Protein AF-A0A9X2JCK1-F1 (afdb_monomer)

Secondary structure (DSSP, 8-state):
-HHHHHHHHHHHHHHHHT-----------------B-GGGS-SSEEEETTSEEEE-PPBPTT--GGG-EEEEEEEESSSS--TTT-S--EEEEE-SSSEEEE--SPSEEEEEEEEEEEGGGTSEEEEEEEEEEEE-SS-SEEEEEEE-SSEEEEEEEEETTT-TTS-TT-EEEE--HHHHHHSSPEES-EEEEEEE--STTSTT-EEEEEETTEEEEEETTT--EEEEGGGGBSS--SS--EEEEEEETTEEEEEETTEEEEEE--STTSPPPB-SPPB--TTSSSS---EEEEEE-------GGGTT--EEEEETTTTEEEEE-TTSBEEE-BSPPPTTS--GGG--SEEEEEEE-----TT--SS--EEEEEEESS---SSPPPPTT-EEEEEEE-S-S--TT-TT-HHHHT-TTBGGGEEEEEE-TTSTTGGG--EEEE-SSSSEEEEE-SSEEEEEETTS--EEEEEHHHHSTTEEEEEEEE---TT-TTTT-EEEEEEEETTTTEEEEEEEEB-TTT--B-SPPEEEEEEESEEEEEEEE--

Organism: NCBI:txid2953739

pLDDT: mean 83.41, std 15.88, range [38.44, 98.69]

Foldseek 3Di:
DVVVVVVVVVVVVVVVVVPPPPPPVPPPPPDDQAFFDCVPDDLAAEDEAQDKDKDATHTDPPHDLVQKKKWKWKWAPDPAADPVPRHTRTDTQDGDNIGIGGHNDFWFKIWTWMWIFRVVRVGRTHIDTHIYTHAFPQHFAKWFWFDAQFFTAIKGFDACQRAVPDDNPDGAIRARLQCVQAVDTWTGAWAEKDWDQLDDTSQLIWIFTQHQQQGAIAGQRRRHGDDGRCRLAPGHDPGAAWQEWDDAPQKIWTAGQQFIWIDRNVDSVDRDRTYDTQWEPPPDPPRDFGWHSDKDAANCPPDPVPQFFGIWTAGQVQGAIWTGGPVSYIGAADDDEDVQFFFRRHNQWGWLDKDFAADPDPPDLTFGQKMKTWTFNDDDDDQDFADQFTIKIWIFRQDQDQDPVRNPCNPVSRPSRHSNRRPHIAGQSQEPSPRQWNAWEHFHHAGWIWTDHQFWIWIDHPRYYIDTQDGRCVPPNQKTWQYKYAQADRPRPCHQFWIWTWIAHPVVQWIKIWIFGADRHRGHTDDDIDIHTDHGGGRRYMDGDRD

Solvent-accessible surface area (backbone atoms only — not comparable to full-atom values): 29218 Å² total; per-residue (Å²): 117,73,70,61,56,53,52,55,52,52,54,53,51,58,59,62,68,67,65,66,68,74,77,73,77,63,87,77,71,86,70,87,61,76,55,61,42,68,87,80,50,67,84,59,45,78,41,48,31,70,36,73,45,72,51,70,81,49,62,38,90,94,58,64,72,88,67,43,48,36,39,33,31,43,31,53,66,61,96,60,49,41,89,88,77,72,41,69,59,71,43,80,77,44,59,52,78,56,47,71,45,67,35,81,57,76,35,36,60,27,32,40,33,41,38,41,27,31,64,90,67,80,53,48,63,31,78,46,82,30,47,26,32,32,36,33,60,40,58,36,9,41,34,34,29,20,18,45,74,60,37,20,36,35,28,26,43,34,28,40,77,67,20,82,87,51,56,86,83,40,72,49,68,54,67,45,40,29,25,72,61,61,78,45,64,44,56,21,25,53,46,41,42,44,62,46,80,47,50,98,67,46,73,45,18,33,32,38,42,32,10,53,64,29,34,32,40,18,41,45,36,41,45,37,80,72,36,51,44,56,62,48,24,76,62,56,70,98,61,52,36,58,55,36,75,50,69,33,84,53,31,39,39,38,31,39,72,32,39,44,31,53,35,75,39,86,48,56,89,54,90,64,46,25,50,68,71,46,39,52,49,90,91,42,83,74,60,71,72,30,43,52,67,32,64,43,57,53,74,80,88,81,55,87,89,59,68,54,61,53,34,40,35,35,23,63,75,77,14,21,40,35,33,36,32,81,80,47,39,42,50,70,40,41,85,62,43,40,90,78,31,38,34,38,52,65,60,70,41,31,79,77,44,52,43,63,18,36,51,94,55,88,88,49,97,61,79,40,36,22,38,41,26,39,32,22,79,58,84,77,78,84,90,64,68,49,67,85,62,49,45,31,39,39,35,28,52,68,55,76,62,71,36,84,91,40,79,86,42,67,71,68,33,61,47,84,53,34,5,53,29,19,58,35,69,36,62,30,44,71,20,72,66,54,42,53,41,79,39,60,33,52,26,52,62,22,63,25,35,40,35,18,38,53,44,40,34,31,41,19,58,74,48,36,47,49,44,88,66,46,60,37,50,87,78,40,68,77,36,31,55,54,37,54,42,51,40,79,43,91,93,45,96,42,43,29,26,34,37,38,38,26,29,29,22,79,91,75,45,30,18,36,40,33,46,31,39,29,39,29,50,76,57,49,72,54,78,77,68,42,79,46,70,89,41,63,24,41,39,44,26,63,34,66,35,92,83

Structure (mmCIF, N/CA/C/O backbone):
data_AF-A0A9X2JCK1-F1
#
_entry.id   AF-A0A9X2JCK1-F1
#
loop_
_atom_site.group_PDB
_atom_site.id
_atom_site.type_symbol
_atom_site.label_atom_id
_atom_site.label_alt_id
_atom_site.label_comp_id
_atom_site.label_asym_id
_atom_site.label_entity_id
_atom_site.label_seq_id
_atom_site.pdbx_PDB_ins_code
_atom_site.Cartn_x
_atom_site.Cartn_y
_atom_site.Cartn_z
_atom_site.occupancy
_atom_site.B_iso_or_equiv
_atom_site.auth_seq_id
_atom_site.auth_comp_id
_atom_site.auth_asym_id
_atom_site.auth_atom_id
_atom_site.pdbx_PDB_model_num
ATOM 1 N N . MET A 1 1 ? -94.873 28.445 11.678 1.00 52.62 1 MET A N 1
ATOM 2 C CA . MET A 1 1 ? -93.602 27.686 11.563 1.00 52.62 1 MET A CA 1
ATOM 3 C C . MET A 1 1 ? -92.327 28.531 11.647 1.00 52.62 1 MET A C 1
ATOM 5 O O . MET A 1 1 ? -91.358 28.022 12.183 1.00 52.62 1 MET A O 1
ATOM 9 N N . LYS A 1 2 ? -92.278 29.795 11.186 1.00 46.34 2 LYS A N 1
ATOM 10 C CA . LYS A 1 2 ? -91.033 30.600 11.237 1.00 46.34 2 LYS A CA 1
ATOM 11 C C . LYS A 1 2 ? -90.610 31.057 12.647 1.00 46.34 2 LYS A C 1
ATOM 13 O O . LYS A 1 2 ? -89.423 31.096 12.922 1.00 46.34 2 LYS A O 1
ATOM 18 N N . VAL A 1 3 ? -91.555 31.322 13.553 1.00 54.62 3 VAL A N 1
ATOM 19 C CA . VAL A 1 3 ? -91.247 31.799 14.921 1.00 54.62 3 VAL A CA 1
ATOM 20 C C . VAL A 1 3 ? -90.710 30.681 15.830 1.00 54.62 3 VAL A C 1
ATOM 22 O O . VAL A 1 3 ? -89.850 30.927 16.666 1.00 54.62 3 VAL A O 1
ATOM 25 N N . PHE A 1 4 ? -91.145 29.433 15.622 1.00 53.41 4 PHE A N 1
ATOM 26 C CA . PHE A 1 4 ? -90.716 28.288 16.438 1.00 53.41 4 PHE A CA 1
ATOM 27 C C . PHE A 1 4 ? -89.269 27.857 16.123 1.00 53.41 4 PHE A C 1
ATOM 29 O O . PHE A 1 4 ? -88.508 27.541 17.032 1.00 53.41 4 PHE A O 1
ATOM 36 N N . ASN A 1 5 ? -88.848 27.951 14.854 1.00 51.53 5 ASN A N 1
ATOM 37 C CA . ASN A 1 5 ? -87.458 27.689 14.459 1.00 51.53 5 ASN A CA 1
ATOM 38 C C . ASN A 1 5 ? -86.486 28.765 14.968 1.00 51.53 5 ASN A C 1
ATOM 40 O O . ASN A 1 5 ? -85.351 28.437 15.303 1.00 51.53 5 ASN A O 1
ATOM 44 N N . SER A 1 6 ? -86.922 30.024 15.081 1.00 56.25 6 SER A N 1
ATOM 45 C CA . SER A 1 6 ? -86.078 31.097 15.623 1.00 56.25 6 SER A CA 1
ATOM 46 C C . SER A 1 6 ? -85.813 30.943 17.122 1.00 56.25 6 SER A C 1
ATOM 48 O O . SER A 1 6 ? -84.721 31.269 17.572 1.00 56.25 6 SER A O 1
ATOM 50 N N . ILE A 1 7 ? -86.769 30.408 17.891 1.00 62.88 7 ILE A N 1
ATOM 51 C CA . ILE A 1 7 ? -86.607 30.184 19.338 1.00 62.88 7 ILE A CA 1
ATOM 52 C C . ILE A 1 7 ? -85.674 28.995 19.605 1.00 62.88 7 ILE A C 1
ATOM 54 O O . ILE A 1 7 ? -84.792 29.087 20.454 1.00 62.88 7 ILE A O 1
ATOM 58 N N . ILE A 1 8 ? -85.790 27.914 18.825 1.00 62.72 8 ILE A N 1
ATOM 59 C CA . ILE A 1 8 ? -84.888 26.755 18.936 1.00 62.72 8 ILE A CA 1
ATOM 60 C C . ILE A 1 8 ? -83.449 27.141 18.558 1.00 62.72 8 ILE A C 1
ATOM 62 O O . ILE A 1 8 ? -82.509 26.730 19.236 1.00 62.72 8 ILE A O 1
ATOM 66 N N . LEU A 1 9 ? -83.261 27.990 17.540 1.00 58.66 9 LEU A N 1
ATOM 67 C CA . LEU A 1 9 ? -81.933 28.466 17.138 1.00 58.66 9 LEU A CA 1
ATOM 68 C C . LEU A 1 9 ? -81.310 29.418 18.179 1.00 58.66 9 LEU A C 1
ATOM 70 O O . LEU A 1 9 ? -80.096 29.377 18.381 1.00 58.66 9 LEU A O 1
ATOM 74 N N . LEU A 1 10 ? -82.125 30.213 18.887 1.00 62.47 10 LEU A N 1
ATOM 75 C CA . LEU A 1 10 ? -81.668 31.090 19.976 1.00 62.47 10 LEU A CA 1
ATOM 76 C C . LEU A 1 10 ? -81.277 30.288 21.235 1.00 62.47 10 LEU A C 1
ATOM 78 O O . LEU A 1 10 ? -80.285 30.595 21.891 1.00 62.47 10 LEU A O 1
ATOM 82 N N . CYS A 1 11 ? -82.014 29.217 21.549 1.00 59.78 11 CYS A N 1
ATOM 83 C CA . CYS A 1 11 ? -81.686 28.324 22.664 1.00 59.78 11 CYS A CA 1
ATOM 84 C C . CYS A 1 11 ? -80.459 27.438 22.377 1.00 59.78 11 CYS A C 1
ATOM 86 O O . CYS A 1 11 ? -79.667 27.199 23.287 1.00 59.78 11 CYS A O 1
ATOM 88 N N . LEU A 1 12 ? -80.245 26.999 21.127 1.00 58.66 12 LEU A N 1
ATOM 89 C CA . LEU A 1 12 ? -79.026 26.270 20.748 1.00 58.66 12 LEU A CA 1
ATOM 90 C C . LEU A 1 12 ? -77.783 27.166 20.733 1.00 58.66 12 LEU A C 1
ATOM 92 O O . LEU A 1 12 ? -76.713 26.714 21.125 1.00 58.66 12 LEU A O 1
ATOM 96 N N . THR A 1 13 ? -77.905 28.436 20.341 1.00 59.53 13 THR A N 1
ATOM 97 C CA . THR A 1 13 ? -76.773 29.377 20.403 1.00 59.53 13 THR A CA 1
ATOM 98 C C . THR A 1 13 ? -76.398 29.718 21.846 1.00 59.53 13 THR A C 1
ATOM 100 O O . THR A 1 13 ? -75.212 29.747 22.160 1.00 59.53 13 THR A O 1
ATOM 103 N N . ALA A 1 14 ? -77.366 29.850 22.760 1.00 57.75 14 ALA A N 1
ATOM 104 C CA . ALA A 1 14 ? -77.087 30.041 24.188 1.00 57.75 14 ALA A CA 1
ATOM 105 C C . ALA A 1 14 ? -76.360 28.843 24.844 1.00 57.75 14 ALA A C 1
ATOM 107 O O . ALA A 1 14 ? -75.510 29.046 25.707 1.00 57.75 14 ALA A O 1
ATOM 108 N N . LEU A 1 15 ? -76.623 27.605 24.401 1.00 56.69 15 LEU A N 1
ATOM 109 C CA . LEU A 1 15 ? -75.922 26.404 24.887 1.00 56.69 15 LEU A CA 1
ATOM 110 C C . LEU A 1 15 ? -74.485 26.272 24.348 1.00 56.69 15 LEU A C 1
ATOM 112 O O . LEU A 1 15 ? -73.643 25.683 25.020 1.00 56.69 15 LEU A O 1
ATOM 116 N N . VAL A 1 16 ? -74.175 26.854 23.183 1.00 57.56 16 VAL A N 1
ATOM 117 C CA . VAL A 1 16 ? -72.813 26.845 22.610 1.00 57.56 16 VAL A CA 1
ATOM 118 C C . VAL A 1 16 ? -71.902 27.887 23.283 1.00 57.56 16 VAL A C 1
ATOM 120 O O . VAL A 1 16 ? -70.704 27.649 23.413 1.00 57.56 16 VAL A O 1
ATOM 123 N N . PHE A 1 17 ? -72.447 28.994 23.805 1.00 50.25 17 PHE A N 1
ATOM 124 C CA . PHE A 1 17 ? -71.656 30.015 24.516 1.00 50.25 17 PHE A CA 1
ATOM 125 C C . PHE A 1 17 ? -71.410 29.727 26.011 1.00 50.25 17 PHE A C 1
ATOM 127 O O . PHE A 1 17 ? -70.561 30.380 26.614 1.00 50.25 17 PHE A O 1
ATOM 134 N N . SER A 1 18 ? -72.067 28.725 26.609 1.00 50.16 18 SER A N 1
ATOM 135 C CA . SER A 1 18 ? -71.753 28.245 27.972 1.00 50.16 18 SER A CA 1
ATOM 136 C C . SER A 1 18 ? -70.731 27.101 28.015 1.00 50.16 18 SER A C 1
ATOM 138 O O . SER A 1 18 ? -70.396 26.631 29.100 1.00 50.16 18 SER A O 1
ATOM 140 N N . ALA A 1 19 ? -70.189 26.680 26.867 1.00 44.88 19 ALA A N 1
ATOM 141 C CA . ALA A 1 19 ? -69.129 25.672 26.787 1.00 44.88 19 ALA A CA 1
ATOM 142 C C . ALA A 1 19 ? -67.702 26.253 26.834 1.00 44.88 19 ALA A C 1
ATOM 144 O O . ALA A 1 19 ? -66.736 25.500 26.731 1.00 44.88 19 ALA A O 1
ATOM 145 N N . CYS A 1 20 ? -67.536 27.561 27.062 1.00 48.34 20 CYS A N 1
ATOM 146 C CA . CYS A 1 20 ? -66.275 28.065 27.600 1.00 48.34 20 CYS A CA 1
ATOM 147 C C . CYS A 1 20 ? -66.188 27.637 29.068 1.00 48.34 20 CYS A C 1
ATOM 149 O O . CYS A 1 20 ? -66.489 28.416 29.974 1.00 48.34 20 CYS A O 1
ATOM 151 N N . GLN A 1 21 ? -65.765 26.391 29.315 1.00 44.56 21 GLN A N 1
ATOM 152 C CA . GLN A 1 21 ? -65.070 26.118 30.563 1.00 44.56 21 GLN A CA 1
ATOM 153 C C . GLN A 1 21 ? -63.958 27.159 30.657 1.00 44.56 21 GLN A C 1
ATOM 155 O O . GLN A 1 21 ? -63.047 27.195 29.834 1.00 44.56 21 GLN A O 1
ATOM 160 N N . LYS A 1 22 ? -64.067 28.047 31.644 1.00 44.44 22 LYS A N 1
ATOM 161 C CA . LYS A 1 22 ? -62.908 28.761 32.153 1.00 44.44 22 LYS A CA 1
ATOM 162 C C . LYS A 1 22 ? -61.922 27.660 32.513 1.00 44.44 22 LYS A C 1
ATOM 164 O O . LYS A 1 22 ? -62.208 26.906 33.442 1.00 44.44 22 LYS A O 1
ATOM 169 N N . GLU A 1 23 ? -60.836 27.520 31.753 1.00 46.25 23 GLU A N 1
ATOM 170 C CA . GLU A 1 23 ? -59.709 26.722 32.210 1.00 46.25 23 GLU A CA 1
ATOM 171 C C . GLU A 1 23 ? -59.344 27.302 33.573 1.00 46.25 23 GLU A C 1
ATOM 173 O O . GLU A 1 23 ? -58.848 28.424 33.700 1.00 46.25 23 GLU A O 1
ATOM 178 N N . ILE A 1 24 ? -59.717 26.579 34.626 1.00 49.22 24 ILE A N 1
ATOM 179 C CA . ILE A 1 24 ? -59.113 26.767 35.926 1.00 49.22 24 ILE A CA 1
ATOM 180 C C . ILE A 1 24 ? -57.701 26.291 35.645 1.00 49.22 24 ILE A C 1
ATOM 182 O O . ILE A 1 24 ? -57.489 25.085 35.545 1.00 49.22 24 ILE A O 1
ATOM 186 N N . GLY A 1 25 ? -56.797 27.230 35.352 1.00 49.19 25 GLY A N 1
ATOM 187 C CA . GLY A 1 25 ? -55.381 26.940 35.223 1.00 49.19 25 GLY A CA 1
ATOM 188 C C . GLY A 1 25 ? -54.991 26.207 36.491 1.00 49.19 25 GLY A C 1
ATOM 189 O O . GLY A 1 25 ? -54.876 26.827 37.546 1.00 49.19 25 GLY A O 1
ATOM 190 N N . GLY A 1 26 ? -54.936 24.877 36.408 1.00 48.94 26 GLY A N 1
ATOM 191 C CA . GLY A 1 26 ? -54.448 24.056 37.496 1.00 48.94 26 GLY A CA 1
ATOM 192 C C . GLY A 1 26 ? -53.042 24.534 37.800 1.00 48.94 26 GLY A C 1
ATOM 193 O O . GLY A 1 26 ? -52.359 25.010 36.893 1.00 48.94 26 GLY A O 1
ATOM 194 N N . ASP A 1 27 ? -52.634 24.452 39.062 1.00 54.97 27 ASP A N 1
ATOM 195 C CA . ASP A 1 27 ? -51.253 24.706 39.459 1.00 54.97 27 ASP A CA 1
ATOM 196 C C . ASP A 1 27 ? -50.319 23.899 38.545 1.00 54.97 27 ASP A C 1
ATOM 198 O O . ASP A 1 27 ? -50.105 22.698 38.746 1.00 54.97 27 ASP A O 1
ATOM 202 N N . TYR A 1 28 ? -49.787 24.543 37.505 1.00 52.22 28 TYR A N 1
ATOM 203 C CA . TYR A 1 28 ? -48.723 23.985 36.698 1.00 52.22 28 TYR A CA 1
ATOM 204 C C . TYR A 1 28 ? -47.521 23.983 37.623 1.00 52.22 28 TYR A C 1
ATOM 206 O O . TYR A 1 28 ? -46.894 25.013 37.856 1.00 52.22 28 TYR A O 1
ATOM 214 N N . LYS A 1 29 ? -47.252 22.833 38.240 1.00 59.62 29 LYS A N 1
ATOM 215 C CA . LYS A 1 29 ? -46.000 22.655 38.962 1.00 59.62 29 LYS A CA 1
ATOM 216 C C . LYS A 1 29 ? -44.885 22.867 37.947 1.00 59.62 29 LYS A C 1
ATOM 218 O O . LYS A 1 29 ? -44.871 22.199 36.914 1.00 59.62 29 LYS A O 1
ATOM 223 N N . ASP A 1 30 ? -43.968 23.779 38.246 1.00 59.81 30 ASP A N 1
ATOM 224 C CA . ASP A 1 30 ? -42.706 23.865 37.525 1.00 59.81 30 ASP A CA 1
ATOM 225 C C . ASP A 1 30 ? -41.957 22.557 37.772 1.00 59.81 30 ASP A C 1
ATOM 227 O O . ASP A 1 30 ? -41.417 22.299 38.850 1.00 59.81 30 ASP A O 1
ATOM 231 N N . LEU A 1 31 ? -42.018 21.668 36.787 1.00 65.75 31 LEU A N 1
ATOM 232 C CA . LEU A 1 31 ? -41.388 20.366 36.874 1.00 65.75 31 LEU A CA 1
ATOM 233 C C . LEU A 1 31 ? -39.922 20.535 36.492 1.00 65.75 31 LEU A C 1
ATOM 235 O O . LEU A 1 31 ? -39.601 21.021 35.404 1.00 65.75 31 LEU A O 1
ATOM 239 N N . ASN A 1 32 ? -39.021 20.142 37.393 1.00 66.69 32 ASN A N 1
ATOM 240 C CA . ASN A 1 32 ? -37.602 20.162 37.084 1.00 66.69 32 ASN A CA 1
ATOM 241 C C . ASN A 1 32 ? -37.323 19.146 35.964 1.00 66.69 32 ASN A C 1
ATOM 243 O O . ASN A 1 32 ? -37.609 17.961 36.099 1.00 66.69 32 ASN A O 1
ATOM 247 N N . THR A 1 33 ? -36.786 19.630 34.848 1.00 73.88 33 THR A N 1
ATOM 248 C CA . THR A 1 33 ? -36.473 18.843 33.643 1.00 73.88 33 THR A CA 1
ATOM 249 C C . THR A 1 33 ? -34.968 18.644 33.460 1.00 73.88 33 THR A C 1
ATOM 251 O O . THR A 1 33 ? -34.534 18.059 32.467 1.00 73.88 33 THR A O 1
ATOM 254 N N . THR A 1 34 ? -34.155 19.134 34.404 1.00 85.25 34 THR A N 1
ATOM 255 C CA . THR A 1 34 ? -32.693 19.044 34.355 1.00 85.25 34 THR A CA 1
ATOM 256 C C . THR A 1 34 ? -32.175 18.327 35.602 1.00 85.25 34 THR A C 1
ATOM 258 O O . THR A 1 34 ? -32.204 18.864 36.707 1.00 85.25 34 THR A O 1
ATOM 261 N N . PHE A 1 35 ? -31.688 17.102 35.418 1.00 91.00 35 PHE A N 1
ATOM 262 C CA . PHE A 1 35 ? -31.200 16.212 36.477 1.00 91.00 35 PHE A CA 1
ATOM 263 C C . PHE A 1 35 ? -29.678 16.023 36.416 1.00 91.00 35 PHE A C 1
ATOM 265 O O . PHE A 1 35 ? -28.992 15.937 37.434 1.00 91.00 35 PHE A O 1
ATOM 272 N N . VAL A 1 36 ? -29.146 15.957 35.197 1.00 91.50 36 VAL A N 1
ATOM 273 C CA . VAL A 1 36 ? -27.737 15.717 34.886 1.00 91.50 36 VAL A CA 1
ATOM 274 C C . VAL A 1 36 ? -27.064 17.026 34.480 1.00 91.50 36 VAL A C 1
ATOM 276 O O . VAL A 1 36 ? -27.583 17.783 33.656 1.00 91.50 36 VAL A O 1
ATOM 279 N N . ASP A 1 37 ? -25.876 17.259 35.034 1.00 91.88 37 ASP A N 1
ATOM 280 C CA . ASP A 1 37 ? -24.991 18.376 34.721 1.00 91.88 37 ASP A CA 1
ATOM 281 C C . ASP A 1 37 ? -24.250 18.104 33.403 1.00 91.88 37 ASP A C 1
ATOM 283 O O . ASP A 1 37 ? -23.207 17.443 33.350 1.00 91.88 37 ASP A O 1
ATOM 287 N N . THR A 1 38 ? -24.801 18.627 32.307 1.00 88.06 38 THR A N 1
ATOM 288 C CA . THR A 1 38 ? -24.243 18.453 30.961 1.00 88.06 38 THR A CA 1
ATOM 289 C C . THR A 1 38 ? -22.965 19.258 30.728 1.00 88.06 38 THR A C 1
ATOM 291 O O . THR A 1 38 ? -22.277 19.014 29.739 1.00 88.06 38 THR A O 1
ATOM 294 N N . SER A 1 39 ? -22.606 20.202 31.609 1.00 87.19 39 SER A N 1
ATOM 295 C CA . SER A 1 39 ? -21.373 20.991 31.460 1.00 87.19 39 SER A CA 1
ATOM 296 C C . SER A 1 39 ? -20.109 20.153 31.691 1.00 87.19 39 SER A C 1
ATOM 298 O O . SER A 1 39 ? -19.052 20.453 31.138 1.00 87.19 39 SER A O 1
ATOM 300 N N . LYS A 1 40 ? -20.241 19.060 32.454 1.00 83.06 40 LYS A N 1
ATOM 301 C CA . LYS A 1 40 ? -19.172 18.099 32.762 1.00 83.06 40 LYS A CA 1
ATOM 302 C C . LYS A 1 40 ? -19.051 16.970 31.739 1.00 83.06 40 LYS A C 1
ATOM 304 O O . LYS A 1 40 ? -18.153 16.138 31.847 1.00 83.06 40 LYS A O 1
ATOM 309 N N . TYR A 1 41 ? -19.942 16.924 30.750 1.00 81.25 41 TYR A N 1
ATOM 310 C CA . TYR A 1 41 ? -19.898 15.919 29.697 1.00 81.25 41 TYR A CA 1
ATOM 311 C C . TYR A 1 41 ? -18.907 16.295 28.597 1.00 81.25 41 TYR A C 1
ATOM 313 O O . TYR A 1 41 ? -18.787 17.452 28.188 1.00 81.25 41 TYR A O 1
ATOM 321 N N . ALA A 1 42 ? -18.228 15.282 28.060 1.00 80.12 42 ALA A N 1
ATOM 322 C CA . ALA A 1 42 ? -17.430 15.446 26.857 1.00 80.12 42 ALA A CA 1
ATOM 323 C C . ALA A 1 42 ? -18.337 15.868 25.688 1.00 80.12 42 ALA A C 1
ATOM 325 O O . ALA A 1 42 ? -19.342 15.220 25.405 1.00 80.12 42 ALA A O 1
ATOM 326 N N . LYS A 1 43 ? -17.955 16.935 24.974 1.00 83.38 43 LYS A N 1
ATOM 327 C CA . LYS A 1 43 ? -18.693 17.429 23.793 1.00 83.38 43 LYS A CA 1
ATOM 328 C C . LYS A 1 43 ? -18.650 16.459 22.607 1.00 83.38 43 LYS A C 1
ATOM 330 O O . LYS A 1 43 ? -19.457 16.570 21.690 1.00 83.38 43 LYS A O 1
ATOM 335 N N . GLN A 1 44 ? -17.697 15.532 22.622 1.00 83.56 44 GLN A N 1
ATOM 336 C CA . GLN A 1 44 ? -17.545 14.457 21.656 1.00 83.56 44 GLN A CA 1
ATOM 337 C C . GLN A 1 44 ? -16.909 13.255 22.352 1.00 83.56 44 GLN A C 1
ATOM 339 O O . GLN A 1 44 ? -15.976 13.409 23.139 1.00 83.56 44 GLN A O 1
ATOM 344 N N . ILE A 1 45 ? -17.403 12.064 22.036 1.00 86.50 45 ILE A N 1
ATOM 345 C CA . ILE A 1 45 ? -16.882 10.791 22.526 1.00 86.50 45 ILE A CA 1
ATOM 346 C C . ILE A 1 45 ? -16.312 10.002 21.349 1.00 86.50 45 ILE A C 1
ATOM 348 O O . ILE A 1 45 ? -16.903 9.970 20.268 1.00 86.50 45 ILE A O 1
ATOM 352 N N . VAL A 1 46 ? -15.185 9.328 21.575 1.00 83.44 46 VAL A N 1
ATOM 353 C CA . VAL A 1 46 ? -14.648 8.307 20.672 1.00 83.44 46 VAL A CA 1
ATOM 354 C C . VAL A 1 46 ? -14.514 7.012 21.464 1.00 83.44 46 VAL A C 1
ATOM 356 O O . VAL A 1 46 ? -13.845 6.988 22.495 1.00 83.44 46 VAL A O 1
ATOM 359 N N . ALA A 1 47 ? -15.151 5.947 20.991 1.00 86.44 47 ALA A N 1
ATOM 360 C CA . ALA A 1 47 ? -15.019 4.607 21.547 1.00 86.44 47 ALA A CA 1
ATOM 361 C C . ALA A 1 47 ? -14.534 3.653 20.464 1.00 86.44 47 ALA A C 1
ATOM 363 O O . ALA A 1 47 ? -14.929 3.770 19.306 1.00 86.44 47 ALA A O 1
ATOM 364 N N . ARG A 1 48 ? -13.702 2.685 20.834 1.00 82.12 48 ARG A N 1
ATOM 365 C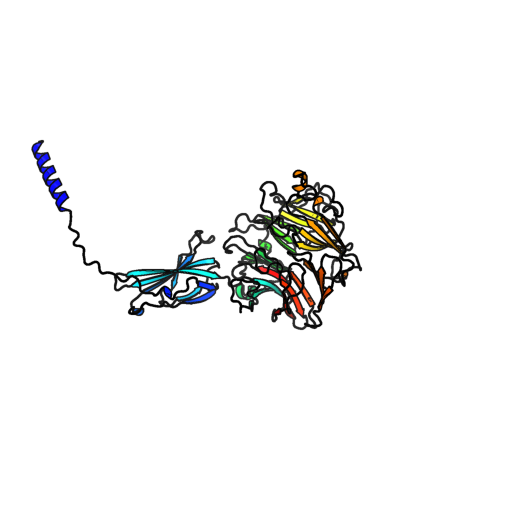 CA . ARG A 1 48 ? -13.191 1.713 19.875 1.00 82.12 48 ARG A CA 1
ATOM 366 C C . ARG A 1 48 ? -14.168 0.561 19.694 1.00 82.12 48 ARG A C 1
ATOM 368 O O . ARG A 1 48 ? -14.729 0.045 20.663 1.00 82.12 48 ARG A O 1
ATOM 375 N N . GLN A 1 49 ? -14.342 0.131 18.449 1.00 83.69 49 GLN A N 1
ATOM 376 C CA . GLN A 1 49 ? -15.119 -1.058 18.136 1.00 83.69 49 GLN A CA 1
ATOM 377 C C . GLN A 1 49 ? -14.588 -2.268 18.919 1.00 83.69 49 GLN A C 1
ATOM 379 O O . GLN A 1 49 ? -13.384 -2.507 19.001 1.00 83.69 49 GLN A O 1
ATOM 384 N N . ASN A 1 50 ? -15.516 -3.052 19.460 1.00 79.31 50 ASN A N 1
ATOM 385 C CA . ASN A 1 50 ? -15.302 -4.241 20.279 1.00 79.31 50 ASN A CA 1
ATOM 386 C C . ASN A 1 50 ? -14.608 -4.013 21.632 1.00 79.31 50 ASN A C 1
ATOM 388 O O . ASN A 1 50 ? -14.360 -4.993 22.335 1.00 79.31 50 ASN A O 1
ATOM 392 N N . GLU A 1 51 ? -14.371 -2.770 22.048 1.00 83.75 51 GLU A N 1
ATOM 393 C CA . GLU A 1 51 ? -13.917 -2.449 23.405 1.00 83.75 51 GLU A CA 1
ATOM 394 C C . GLU A 1 51 ? -15.089 -2.019 24.298 1.00 83.75 51 GLU A C 1
ATOM 396 O O . GLU A 1 51 ? -16.179 -1.687 23.821 1.00 83.75 51 GLU A O 1
ATOM 401 N N . VAL A 1 52 ? -14.877 -2.082 25.615 1.00 90.38 52 VAL A N 1
ATOM 402 C CA . VAL A 1 52 ? -15.827 -1.568 26.607 1.00 90.38 52 VAL A CA 1
ATOM 403 C C . VAL A 1 52 ? -15.643 -0.061 26.710 1.00 90.38 52 VAL A C 1
ATOM 405 O O . VAL A 1 52 ? -14.543 0.408 26.993 1.00 90.38 52 VAL A O 1
ATOM 408 N N . TYR A 1 53 ? -16.722 0.687 26.499 1.00 91.69 53 TYR A N 1
ATOM 409 C CA . TYR A 1 53 ? -16.767 2.110 26.811 1.00 91.69 53 TYR A CA 1
ATOM 410 C C . TYR A 1 53 ? -17.579 2.326 28.082 1.00 91.69 53 TYR A C 1
ATOM 412 O O . TYR A 1 53 ? -18.658 1.742 28.231 1.00 91.69 53 TYR A O 1
ATOM 420 N N . SER A 1 54 ? -17.066 3.188 28.959 1.00 93.81 54 SER A N 1
ATOM 421 C CA . SER A 1 54 ? -17.689 3.495 30.241 1.00 93.81 54 SER A CA 1
ATOM 422 C C . SER A 1 54 ? -17.855 4.998 30.436 1.00 93.81 54 SER A C 1
ATOM 424 O O . SER A 1 54 ? -16.918 5.760 30.202 1.00 93.81 54 SER A O 1
ATOM 426 N N . ILE A 1 55 ? -19.036 5.416 30.890 1.00 92.00 55 ILE A N 1
ATOM 427 C CA . ILE A 1 55 ? -19.329 6.796 31.290 1.00 92.00 55 ILE A CA 1
ATOM 428 C C . ILE A 1 55 ? -20.336 6.804 32.444 1.00 92.00 55 ILE A C 1
ATOM 430 O O . ILE A 1 55 ? -21.317 6.060 32.445 1.00 92.00 55 ILE A O 1
ATOM 434 N N . SER A 1 56 ? -20.088 7.671 33.422 1.00 93.38 56 SER A N 1
ATOM 435 C CA . SER A 1 56 ? -20.973 7.901 34.563 1.00 93.38 56 SER A CA 1
ATOM 436 C C . SER A 1 56 ? -21.550 9.315 34.496 1.00 93.38 56 SER A C 1
ATOM 438 O O . SER A 1 56 ? -20.773 10.269 34.389 1.00 93.38 56 SER A O 1
ATOM 440 N N . PRO A 1 57 ? -22.882 9.486 34.571 1.00 93.12 57 PRO A N 1
ATOM 441 C CA . PRO A 1 57 ? -23.482 10.809 34.637 1.00 93.12 57 PRO A CA 1
ATOM 442 C C . PRO A 1 57 ? -23.057 11.580 35.886 1.00 93.12 57 PRO A C 1
ATOM 444 O O . PRO A 1 57 ? -23.022 11.033 36.985 1.00 93.12 57 PRO A O 1
ATOM 447 N N . SER A 1 58 ? -22.771 12.870 35.711 1.00 93.19 58 SER A N 1
ATOM 448 C CA . SER A 1 58 ? -22.653 13.821 36.818 1.00 93.19 58 SER A CA 1
ATOM 449 C C . SER A 1 58 ? -24.005 14.482 37.052 1.00 93.19 58 SER A C 1
ATOM 451 O O . SER A 1 58 ? -24.579 15.029 36.115 1.00 93.19 58 SER A O 1
ATOM 453 N N . PHE A 1 59 ? -24.516 14.437 38.276 1.00 92.44 59 PHE A N 1
ATOM 454 C CA . PHE A 1 59 ? -25.829 14.986 38.616 1.00 92.44 59 PHE A CA 1
ATOM 455 C C . PHE A 1 59 ? -25.712 16.401 39.177 1.00 92.44 59 PHE A C 1
ATOM 457 O O . PHE A 1 59 ? -24.681 16.769 39.745 1.00 92.44 59 PHE A O 1
ATOM 464 N N . ILE A 1 60 ? -26.767 17.191 38.987 1.00 91.62 60 ILE A N 1
ATOM 465 C CA . ILE A 1 60 ? -26.896 18.507 39.616 1.00 91.62 60 ILE A CA 1
ATOM 466 C C . ILE A 1 60 ? -27.040 18.312 41.130 1.00 91.62 60 ILE A C 1
ATOM 468 O O . ILE A 1 60 ? -27.581 17.308 41.597 1.00 91.62 60 ILE A O 1
ATOM 472 N N . GLU A 1 61 ? -26.530 19.263 41.908 1.00 89.25 61 GLU A N 1
ATOM 473 C CA . GLU A 1 61 ? -26.639 19.236 43.364 1.00 89.25 61 GLU A CA 1
ATOM 474 C C . GLU A 1 61 ? -28.108 19.125 43.817 1.00 89.25 61 GLU A C 1
ATOM 476 O O . GLU A 1 61 ? -28.994 19.784 43.277 1.00 89.25 61 GLU A O 1
ATOM 481 N N . GLY A 1 62 ? -28.371 18.254 44.797 1.00 87.25 62 GLY A N 1
ATOM 482 C CA . GLY A 1 62 ? -29.718 17.998 45.323 1.00 87.25 62 GLY A CA 1
ATOM 483 C C . GLY A 1 62 ? -30.542 16.959 44.550 1.00 87.25 62 GLY A C 1
ATOM 484 O O . GLY A 1 62 ? -31.592 16.546 45.040 1.00 87.25 62 GLY A O 1
ATOM 485 N N . VAL A 1 63 ? -30.074 16.484 43.391 1.00 90.00 63 VAL A N 1
ATOM 486 C CA . VAL A 1 63 ? -30.702 15.368 42.667 1.00 90.00 63 VAL A CA 1
ATOM 487 C C . VAL A 1 63 ? -30.236 14.037 43.260 1.00 90.00 63 VAL A C 1
ATOM 489 O O . VAL A 1 63 ? -29.037 13.801 43.379 1.00 90.00 63 VAL A O 1
ATOM 492 N N . ASP A 1 64 ? -31.181 13.156 43.603 1.00 90.81 64 ASP A N 1
ATOM 493 C CA . ASP A 1 64 ? -30.916 11.782 44.051 1.00 90.81 64 ASP A CA 1
ATOM 494 C C . ASP A 1 64 ? -31.001 10.808 42.858 1.00 90.81 64 ASP A C 1
ATOM 496 O O . ASP A 1 64 ? -32.107 10.495 42.402 1.00 90.81 64 ASP A O 1
ATOM 500 N N . PRO A 1 65 ? -29.865 10.296 42.347 1.00 92.06 65 PRO A N 1
ATOM 501 C CA . PRO A 1 65 ? -29.836 9.439 41.163 1.00 92.06 65 PRO A CA 1
ATOM 502 C C . PRO A 1 65 ? -30.578 8.112 41.339 1.00 92.06 65 PRO A C 1
ATOM 504 O O . PRO A 1 65 ? -30.992 7.515 40.345 1.00 92.06 65 PRO A O 1
ATOM 507 N N . SER A 1 66 ? -30.750 7.642 42.580 1.00 92.69 66 SER A N 1
ATOM 508 C CA . SER A 1 66 ? -31.392 6.355 42.875 1.00 92.69 66 SER A CA 1
ATOM 509 C C . SER A 1 66 ? -32.902 6.361 42.625 1.00 92.69 66 SER A C 1
ATOM 511 O O . SER A 1 66 ? -33.516 5.302 42.506 1.00 92.69 66 SER A O 1
ATOM 513 N N . LYS A 1 67 ? -33.500 7.554 42.519 1.00 92.12 67 LYS A N 1
ATOM 514 C CA . LYS A 1 67 ? -34.929 7.751 42.238 1.00 92.12 67 LYS A CA 1
ATOM 515 C C . LYS A 1 67 ? -35.241 7.888 40.751 1.00 92.12 67 LYS A C 1
ATOM 517 O O . LYS A 1 67 ? -36.410 7.960 40.384 1.00 92.12 67 LYS A O 1
ATOM 522 N N . LEU A 1 68 ? -34.215 7.942 39.908 1.00 94.50 68 LEU A N 1
ATOM 523 C CA . LEU A 1 68 ? -34.342 8.115 38.467 1.00 94.50 68 LEU A CA 1
ATOM 524 C C . LEU A 1 68 ? -34.186 6.772 37.753 1.00 94.50 68 LEU A C 1
ATOM 526 O O . LEU A 1 68 ? -33.586 5.831 38.272 1.00 94.50 68 LEU A O 1
ATOM 530 N N . THR A 1 69 ? -34.701 6.695 36.530 1.00 95.88 69 THR A N 1
ATOM 531 C CA . THR A 1 69 ? -34.474 5.552 35.635 1.00 95.88 69 THR A CA 1
ATOM 532 C C . THR A 1 69 ? -33.787 6.009 34.358 1.00 95.88 69 THR A C 1
ATOM 534 O O . THR A 1 69 ? -33.884 7.173 33.969 1.00 95.88 69 THR A O 1
ATOM 537 N N . TYR A 1 70 ? -33.047 5.102 33.723 1.00 96.75 70 TYR A N 1
ATOM 538 C CA . TYR A 1 70 ? -32.092 5.454 32.678 1.00 96.75 70 TYR A CA 1
ATOM 539 C C . TYR A 1 70 ? -32.306 4.602 31.433 1.00 96.75 70 TYR A C 1
ATOM 541 O O . TYR A 1 70 ? -32.582 3.408 31.521 1.00 96.75 70 TYR A O 1
ATOM 549 N N . GLU A 1 71 ? -32.115 5.207 30.266 1.00 96.25 71 GLU A N 1
ATOM 550 C CA . GLU A 1 71 ? -31.984 4.496 28.999 1.00 96.25 71 GLU A CA 1
ATOM 551 C C . GLU A 1 71 ? -30.810 5.084 28.216 1.00 96.25 71 GLU A C 1
ATOM 553 O O . GLU A 1 71 ? -30.805 6.257 27.843 1.00 96.25 71 GLU A O 1
ATOM 558 N N . TRP A 1 72 ? -29.811 4.249 27.950 1.00 95.19 72 TRP A N 1
ATOM 559 C CA . TRP A 1 72 ? -28.709 4.556 27.051 1.00 95.19 72 TRP A CA 1
ATOM 560 C C . TRP A 1 72 ? -29.012 3.988 25.678 1.00 95.19 72 TRP A C 1
ATOM 562 O O . TRP A 1 72 ? -29.129 2.772 25.515 1.00 95.19 72 TRP A O 1
ATOM 572 N N . ARG A 1 73 ? -29.082 4.857 24.677 1.00 93.31 73 ARG A N 1
ATOM 573 C CA . ARG A 1 73 ? -29.443 4.509 23.305 1.00 93.31 73 ARG A CA 1
ATOM 574 C C . ARG A 1 73 ? -28.385 5.001 22.338 1.00 93.31 73 ARG A C 1
ATOM 576 O O . ARG A 1 73 ? -27.889 6.115 22.468 1.00 93.31 73 ARG A O 1
ATOM 583 N N . LEU A 1 74 ? -28.037 4.180 21.357 1.00 90.94 74 LEU A N 1
ATOM 584 C CA . LEU A 1 74 ? -27.128 4.569 20.286 1.00 90.94 74 LEU A CA 1
ATOM 585 C C . LEU A 1 74 ? -27.899 4.679 18.977 1.00 90.94 74 LEU A C 1
ATOM 587 O O . LEU A 1 74 ? -28.557 3.726 18.556 1.00 90.94 74 LEU A O 1
ATOM 591 N N . THR A 1 75 ? -27.780 5.835 18.328 1.00 87.12 75 THR A N 1
ATOM 592 C CA . THR A 1 75 ? -28.393 6.108 17.026 1.00 87.12 75 THR A CA 1
ATOM 593 C C . THR A 1 75 ? -27.310 6.434 16.004 1.00 87.12 75 THR A C 1
ATOM 595 O O . THR A 1 75 ? -26.441 7.257 16.281 1.00 87.12 75 THR A O 1
ATOM 598 N N . LYS A 1 76 ? -27.322 5.827 14.814 1.00 81.19 76 LYS A N 1
ATOM 599 C CA . LYS A 1 76 ? -26.359 6.181 13.751 1.00 81.19 76 LYS A CA 1
ATOM 600 C C . LYS A 1 76 ? -26.733 7.526 13.111 1.00 81.19 76 LYS A C 1
ATOM 602 O O . LYS A 1 76 ? -27.906 7.775 12.863 1.00 81.19 76 LYS A O 1
ATOM 607 N N . VAL A 1 77 ? -25.745 8.392 12.854 1.00 71.38 77 VAL A N 1
ATOM 608 C CA . VAL A 1 77 ? -25.969 9.749 12.296 1.00 71.38 77 VAL A CA 1
ATOM 609 C C . VAL A 1 77 ? -26.330 9.711 10.807 1.00 71.38 77 VAL A C 1
ATOM 611 O O . VAL A 1 77 ? -26.976 10.623 10.299 1.00 71.38 77 VAL A O 1
ATOM 614 N N . GLU A 1 78 ? -25.926 8.666 10.084 1.00 64.06 78 GLU A N 1
ATOM 615 C CA . GLU A 1 78 ? -26.222 8.539 8.656 1.00 64.06 78 GLU A CA 1
ATOM 616 C C . GLU A 1 78 ? -27.727 8.324 8.414 1.00 64.06 78 GLU A C 1
ATOM 618 O O . GLU A 1 78 ? -28.315 7.376 8.929 1.00 64.06 78 GLU A O 1
ATOM 623 N N . TYR A 1 79 ? -28.336 9.128 7.532 1.00 56.03 79 TYR A N 1
ATOM 624 C CA . TYR A 1 79 ? -29.709 8.930 7.027 1.00 56.03 79 TYR A CA 1
ATOM 625 C C . TYR A 1 79 ? -29.848 7.717 6.089 1.00 56.03 79 TYR A C 1
ATOM 627 O O . TYR A 1 79 ? -30.780 7.629 5.292 1.00 56.03 79 TYR A O 1
ATOM 635 N N . THR A 1 80 ? -28.908 6.778 6.147 1.00 53.38 80 THR A N 1
ATOM 636 C CA . THR A 1 80 ? -28.885 5.578 5.317 1.00 53.38 80 THR A CA 1
ATOM 637 C C . THR A 1 80 ? -29.102 4.376 6.221 1.00 53.38 80 THR A C 1
ATOM 639 O O . THR A 1 80 ? -28.314 4.140 7.138 1.00 53.38 80 THR A O 1
ATOM 642 N N . ALA A 1 81 ? -30.178 3.631 5.971 1.00 56.22 81 ALA A N 1
ATOM 643 C CA . ALA A 1 81 ? -30.412 2.362 6.640 1.00 56.22 81 ALA A CA 1
ATOM 644 C C . ALA A 1 81 ? -29.210 1.426 6.436 1.00 56.22 81 ALA A C 1
ATOM 646 O O . ALA A 1 81 ? -28.516 1.496 5.415 1.00 56.22 81 ALA A O 1
ATOM 647 N N . ASP A 1 82 ? -28.954 0.566 7.418 1.00 56.31 82 ASP A N 1
ATOM 648 C CA . ASP A 1 82 ? -27.942 -0.471 7.292 1.00 56.31 82 ASP A CA 1
ATOM 649 C C . ASP A 1 82 ? -28.220 -1.307 6.022 1.00 56.31 82 ASP A C 1
ATOM 651 O O . ASP A 1 82 ? -29.344 -1.780 5.836 1.00 56.31 82 ASP A O 1
ATOM 655 N N . PRO A 1 83 ? -27.239 -1.464 5.115 1.00 50.69 83 PRO A N 1
ATOM 656 C CA . PRO A 1 83 ? -27.473 -2.061 3.802 1.00 50.69 83 PRO A CA 1
ATOM 657 C C . PRO A 1 83 ? -27.766 -3.567 3.855 1.00 50.69 83 PRO A C 1
ATOM 659 O O . PRO A 1 83 ? -28.250 -4.112 2.868 1.00 50.69 83 PRO A O 1
ATOM 662 N N . VAL A 1 84 ? -27.486 -4.237 4.979 1.00 49.66 84 VAL A N 1
ATOM 663 C CA . VAL A 1 84 ? -27.733 -5.675 5.166 1.00 49.66 84 VAL A CA 1
ATOM 664 C C . VAL A 1 84 ? -29.120 -5.918 5.765 1.00 49.66 84 VAL A C 1
ATOM 666 O O . VAL A 1 84 ? -29.801 -6.867 5.392 1.00 49.66 84 VAL A O 1
ATOM 669 N N . THR A 1 85 ? -29.558 -5.060 6.687 1.00 54.81 85 THR A N 1
ATOM 670 C CA . THR A 1 85 ? -30.794 -5.253 7.468 1.00 54.81 85 THR A CA 1
ATOM 671 C C . THR A 1 85 ? -31.941 -4.325 7.067 1.00 54.81 85 THR A C 1
ATOM 673 O O . THR A 1 85 ? -33.081 -4.559 7.468 1.00 54.81 85 THR A O 1
ATOM 676 N N . GLY A 1 86 ? -31.669 -3.260 6.309 1.00 57.00 86 GLY A N 1
ATOM 677 C CA . GLY A 1 86 ? -32.659 -2.264 5.893 1.00 57.00 86 GLY A CA 1
ATOM 678 C C . GLY A 1 86 ? -33.199 -1.394 7.034 1.00 57.00 86 GLY A C 1
ATOM 679 O O . GLY A 1 86 ? -34.187 -0.687 6.841 1.00 57.00 86 GLY A O 1
ATOM 680 N N . ARG A 1 87 ? -32.579 -1.423 8.223 1.00 59.84 87 ARG A N 1
ATOM 681 C CA . ARG A 1 87 ? -33.022 -0.675 9.411 1.00 59.84 87 ARG A CA 1
ATOM 682 C C . ARG A 1 87 ? -32.029 0.412 9.805 1.00 59.84 87 ARG A C 1
ATOM 684 O O . ARG A 1 87 ? -30.824 0.290 9.595 1.00 59.84 87 ARG A O 1
ATOM 691 N N . TYR A 1 88 ? -32.538 1.477 10.413 1.00 67.88 88 TYR A N 1
ATOM 692 C CA . TYR A 1 88 ? -31.705 2.453 11.108 1.00 67.88 88 TYR A CA 1
ATOM 693 C C . TYR A 1 88 ? -31.186 1.831 12.406 1.00 67.88 88 TYR A C 1
ATOM 695 O O . TYR A 1 88 ? -31.933 1.149 13.109 1.00 67.88 88 TYR A O 1
ATOM 703 N N . ILE A 1 89 ? -29.911 2.058 12.731 1.00 71.44 89 ILE A N 1
ATOM 704 C CA . ILE A 1 89 ? -29.403 1.699 14.056 1.00 71.44 89 ILE A CA 1
ATOM 705 C C . ILE A 1 89 ? -30.014 2.687 15.040 1.00 71.44 89 ILE A C 1
ATOM 707 O O . ILE A 1 89 ? -29.648 3.862 15.043 1.00 71.44 89 ILE A O 1
ATOM 711 N N . ASP A 1 90 ? -30.946 2.182 15.837 1.00 82.62 90 ASP A N 1
ATOM 712 C CA . ASP A 1 90 ? -31.545 2.844 16.985 1.00 82.62 90 ASP A CA 1
ATOM 713 C C . ASP A 1 90 ? -31.741 1.791 18.083 1.00 82.62 90 ASP A C 1
ATOM 715 O O . ASP A 1 90 ? -32.697 1.016 18.068 1.00 82.62 90 ASP A O 1
ATOM 719 N N . THR A 1 91 ? -30.741 1.641 18.952 1.00 86.94 91 THR A N 1
ATOM 720 C CA . THR A 1 91 ? -30.631 0.482 19.853 1.00 86.94 91 THR A CA 1
ATOM 721 C C . THR A 1 91 ? -30.413 0.922 21.290 1.00 86.94 91 THR A C 1
ATOM 723 O O . THR A 1 91 ? -29.490 1.687 21.570 1.00 86.94 91 THR A O 1
ATOM 726 N N . VAL A 1 92 ? -31.224 0.389 22.207 1.00 92.25 92 VAL A N 1
ATOM 727 C CA . VAL A 1 92 ? -30.983 0.496 23.650 1.00 92.25 92 VAL A CA 1
ATOM 728 C C . VAL A 1 92 ? -29.807 -0.402 24.018 1.00 92.25 92 VAL A C 1
ATOM 730 O O . VAL A 1 92 ? -29.830 -1.607 23.778 1.00 92.25 92 VAL A O 1
ATOM 733 N N . LEU A 1 93 ? -28.765 0.194 24.584 1.00 92.25 93 LEU A N 1
ATOM 734 C CA . LEU A 1 93 ? -27.538 -0.486 24.992 1.00 92.25 93 LEU A CA 1
ATOM 735 C C . LEU A 1 93 ? -27.544 -0.870 26.472 1.00 92.25 93 LEU A C 1
ATOM 737 O O . LEU A 1 93 ? -26.898 -1.842 26.867 1.00 92.25 93 LEU A O 1
ATOM 741 N N . SER A 1 94 ? -28.205 -0.068 27.306 1.00 95.38 94 SER A N 1
ATOM 742 C CA . SER A 1 94 ? -28.222 -0.237 28.757 1.00 95.38 94 SER A CA 1
ATOM 743 C C . SER A 1 94 ? -29.385 0.532 29.373 1.00 95.38 94 SER A C 1
ATOM 745 O O . SER A 1 94 ? -29.745 1.593 28.873 1.00 95.38 94 SER A O 1
ATOM 747 N N . THR A 1 95 ? -29.906 0.038 30.491 1.00 96.56 95 THR A N 1
ATOM 748 C CA . THR A 1 95 ? -30.845 0.760 31.370 1.00 96.56 95 THR A CA 1
ATOM 749 C C . THR A 1 95 ? -30.227 1.099 32.732 1.00 96.56 95 THR A C 1
ATOM 751 O O . THR A 1 95 ? -30.902 1.574 33.639 1.00 96.56 95 THR A O 1
ATOM 754 N N . GLU A 1 96 ? -28.930 0.832 32.888 1.00 97.06 96 GLU A N 1
ATOM 755 C CA . GLU A 1 96 ? -28.163 1.150 34.094 1.00 97.06 96 GLU A CA 1
ATOM 756 C C . GLU A 1 96 ? -27.860 2.653 34.186 1.00 97.06 96 GLU A C 1
ATOM 758 O O . GLU A 1 96 ? -27.625 3.303 33.163 1.00 97.06 96 GLU A O 1
ATOM 763 N N . GLN A 1 97 ? -27.757 3.186 35.410 1.00 95.38 97 GLN A N 1
ATOM 764 C CA . GLN A 1 97 ? -27.309 4.566 35.655 1.00 95.38 97 GLN A CA 1
ATOM 765 C C . GLN A 1 97 ? -25.943 4.838 35.010 1.00 95.38 97 GLN A C 1
ATOM 767 O O . GLN A 1 97 ? -25.768 5.808 34.273 1.00 95.38 97 GLN A O 1
ATOM 772 N N . ASN A 1 98 ? -24.973 3.962 35.281 1.00 95.25 98 ASN A N 1
ATOM 773 C CA . ASN A 1 98 ? -23.646 4.030 34.684 1.00 95.25 98 ASN A CA 1
ATOM 774 C C . ASN A 1 98 ? -23.627 3.227 33.386 1.00 95.25 98 ASN A C 1
ATOM 776 O O . ASN A 1 98 ? -23.970 2.043 33.360 1.00 95.25 98 ASN A O 1
ATOM 780 N N . PHE A 1 99 ? -23.161 3.848 32.311 1.00 94.25 99 PHE A N 1
ATOM 781 C CA . PHE A 1 99 ? -22.918 3.136 31.072 1.00 94.25 99 PHE A CA 1
ATOM 782 C C . PHE A 1 99 ? -21.590 2.391 31.169 1.00 94.25 99 PHE A C 1
ATOM 784 O O . PHE A 1 99 ? -20.561 2.995 31.460 1.00 94.25 99 PHE A O 1
ATOM 791 N N . SER A 1 100 ? -21.607 1.088 30.908 1.00 96.12 100 SER A N 1
ATOM 792 C CA . SER A 1 100 ? -20.409 0.264 30.736 1.00 96.12 100 SER A CA 1
ATOM 793 C C . SER A 1 100 ? -20.772 -0.912 29.842 1.00 96.12 100 SER A C 1
ATOM 795 O O . SER A 1 100 ? -21.361 -1.900 30.293 1.00 96.1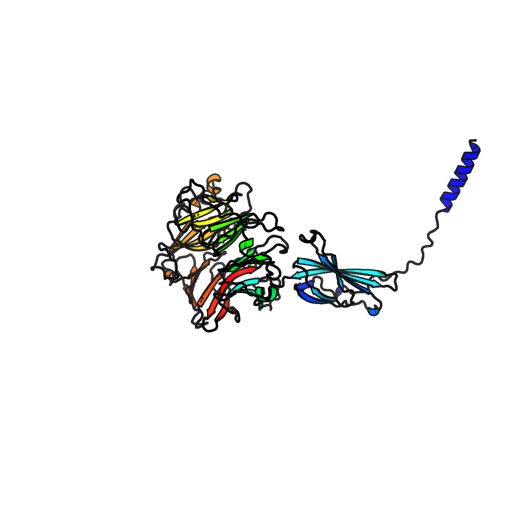2 100 SER A O 1
ATOM 797 N N . LYS A 1 101 ? -20.532 -0.771 28.537 1.00 94.00 101 LYS A N 1
ATOM 798 C CA . LYS A 1 101 ? -20.895 -1.790 27.542 1.00 94.00 101 LYS A CA 1
ATOM 799 C C . LYS A 1 101 ? -19.817 -1.921 26.479 1.00 94.00 101 LYS A C 1
ATOM 801 O O . LYS A 1 101 ? -19.193 -0.942 26.072 1.00 94.00 101 LYS A O 1
ATOM 806 N N . LYS A 1 102 ? -19.637 -3.154 25.998 1.00 90.38 102 LYS A N 1
ATOM 807 C CA . LYS A 1 102 ? -18.883 -3.427 24.772 1.00 90.38 102 LYS A CA 1
ATOM 808 C C . LYS A 1 102 ? -19.601 -2.767 23.595 1.00 90.38 102 LYS A C 1
ATOM 810 O O . LYS A 1 102 ? -20.821 -2.867 23.505 1.00 90.38 102 LYS A O 1
ATOM 815 N N . ILE A 1 103 ? -18.853 -2.130 22.698 1.00 88.00 103 ILE A N 1
ATOM 816 C CA . ILE A 1 103 ? -19.388 -1.418 21.530 1.00 88.00 103 ILE A CA 1
ATOM 817 C C . ILE A 1 103 ? -19.196 -2.284 20.269 1.00 88.00 103 ILE A C 1
ATOM 819 O O . ILE A 1 103 ? -18.136 -2.217 19.654 1.00 88.00 103 ILE A O 1
ATOM 823 N N . PRO A 1 104 ? -20.166 -3.128 19.858 1.00 82.69 104 PRO A N 1
ATOM 824 C CA . PRO A 1 104 ? -19.996 -4.046 18.721 1.00 82.69 104 PRO A CA 1
ATOM 825 C C . PRO A 1 104 ? -20.249 -3.394 17.350 1.00 82.69 104 PRO A C 1
ATOM 827 O O . PRO A 1 104 ? -20.170 -4.064 16.323 1.00 82.69 104 PRO A O 1
ATOM 830 N N . PHE A 1 105 ? -20.612 -2.112 17.320 1.00 80.12 105 PHE A N 1
ATOM 831 C CA . PHE A 1 105 ? -21.075 -1.431 16.113 1.00 80.12 105 PHE A CA 1
ATOM 832 C C . PHE A 1 105 ? -19.937 -1.163 15.127 1.00 80.12 105 PHE A C 1
ATOM 834 O O . PHE A 1 105 ? -18.792 -0.970 15.530 1.00 80.12 105 PHE A O 1
ATOM 841 N N . SER A 1 106 ? -20.245 -1.140 13.830 1.00 75.25 106 SER A N 1
ATOM 842 C CA . SER A 1 106 ? -19.261 -0.804 12.796 1.00 75.25 106 SER A CA 1
ATOM 843 C C . SER A 1 106 ? -18.724 0.619 12.977 1.00 75.25 106 SER A C 1
ATOM 845 O O . SER A 1 106 ? -19.466 1.486 13.456 1.00 75.25 106 SER A O 1
ATOM 847 N N . PRO A 1 107 ? -17.473 0.906 12.577 1.00 78.50 107 PRO A N 1
ATOM 848 C CA . PRO A 1 107 ? -16.921 2.243 12.736 1.00 78.50 107 PRO A CA 1
ATOM 849 C C . PRO A 1 107 ? -17.729 3.292 11.965 1.00 78.50 107 PRO A C 1
ATOM 851 O O . PRO A 1 107 ? -18.255 3.016 10.884 1.00 78.50 107 PRO A O 1
ATOM 854 N N . GLY A 1 108 ? -17.847 4.489 12.535 1.00 76.38 108 GLY A N 1
ATOM 855 C CA . GLY A 1 108 ? -18.641 5.578 11.972 1.00 76.38 108 GLY A CA 1
ATOM 856 C C . GLY A 1 108 ? -19.154 6.564 13.019 1.00 76.38 108 GLY A C 1
ATOM 857 O O . GLY A 1 108 ? -18.814 6.487 14.202 1.00 76.38 108 GLY A O 1
ATOM 858 N N . SER A 1 109 ? -19.986 7.503 12.567 1.00 81.94 109 SER A N 1
ATOM 859 C CA . SER A 1 109 ? -20.585 8.540 13.411 1.00 81.94 109 SER A CA 1
ATOM 860 C C . SER A 1 109 ? -21.961 8.131 13.941 1.00 81.94 109 SER A C 1
ATOM 862 O O . SER A 1 109 ? -22.857 7.734 13.191 1.00 81.94 109 SER A O 1
ATOM 864 N N . TYR A 1 110 ? -22.131 8.291 15.248 1.00 87.12 110 TYR A N 1
ATOM 865 C CA . TYR A 1 110 ? -23.321 7.976 16.027 1.00 87.12 110 TYR A CA 1
ATOM 866 C C . TYR A 1 110 ? -23.653 9.132 16.983 1.00 87.12 110 TYR A C 1
ATOM 868 O O . TYR A 1 110 ? -22.884 10.076 17.169 1.00 87.12 110 TYR A O 1
ATOM 876 N N . VAL A 1 111 ? -24.818 9.038 17.609 1.00 90.62 111 VAL A N 1
ATOM 877 C CA . VAL A 1 111 ? -25.232 9.833 18.761 1.00 90.62 111 VAL A CA 1
ATOM 878 C C . VAL A 1 111 ? -25.506 8.856 19.892 1.00 90.62 111 VAL A C 1
ATOM 880 O O . VAL A 1 111 ? -26.351 7.972 19.748 1.00 90.62 111 VAL A O 1
ATOM 883 N N . LEU A 1 112 ? -24.792 9.011 21.005 1.00 93.06 112 LEU A N 1
ATOM 884 C CA . LEU A 1 112 ? -25.142 8.352 22.256 1.00 93.06 112 LEU A CA 1
ATOM 885 C C . LEU A 1 112 ? -26.152 9.246 22.973 1.00 93.06 112 LEU A C 1
ATOM 887 O O . LEU A 1 112 ? -25.847 10.397 23.288 1.00 93.06 112 LEU A O 1
ATOM 891 N N . ARG A 1 113 ? -27.358 8.726 23.187 1.00 93.69 113 ARG A N 1
ATOM 892 C CA . ARG A 1 113 ? -28.431 9.395 23.914 1.00 93.69 113 ARG A CA 1
ATOM 893 C C . ARG A 1 113 ? -28.564 8.794 25.298 1.00 93.69 113 ARG A C 1
ATOM 895 O O . ARG A 1 113 ? -28.674 7.577 25.427 1.00 93.69 113 ARG A O 1
ATOM 902 N N . LEU A 1 114 ? -28.584 9.654 26.304 1.00 94.62 114 LEU A N 1
ATOM 903 C CA . LEU A 1 114 ? -29.028 9.304 27.644 1.00 94.62 114 LEU A CA 1
ATOM 904 C C . LEU A 1 114 ? -30.421 9.891 27.844 1.00 94.62 114 LEU A C 1
ATOM 906 O O . LEU A 1 114 ? -30.583 11.111 27.790 1.00 94.62 114 LEU A O 1
ATOM 910 N N . HIS A 1 115 ? -31.408 9.033 28.069 1.00 94.56 115 HIS A N 1
ATOM 911 C CA . HIS A 1 115 ? -32.693 9.438 28.621 1.00 94.56 115 HIS A CA 1
ATOM 912 C C . HIS A 1 115 ? -32.663 9.196 30.128 1.00 94.56 115 HIS A C 1
ATOM 914 O O . HIS A 1 115 ? -32.345 8.091 30.572 1.00 94.56 115 HIS A O 1
ATOM 920 N N . VAL A 1 116 ? -32.986 10.227 30.901 1.00 94.81 116 VAL A N 1
ATOM 921 C CA . VAL A 1 116 ? -33.141 10.145 32.355 1.00 94.81 116 VAL A CA 1
ATOM 922 C C . VAL A 1 116 ? -34.581 10.472 32.682 1.00 94.81 116 VAL A C 1
ATOM 924 O O . VAL A 1 116 ? -35.012 11.593 32.422 1.00 94.81 116 VAL A O 1
ATOM 927 N N . PHE A 1 117 ? -35.312 9.507 33.224 1.00 93.00 117 PHE A N 1
ATOM 928 C CA . PHE A 1 117 ? -36.713 9.667 33.585 1.00 93.00 117 PHE A CA 1
ATOM 929 C C . PHE A 1 117 ? -36.857 9.816 35.092 1.00 93.00 117 PHE A C 1
ATOM 931 O O . PHE A 1 117 ? -36.207 9.092 35.851 1.00 93.00 117 PHE A O 1
ATOM 938 N N . ASP A 1 118 ? -37.759 10.699 35.507 1.00 91.81 118 ASP A N 1
ATOM 939 C CA . ASP A 1 118 ? -38.188 10.845 36.895 1.00 91.81 118 ASP A CA 1
ATOM 940 C C . ASP A 1 118 ? -39.608 10.275 37.082 1.00 91.81 118 ASP A C 1
ATOM 942 O O . ASP A 1 118 ? -40.599 10.954 36.777 1.00 91.81 118 ASP A O 1
ATOM 946 N N . PRO A 1 119 ? -39.745 9.035 37.592 1.00 88.44 119 PRO A N 1
ATOM 947 C CA . PRO A 1 119 ? -41.048 8.419 37.822 1.00 88.44 119 PRO A CA 1
ATOM 948 C C . PRO A 1 119 ? -41.896 9.161 38.856 1.00 88.44 119 PRO A C 1
ATOM 950 O O . PRO A 1 119 ? -43.123 9.098 38.795 1.00 88.44 119 PRO A O 1
ATOM 953 N N . SER A 1 120 ? -41.264 9.883 39.787 1.00 84.31 120 SER A N 1
ATOM 954 C CA . SER A 1 120 ? -41.971 10.637 40.828 1.00 84.31 120 SER A CA 1
ATOM 955 C C . SER A 1 120 ? -42.656 11.894 40.285 1.00 84.31 120 SER A C 1
ATOM 957 O O . SER A 1 120 ? -43.638 12.359 40.860 1.00 84.31 120 SER A O 1
ATOM 959 N N . ASN A 1 121 ? -42.196 12.375 39.129 1.00 80.44 121 ASN A N 1
ATOM 960 C CA . ASN A 1 121 ? -42.710 13.547 38.430 1.00 80.44 121 ASN A CA 1
ATOM 961 C C . ASN A 1 121 ? -43.423 13.176 37.119 1.00 80.44 121 ASN A C 1
ATOM 963 O O . ASN A 1 121 ? -43.352 13.903 36.135 1.00 80.44 121 ASN A O 1
ATOM 967 N N . GLY A 1 122 ? -44.116 12.033 37.077 1.00 76.38 122 GLY A N 1
ATOM 968 C CA . GLY A 1 122 ? -44.913 11.641 35.908 1.00 76.38 122 GLY A CA 1
ATOM 969 C C . GLY A 1 122 ? -44.088 11.161 34.706 1.00 76.38 122 GLY A C 1
ATOM 970 O O . GLY A 1 122 ? -44.557 11.264 33.576 1.00 76.38 122 GLY A O 1
ATOM 971 N N . ASN A 1 123 ? -42.884 10.621 34.942 1.00 83.00 123 ASN A N 1
ATOM 972 C CA . ASN A 1 123 ? -41.943 10.123 33.924 1.00 83.00 123 ASN A CA 1
ATOM 973 C C . ASN A 1 123 ? -41.416 11.197 32.958 1.00 83.00 123 ASN A C 1
ATOM 975 O O . ASN A 1 123 ? -41.159 10.922 31.785 1.00 83.00 123 ASN A O 1
ATOM 979 N N . ILE A 1 124 ? -41.215 12.420 33.446 1.00 81.88 124 ILE A N 1
ATOM 980 C CA . ILE A 1 124 ? -40.532 13.466 32.676 1.00 81.88 124 ILE A CA 1
ATOM 981 C C . ILE A 1 124 ? -39.111 13.023 32.355 1.00 81.88 124 ILE A C 1
ATOM 983 O O . ILE A 1 124 ? -38.405 12.515 33.226 1.00 81.88 124 ILE A O 1
ATOM 987 N N . ALA A 1 125 ? -38.701 13.244 31.106 1.00 85.31 125 ALA A N 1
ATOM 988 C CA . ALA A 1 125 ? -37.398 12.851 30.602 1.00 85.31 125 ALA A CA 1
ATOM 989 C C . ALA A 1 125 ? -36.487 14.062 30.362 1.00 85.31 125 ALA A C 1
ATOM 991 O O . ALA A 1 125 ? -36.870 14.996 29.656 1.00 85.31 125 ALA A O 1
ATOM 992 N N . GLN A 1 126 ? -35.249 13.999 30.852 1.00 91.44 126 GLN A N 1
ATOM 993 C CA . GLN A 1 126 ? -34.139 14.773 30.295 1.00 91.44 126 GLN A CA 1
ATOM 994 C C . GLN A 1 126 ? -33.455 13.929 29.215 1.00 91.44 126 GLN A C 1
ATOM 996 O O . GLN A 1 126 ? -33.096 12.777 29.462 1.00 91.44 126 GLN A O 1
ATOM 1001 N N . ILE A 1 127 ? -33.247 14.502 28.028 1.00 91.44 127 ILE A N 1
ATOM 1002 C CA . ILE A 1 127 ? -32.555 13.841 26.914 1.00 91.44 127 ILE A CA 1
ATOM 1003 C C . ILE A 1 127 ? -31.225 14.543 26.668 1.00 91.44 127 ILE A C 1
ATOM 1005 O O . ILE A 1 127 ? -31.189 15.737 26.370 1.00 91.44 127 ILE A O 1
ATOM 1009 N N . ILE A 1 128 ? -30.130 13.791 26.749 1.00 91.88 128 ILE A N 1
ATOM 1010 C CA . ILE A 1 128 ? -28.782 14.289 26.472 1.00 91.88 128 ILE A CA 1
ATOM 1011 C C . ILE A 1 128 ? -28.260 13.594 25.226 1.00 91.88 128 ILE A C 1
ATOM 1013 O O . ILE A 1 128 ? -28.085 12.379 25.220 1.00 91.88 128 ILE A O 1
ATOM 1017 N N . ASN A 1 129 ? -27.993 14.378 24.183 1.00 91.44 129 ASN A N 1
ATOM 1018 C CA . ASN A 1 129 ? -27.427 13.898 22.928 1.00 91.44 129 ASN A CA 1
ATOM 1019 C C . ASN A 1 129 ? -25.931 14.205 22.884 1.00 91.44 129 ASN A C 1
ATOM 1021 O O . ASN A 1 129 ? -25.545 15.371 22.795 1.00 91.44 129 ASN A O 1
ATOM 1025 N N . THR A 1 130 ? -25.101 13.166 22.865 1.00 90.56 130 THR A N 1
ATOM 1026 C CA . THR A 1 130 ? -23.648 13.317 22.770 1.00 90.56 130 THR A CA 1
ATOM 1027 C C . THR A 1 130 ? -23.143 12.738 21.448 1.00 90.56 130 THR A C 1
ATOM 1029 O O . THR A 1 130 ? -23.378 11.556 21.174 1.00 90.56 130 THR A O 1
ATOM 1032 N N . PRO A 1 131 ? -22.433 13.523 20.615 1.00 90.00 131 PRO A N 1
ATOM 1033 C CA . PRO A 1 131 ? -21.729 12.997 19.450 1.00 90.00 131 PRO A CA 1
ATOM 1034 C C . PRO A 1 131 ? -20.800 11.845 19.846 1.00 90.00 131 PRO A C 1
ATOM 1036 O O . PRO A 1 131 ? -19.939 12.000 20.713 1.00 90.00 131 PRO A O 1
ATOM 1039 N N . PHE A 1 132 ? -20.972 10.691 19.208 1.00 87.75 132 PHE A N 1
ATOM 1040 C CA . PHE A 1 132 ? -20.275 9.455 19.543 1.00 87.75 132 PHE A CA 1
ATOM 1041 C C . PHE A 1 132 ? -19.666 8.850 18.282 1.00 87.75 132 PHE A C 1
ATOM 1043 O O . PHE A 1 132 ? -20.366 8.507 17.338 1.00 87.75 132 PHE A O 1
ATOM 1050 N N . THR A 1 133 ? -18.348 8.721 18.233 1.00 85.25 133 THR A N 1
ATOM 1051 C CA . THR A 1 133 ? -17.649 8.106 17.101 1.00 85.25 133 THR A CA 1
ATOM 1052 C C . THR A 1 133 ? -17.201 6.714 17.501 1.00 85.25 133 THR A C 1
ATOM 1054 O O . THR A 1 133 ? -16.458 6.562 18.469 1.00 85.25 133 THR A O 1
ATOM 1057 N N . VAL A 1 134 ? -17.630 5.701 16.751 1.00 82.50 134 VAL A N 1
ATOM 1058 C CA . VAL A 1 134 ? -17.040 4.367 16.863 1.00 82.50 134 VAL A CA 1
ATOM 1059 C C . VAL A 1 134 ? -15.815 4.338 15.961 1.00 82.50 134 VAL A C 1
ATOM 1061 O O . VAL A 1 134 ? -15.949 4.480 14.745 1.00 82.50 134 VAL A O 1
ATOM 1064 N N . SER A 1 135 ? -14.625 4.194 16.537 1.00 78.88 135 SER A N 1
ATOM 1065 C CA . SER A 1 135 ? -13.384 4.023 15.782 1.00 78.88 135 SER A CA 1
ATOM 1066 C C . SER A 1 135 ? -13.136 2.553 15.446 1.00 78.88 135 SER A C 1
ATOM 1068 O O . SER A 1 135 ? -13.634 1.638 16.106 1.00 78.88 135 SER A O 1
ATOM 1070 N N . SER A 1 136 ? -12.364 2.328 14.386 1.00 81.44 136 SER A N 1
ATOM 1071 C CA . SER A 1 136 ? -11.960 1.002 13.931 1.00 81.44 136 SER A CA 1
ATOM 1072 C C . SER A 1 136 ? -11.098 0.281 14.978 1.00 81.44 136 SER A C 1
ATOM 1074 O O . SER A 1 136 ? -10.248 0.881 15.641 1.00 81.44 136 SER A O 1
ATOM 1076 N N . TYR A 1 137 ? -11.312 -1.028 15.148 1.00 84.81 137 TYR A N 1
ATOM 1077 C CA . TYR A 1 137 ? -10.391 -1.858 15.924 1.00 84.81 137 TYR A CA 1
ATOM 1078 C C . TYR A 1 137 ? -9.005 -1.861 15.268 1.00 84.81 137 TYR A C 1
ATOM 1080 O O . TYR A 1 137 ? -8.010 -1.593 15.935 1.00 84.81 137 TYR A O 1
ATOM 1088 N N . ALA A 1 138 ? -8.940 -2.115 13.962 1.00 89.50 138 ALA A N 1
ATOM 1089 C CA . ALA A 1 138 ? -7.772 -1.906 13.121 1.00 89.50 138 ALA A CA 1
ATOM 1090 C C . ALA A 1 138 ? -7.586 -0.402 12.897 1.00 89.50 138 ALA A C 1
ATOM 1092 O O . ALA A 1 138 ? -8.267 0.172 12.058 1.00 89.50 138 ALA A O 1
ATOM 1093 N N . LEU A 1 139 ? -6.702 0.243 13.652 1.00 88.38 139 LEU A N 1
ATOM 1094 C CA . LEU A 1 139 ? -6.601 1.707 13.671 1.00 88.38 139 LEU A CA 1
ATOM 1095 C C . LEU A 1 139 ? -6.157 2.303 12.323 1.00 88.38 139 LEU A C 1
ATOM 1097 O O . LEU A 1 139 ? -5.484 1.649 11.528 1.00 88.38 139 LEU A O 1
ATOM 1101 N N . GLN A 1 140 ? -6.480 3.578 12.087 1.00 89.62 140 GLN A N 1
ATOM 1102 C CA . GLN A 1 140 ? -5.833 4.380 11.043 1.00 89.62 140 GLN A CA 1
ATOM 1103 C C . GLN A 1 140 ? -4.311 4.396 11.270 1.00 89.62 140 GLN A C 1
ATOM 1105 O O . GLN A 1 140 ? -3.841 4.629 12.390 1.00 89.62 140 GLN A O 1
ATOM 1110 N N . GLY A 1 141 ? -3.539 4.177 10.207 1.00 94.62 141 GLY A N 1
ATOM 1111 C CA . GLY A 1 141 ? -2.084 4.083 10.287 1.00 94.62 141 GLY A CA 1
ATOM 1112 C C . GLY A 1 141 ? -1.458 3.351 9.104 1.00 94.62 141 GLY A C 1
ATOM 1113 O O . GLY A 1 141 ? -2.112 3.069 8.097 1.00 94.62 141 GLY A O 1
ATOM 1114 N N . LEU A 1 142 ? -0.166 3.047 9.217 1.00 97.62 142 LEU A N 1
ATOM 1115 C CA . LEU A 1 142 ? 0.553 2.307 8.184 1.00 97.62 142 LEU A CA 1
ATOM 1116 C C . LEU A 1 142 ? 0.401 0.800 8.409 1.00 97.62 142 LEU A C 1
ATOM 1118 O O . LEU A 1 142 ? 0.956 0.257 9.362 1.00 97.62 142 LEU A O 1
ATOM 1122 N N . MET A 1 143 ? -0.330 0.128 7.521 1.00 98.00 143 MET A N 1
ATOM 1123 C CA . MET A 1 143 ? -0.457 -1.326 7.516 1.00 98.00 143 MET A CA 1
ATOM 1124 C C . MET A 1 143 ? 0.852 -1.974 7.078 1.00 98.00 143 MET A C 1
ATOM 1126 O O . MET A 1 143 ? 1.491 -1.525 6.127 1.00 98.00 143 MET A O 1
ATOM 1130 N N . LEU A 1 144 ? 1.202 -3.061 7.755 1.00 98.44 144 LEU A N 1
ATOM 1131 C CA . LEU A 1 144 ? 2.380 -3.886 7.543 1.00 98.44 144 LEU A CA 1
ATOM 1132 C C . LEU A 1 144 ? 1.881 -5.311 7.309 1.00 98.44 144 LEU A C 1
ATOM 1134 O O . LEU A 1 144 ? 1.326 -5.914 8.228 1.00 98.44 144 LEU A O 1
ATOM 1138 N N . LEU A 1 145 ? 2.058 -5.844 6.102 1.00 98.06 145 LEU A N 1
ATOM 1139 C CA . LEU A 1 145 ? 1.806 -7.255 5.822 1.00 98.06 145 LEU A CA 1
ATOM 1140 C C . LEU A 1 145 ? 3.097 -8.032 6.065 1.00 98.06 145 LEU A C 1
ATOM 1142 O O . LEU A 1 145 ? 4.094 -7.817 5.369 1.00 98.06 145 LEU A O 1
ATOM 1146 N N . HIS A 1 146 ? 3.075 -8.911 7.063 1.00 98.31 146 HIS A N 1
ATOM 1147 C CA . HIS A 1 146 ? 4.254 -9.627 7.544 1.00 98.31 146 HIS A CA 1
ATOM 1148 C C . HIS A 1 146 ? 3.982 -11.117 7.717 1.00 98.31 146 HIS A C 1
ATOM 1150 O O . HIS A 1 146 ? 2.852 -11.520 7.981 1.00 98.31 146 HIS A O 1
ATOM 1156 N N . GLY A 1 147 ? 5.009 -11.943 7.530 1.00 97.31 147 GLY A N 1
ATOM 1157 C CA . GLY A 1 147 ? 4.872 -13.390 7.648 1.00 97.31 147 GLY A CA 1
ATOM 1158 C C . GLY A 1 147 ? 6.068 -14.169 7.127 1.00 97.31 147 GLY A C 1
ATOM 1159 O O . GLY A 1 147 ? 7.148 -13.619 6.911 1.00 97.31 147 GLY A O 1
ATOM 1160 N N . ASP A 1 148 ? 5.865 -15.463 6.943 1.00 95.56 148 ASP A N 1
ATOM 1161 C CA . ASP A 1 148 ? 6.819 -16.377 6.322 1.00 95.56 148 ASP A CA 1
ATOM 1162 C C . ASP A 1 148 ? 6.266 -16.891 4.981 1.00 95.56 148 ASP A C 1
ATOM 1164 O O . ASP A 1 148 ? 5.321 -16.332 4.425 1.00 95.56 148 ASP A O 1
ATOM 1168 N N . VAL A 1 149 ? 6.877 -17.938 4.427 1.00 94.25 149 VAL A N 1
ATOM 1169 C CA . VAL A 1 149 ? 6.452 -18.531 3.148 1.00 94.25 149 VAL A CA 1
ATOM 1170 C C . VAL A 1 149 ? 5.085 -19.227 3.219 1.00 94.25 149 VAL A C 1
ATOM 1172 O O . VAL A 1 149 ? 4.449 -19.424 2.186 1.00 94.25 149 VAL A O 1
ATOM 1175 N N . ASN A 1 150 ? 4.622 -19.584 4.419 1.00 95.12 150 ASN A N 1
ATOM 1176 C CA . ASN A 1 150 ? 3.417 -20.377 4.650 1.00 95.12 150 ASN A CA 1
ATOM 1177 C C . ASN A 1 150 ? 2.248 -19.545 5.180 1.00 95.12 150 ASN A C 1
ATOM 1179 O O . ASN A 1 150 ? 1.096 -19.888 4.916 1.00 95.12 150 ASN A O 1
ATOM 1183 N N . SER A 1 151 ? 2.512 -18.502 5.971 1.00 96.62 151 SER A N 1
ATOM 1184 C CA . SER A 1 151 ? 1.451 -17.733 6.619 1.00 96.62 151 SER A CA 1
ATOM 1185 C C . SER A 1 151 ? 1.823 -16.286 6.927 1.00 96.62 151 SER A C 1
ATOM 1187 O O . SER A 1 151 ? 2.966 -15.977 7.266 1.00 96.62 151 SER A O 1
ATOM 1189 N N . CYS A 1 152 ? 0.820 -15.408 6.878 1.00 97.06 152 CYS A N 1
ATOM 1190 C CA . CYS A 1 152 ? 0.963 -13.968 7.067 1.00 97.06 152 CYS A CA 1
ATOM 1191 C C . CYS A 1 152 ? -0.116 -13.360 7.967 1.00 97.06 152 CYS A C 1
ATOM 1193 O O . CYS A 1 152 ? -1.175 -13.943 8.208 1.00 97.06 152 CYS A O 1
ATOM 1195 N N . ASP A 1 153 ? 0.160 -12.151 8.443 1.00 98.06 153 ASP A N 1
ATOM 1196 C CA . ASP A 1 153 ? -0.728 -11.341 9.266 1.00 98.06 153 ASP A CA 1
ATOM 1197 C C . ASP A 1 153 ? -0.553 -9.846 8.951 1.00 98.06 153 ASP A C 1
ATOM 1199 O O . ASP A 1 153 ? 0.403 -9.428 8.294 1.00 98.06 153 ASP A O 1
ATOM 1203 N N . VAL A 1 154 ? -1.483 -9.025 9.436 1.00 98.31 154 VAL A N 1
ATOM 1204 C CA . VAL A 1 154 ? -1.469 -7.572 9.266 1.00 98.31 154 VAL A CA 1
ATOM 1205 C C . VAL A 1 154 ? -1.271 -6.904 10.618 1.00 98.31 154 VAL A C 1
ATOM 1207 O O . VAL A 1 154 ? -2.048 -7.101 11.550 1.00 98.31 154 VAL A O 1
ATOM 1210 N N . SER A 1 155 ? -0.230 -6.085 10.717 1.00 98.06 155 SER A N 1
ATOM 1211 C CA . SER A 1 155 ? -0.023 -5.158 11.833 1.00 98.06 155 SER A CA 1
ATOM 1212 C C . SER A 1 155 ? -0.190 -3.720 11.351 1.00 98.06 155 SER A C 1
ATOM 1214 O O . SER A 1 155 ? -0.103 -3.463 10.154 1.00 98.06 155 SER A O 1
ATOM 1216 N N . ILE A 1 156 ? -0.406 -2.769 12.259 1.00 97.44 156 ILE A N 1
ATOM 1217 C CA . ILE A 1 156 ? -0.504 -1.344 11.915 1.00 97.44 156 ILE A CA 1
ATOM 1218 C C . ILE A 1 156 ? 0.416 -0.530 12.816 1.00 97.44 156 ILE A C 1
ATOM 1220 O O . ILE A 1 156 ? 0.304 -0.597 14.039 1.00 97.44 156 ILE A O 1
ATOM 1224 N N . LEU A 1 157 ? 1.310 0.256 12.214 1.00 97.88 157 LEU A N 1
ATOM 1225 C CA . LEU A 1 157 ? 2.021 1.323 12.912 1.00 97.88 157 LEU A CA 1
ATOM 1226 C C . LEU A 1 157 ? 1.051 2.480 13.169 1.00 97.88 157 LEU A C 1
ATOM 1228 O O . LEU A 1 157 ? 0.490 3.053 12.231 1.00 97.88 157 LEU A O 1
ATOM 1232 N N . VAL A 1 158 ? 0.908 2.839 14.442 1.00 94.81 158 VAL A N 1
ATOM 1233 C CA . VAL A 1 158 ? 0.054 3.925 14.915 1.00 94.81 158 VAL A CA 1
ATOM 1234 C C . VAL A 1 158 ? 0.913 4.922 15.677 1.00 94.81 158 VAL A C 1
ATOM 1236 O O . VAL A 1 158 ? 1.396 4.646 16.775 1.00 94.81 158 VAL A O 1
ATOM 1239 N N . ASN A 1 159 ? 1.090 6.102 15.092 1.00 94.81 159 ASN A N 1
ATOM 1240 C CA . ASN A 1 159 ? 1.702 7.244 15.755 1.00 94.81 159 ASN A CA 1
ATOM 1241 C C . ASN A 1 159 ? 1.075 8.556 15.260 1.00 94.81 159 ASN A C 1
ATOM 1243 O O . ASN A 1 159 ? 0.389 8.573 14.235 1.00 94.81 159 ASN A O 1
ATOM 1247 N N . ASN A 1 160 ? 1.347 9.666 15.946 1.00 91.38 160 ASN A N 1
ATOM 1248 C CA . ASN A 1 160 ? 0.801 10.980 15.579 1.00 91.38 160 ASN A CA 1
ATOM 1249 C C . ASN A 1 160 ? 1.293 11.536 14.220 1.00 91.38 160 ASN A C 1
ATOM 1251 O O . ASN A 1 160 ? 0.765 12.533 13.727 1.00 91.38 160 ASN A O 1
ATOM 1255 N N . ARG A 1 161 ? 2.320 10.923 13.612 1.00 93.75 161 ARG A N 1
ATOM 1256 C CA . ARG A 1 161 ? 2.872 11.305 12.301 1.00 93.75 161 ARG A CA 1
ATOM 1257 C C . ARG A 1 161 ? 2.160 10.624 11.138 1.00 93.75 161 ARG A C 1
ATOM 1259 O O . ARG A 1 161 ? 2.220 11.168 10.043 1.00 93.75 161 ARG A O 1
ATOM 1266 N N . VAL A 1 162 ? 1.488 9.494 11.351 1.00 93.31 162 VAL A N 1
ATOM 1267 C CA . VAL A 1 162 ? 0.641 8.831 10.335 1.00 93.31 162 VAL A CA 1
ATOM 1268 C C . VAL A 1 162 ? -0.843 8.897 10.659 1.00 93.31 162 VAL A C 1
ATOM 1270 O O . VAL A 1 162 ? -1.681 8.692 9.786 1.00 93.31 162 VAL A O 1
ATOM 1273 N N . ASN A 1 163 ? -1.186 9.166 11.911 1.00 90.56 163 ASN A N 1
ATOM 1274 C CA . ASN A 1 163 ? -2.552 9.272 12.374 1.00 90.56 163 ASN A CA 1
ATOM 1275 C C . ASN A 1 163 ? -2.682 10.572 13.176 1.00 90.56 163 ASN A C 1
ATOM 1277 O O . ASN A 1 163 ? -2.232 10.671 14.310 1.00 90.56 163 ASN A O 1
ATOM 1281 N N . THR A 1 164 ? -3.293 11.593 12.582 1.00 85.38 164 THR A N 1
ATOM 1282 C CA . THR A 1 164 ? -3.409 12.918 13.210 1.00 85.38 164 THR A CA 1
ATOM 1283 C C . THR A 1 164 ? -4.471 12.988 14.306 1.00 85.38 164 THR A C 1
ATOM 1285 O O . THR A 1 164 ? -4.606 14.033 14.935 1.00 85.38 164 THR A O 1
ATOM 1288 N N . VAL A 1 165 ? -5.251 11.921 14.513 1.00 82.12 165 VAL A N 1
ATOM 1289 C CA . VAL A 1 165 ? -6.329 11.889 15.513 1.00 82.12 165 VAL A CA 1
ATOM 1290 C C . VAL A 1 165 ? -5.920 11.202 16.816 1.00 82.12 165 VAL A C 1
ATOM 1292 O O . VAL A 1 165 ? -6.664 11.266 17.792 1.00 82.12 165 VAL A O 1
ATOM 1295 N N . VAL A 1 166 ? -4.742 10.570 16.868 1.00 81.19 166 VAL A N 1
ATOM 1296 C CA . VAL A 1 166 ? -4.197 10.005 18.112 1.00 81.19 166 VAL A CA 1
ATOM 1297 C C . VAL A 1 166 ? -3.367 11.039 18.888 1.00 81.19 166 VAL A C 1
ATOM 1299 O O . VAL A 1 166 ? -2.806 11.957 18.284 1.00 81.19 166 VAL A O 1
ATOM 1302 N N . PRO A 1 167 ? -3.251 10.909 20.226 1.00 80.38 167 PRO A N 1
ATOM 1303 C CA . PRO A 1 167 ? -2.419 11.797 21.035 1.00 80.38 167 PRO A CA 1
ATOM 1304 C C . PRO A 1 167 ? -0.965 11.854 20.555 1.00 80.38 167 PRO A C 1
ATOM 1306 O O . PRO A 1 167 ? -0.445 10.888 20.003 1.00 80.38 167 PRO A O 1
ATOM 1309 N N . ALA A 1 168 ? -0.261 12.950 20.848 1.00 84.44 168 ALA A N 1
ATOM 1310 C CA . ALA A 1 168 ? 1.147 13.108 20.466 1.00 84.44 168 ALA A CA 1
ATOM 1311 C C . ALA A 1 168 ? 2.087 12.043 21.066 1.00 84.44 168 ALA A C 1
ATOM 1313 O O . ALA A 1 168 ? 3.168 11.806 20.536 1.00 84.44 168 ALA A O 1
ATOM 1314 N N . THR A 1 169 ? 1.666 11.402 22.157 1.00 85.62 169 THR A N 1
ATOM 1315 C CA . THR A 1 169 ? 2.366 10.298 22.823 1.00 85.62 169 THR A CA 1
ATOM 1316 C C . THR A 1 169 ? 2.071 8.930 22.208 1.00 85.62 169 THR A C 1
ATOM 1318 O O . THR A 1 169 ? 2.724 7.955 22.572 1.00 85.62 169 THR A O 1
ATOM 1321 N N . ALA A 1 170 ? 1.092 8.827 21.302 1.00 88.62 170 ALA A N 1
ATOM 1322 C CA . ALA A 1 170 ? 0.768 7.575 20.641 1.00 88.62 170 ALA A CA 1
ATOM 1323 C C . ALA A 1 170 ? 1.909 7.176 19.709 1.00 88.62 170 ALA A C 1
ATOM 1325 O O . ALA A 1 170 ? 2.290 7.929 18.808 1.00 88.62 170 ALA A O 1
ATOM 1326 N N . ASP A 1 171 ? 2.448 5.988 19.954 1.00 94.38 171 ASP A N 1
ATOM 1327 C CA . ASP A 1 171 ? 3.614 5.490 19.250 1.00 94.38 171 ASP A CA 1
ATOM 1328 C C . ASP A 1 171 ? 3.772 3.983 19.470 1.00 94.38 171 ASP A C 1
ATOM 1330 O O . ASP A 1 171 ? 4.451 3.527 20.387 1.00 94.38 171 ASP A O 1
ATOM 1334 N N . SER A 1 172 ? 3.073 3.183 18.672 1.00 94.06 172 SER A N 1
ATOM 1335 C CA . SER A 1 172 ? 3.077 1.731 18.840 1.00 94.06 172 SER A CA 1
ATOM 1336 C C . SER A 1 172 ? 2.759 0.991 17.547 1.00 94.06 172 SER A C 1
ATOM 1338 O O . SER A 1 172 ? 2.344 1.575 16.547 1.00 94.06 172 SER A O 1
ATOM 1340 N N . ILE A 1 173 ? 2.954 -0.327 17.574 1.00 96.44 173 ILE A N 1
ATOM 1341 C CA . ILE A 1 173 ? 2.438 -1.227 16.547 1.00 96.44 173 ILE A CA 1
ATOM 1342 C C . ILE A 1 173 ? 1.286 -2.020 17.145 1.00 96.44 173 ILE A C 1
ATOM 1344 O O . ILE A 1 173 ? 1.476 -2.775 18.100 1.00 96.44 173 ILE A O 1
ATOM 1348 N N . GLN A 1 174 ? 0.110 -1.903 16.536 1.00 94.50 174 GLN A N 1
ATOM 1349 C CA . GLN A 1 174 ? -0.989 -2.824 16.766 1.00 94.50 174 GLN A CA 1
ATOM 1350 C C . GLN A 1 174 ? -0.713 -4.113 15.989 1.00 94.50 174 GLN A C 1
ATOM 1352 O O . GLN A 1 174 ? -0.748 -4.123 14.759 1.00 94.50 174 GLN A O 1
ATOM 1357 N N . LYS A 1 175 ? -0.392 -5.192 16.704 1.00 95.62 175 LYS A N 1
ATOM 1358 C CA . LYS A 1 175 ? 0.116 -6.430 16.104 1.00 95.62 175 LYS A CA 1
ATOM 1359 C C . LYS A 1 175 ? -0.994 -7.420 15.773 1.00 95.62 175 LYS A C 1
ATOM 1361 O O . LYS A 1 175 ? -1.963 -7.522 16.518 1.00 95.62 175 LYS A O 1
ATOM 1366 N N . ASN A 1 176 ? -0.771 -8.199 14.715 1.00 96.06 176 ASN A N 1
ATOM 1367 C CA . ASN A 1 176 ? -1.493 -9.441 14.405 1.00 96.06 176 ASN A CA 1
ATOM 1368 C C . ASN A 1 176 ? -3.021 -9.290 14.321 1.00 96.06 176 ASN A C 1
ATOM 1370 O O . ASN A 1 176 ? -3.783 -10.128 14.801 1.00 96.06 176 ASN A O 1
ATOM 1374 N N . ILE A 1 177 ? -3.472 -8.173 13.753 1.00 95.75 177 ILE A N 1
ATOM 1375 C CA . ILE A 1 177 ? -4.877 -7.768 13.746 1.00 95.75 177 ILE A CA 1
ATOM 1376 C C . ILE A 1 177 ? -5.730 -8.815 13.032 1.00 95.75 177 ILE A C 1
ATOM 1378 O O . ILE A 1 177 ? -6.796 -9.176 13.530 1.00 95.75 177 ILE A O 1
ATOM 1382 N N . PHE A 1 178 ? -5.258 -9.327 11.890 1.00 96.56 178 PHE A N 1
ATOM 1383 C CA . PHE A 1 178 ? -6.036 -10.266 11.092 1.00 96.56 178 PHE A CA 1
ATOM 1384 C C . PHE A 1 178 ? -6.267 -11.570 11.858 1.00 96.56 178 PHE A C 1
ATOM 1386 O O . PHE A 1 178 ? -7.407 -12.033 11.922 1.00 96.56 178 PHE A O 1
ATOM 1393 N N . SER A 1 179 ? -5.229 -12.156 12.467 1.00 96.44 179 SER A N 1
ATOM 1394 C CA . SER A 1 179 ? -5.394 -13.428 13.184 1.00 96.44 179 SER A CA 1
ATOM 1395 C C . SER A 1 179 ? -6.164 -13.298 14.491 1.00 96.44 179 SER A C 1
ATOM 1397 O O . SER A 1 179 ? -6.946 -14.194 14.808 1.00 96.44 179 SER A O 1
ATOM 1399 N N . ILE A 1 180 ? -6.034 -12.176 15.205 1.00 93.81 180 ILE A N 1
ATOM 1400 C CA . ILE A 1 180 ? -6.843 -11.891 16.398 1.00 93.81 180 ILE A CA 1
ATOM 1401 C C . ILE A 1 180 ? -8.335 -11.871 16.050 1.00 93.81 180 ILE A C 1
ATOM 1403 O O . ILE A 1 180 ? -9.151 -12.410 16.795 1.00 93.81 180 ILE A O 1
ATOM 1407 N N . ILE A 1 181 ? -8.699 -11.265 14.918 1.00 91.12 181 ILE A N 1
ATOM 1408 C CA . ILE A 1 181 ? -10.102 -11.079 14.534 1.00 91.12 181 ILE A CA 1
ATOM 1409 C C . ILE A 1 181 ? -10.696 -12.319 13.862 1.00 91.12 181 ILE A C 1
ATOM 1411 O O . ILE A 1 181 ? -11.866 -12.631 14.076 1.00 91.12 181 ILE A O 1
ATOM 1415 N N . ASN A 1 182 ? -9.906 -13.043 13.070 1.00 94.19 182 ASN A N 1
ATOM 1416 C CA . ASN A 1 182 ? -10.390 -14.178 12.281 1.00 94.19 182 ASN A CA 1
ATOM 1417 C C . ASN A 1 182 ? -10.072 -15.547 12.902 1.00 94.19 182 ASN A C 1
ATOM 1419 O O . ASN A 1 182 ? -10.482 -16.570 12.356 1.00 94.19 182 ASN A O 1
ATOM 1423 N N . GLY A 1 183 ? -9.320 -15.590 14.007 1.00 94.62 183 GLY A N 1
ATOM 1424 C CA . GLY A 1 183 ? -8.891 -16.826 14.671 1.00 94.62 183 GLY A CA 1
ATOM 1425 C C . GLY A 1 183 ? -7.829 -17.627 13.906 1.00 94.62 183 GLY A C 1
ATOM 1426 O O . GLY A 1 183 ? -7.461 -18.716 14.341 1.00 94.62 183 GLY A O 1
ATOM 1427 N N . LYS A 1 184 ? -7.335 -17.117 12.770 1.00 96.00 184 LYS A N 1
ATOM 1428 C CA . LYS A 1 184 ? -6.302 -17.752 11.938 1.00 96.00 184 LYS A CA 1
ATOM 1429 C C . LYS A 1 184 ? -5.480 -16.725 11.162 1.00 96.00 184 LYS A C 1
ATOM 1431 O O . LYS A 1 184 ? -5.969 -15.643 10.848 1.00 96.00 184 LYS A O 1
ATOM 1436 N N . LYS A 1 185 ? -4.244 -17.087 10.813 1.00 97.19 185 LYS A N 1
ATOM 1437 C CA . LYS A 1 185 ? -3.415 -16.330 9.862 1.00 97.19 185 LYS A CA 1
ATOM 1438 C C . LYS A 1 185 ? -3.909 -16.507 8.423 1.00 97.19 185 LYS A C 1
ATOM 1440 O O . LYS A 1 185 ? -4.690 -17.409 8.124 1.00 97.19 185 LYS A O 1
ATOM 1445 N N . ILE A 1 186 ? -3.428 -15.645 7.536 1.00 96.62 186 ILE A N 1
ATOM 1446 C CA . ILE A 1 186 ? -3.644 -15.739 6.090 1.00 96.62 186 ILE A CA 1
ATOM 1447 C C . ILE A 1 186 ? -2.649 -16.753 5.533 1.00 96.62 186 ILE A C 1
ATOM 1449 O O . ILE A 1 186 ? -1.476 -16.702 5.886 1.00 96.62 186 ILE A O 1
ATOM 1453 N N . GLU A 1 187 ? -3.093 -17.664 4.676 1.00 95.31 187 GLU A N 1
ATOM 1454 C CA . GLU A 1 187 ? -2.231 -18.685 4.072 1.00 95.31 187 GLU A CA 1
ATOM 1455 C C . GLU A 1 187 ? -1.399 -18.115 2.915 1.00 95.31 187 GLU A C 1
ATOM 1457 O O . GLU A 1 187 ? -1.880 -17.292 2.133 1.00 95.31 187 GLU A O 1
ATOM 1462 N N . GLY A 1 188 ? -0.166 -18.599 2.781 1.00 93.56 188 GLY A N 1
ATOM 1463 C CA . GLY A 1 188 ? 0.793 -18.232 1.742 1.00 93.56 188 GLY A CA 1
ATOM 1464 C C . GLY A 1 188 ? 1.683 -17.036 2.091 1.00 93.56 188 GLY A C 1
ATOM 1465 O O . GLY A 1 188 ? 1.379 -16.224 2.965 1.00 93.56 188 GLY A O 1
ATOM 1466 N N . GLU A 1 189 ? 2.789 -16.924 1.356 1.00 93.94 189 GLU A N 1
ATOM 1467 C CA . GLU A 1 189 ? 3.743 -15.811 1.427 1.00 93.94 189 GLU A CA 1
ATOM 1468 C C . GLU A 1 189 ? 3.081 -14.462 1.103 1.00 93.94 189 GLU A C 1
ATOM 1470 O O . GLU A 1 189 ? 2.351 -14.345 0.113 1.00 93.94 189 GLU A O 1
ATOM 1475 N N . ALA A 1 190 ? 3.381 -13.436 1.898 1.00 94.25 190 ALA A N 1
ATOM 1476 C CA . ALA A 1 190 ? 2.883 -12.073 1.743 1.00 94.25 190 ALA A CA 1
ATOM 1477 C C . ALA A 1 190 ? 3.228 -11.491 0.366 1.00 94.25 190 ALA A C 1
ATOM 1479 O O . ALA A 1 190 ? 4.383 -11.526 -0.061 1.00 94.25 190 ALA A O 1
ATOM 1480 N N . ARG A 1 191 ? 2.237 -10.892 -0.309 1.00 91.38 191 ARG A N 1
ATOM 1481 C CA . ARG A 1 191 ? 2.436 -10.208 -1.597 1.00 91.38 191 ARG A CA 1
ATOM 1482 C C . ARG A 1 191 ? 2.063 -8.737 -1.531 1.00 91.38 191 ARG A C 1
ATOM 1484 O O . ARG A 1 191 ? 2.888 -7.898 -1.874 1.00 91.38 191 ARG A O 1
ATOM 1491 N N . ALA A 1 192 ? 0.859 -8.412 -1.067 1.00 91.38 192 ALA A N 1
ATOM 1492 C CA . ALA A 1 192 ? 0.419 -7.025 -0.986 1.00 91.38 192 ALA A CA 1
ATOM 1493 C C . ALA A 1 192 ? -0.687 -6.798 0.035 1.00 91.38 192 ALA A C 1
ATOM 1495 O O . ALA A 1 192 ? -1.492 -7.679 0.327 1.00 91.38 192 ALA A O 1
ATOM 1496 N N . VAL A 1 193 ? -0.758 -5.561 0.512 1.00 94.19 193 VAL A N 1
ATOM 1497 C CA . VAL A 1 193 ? -1.895 -5.038 1.258 1.00 94.19 193 VAL A CA 1
ATOM 1498 C C . VAL A 1 193 ? -2.331 -3.738 0.601 1.00 94.19 193 VAL A C 1
ATOM 1500 O O . VAL A 1 193 ? -1.485 -2.930 0.224 1.00 94.19 193 VAL A O 1
ATOM 1503 N N . ALA A 1 194 ? -3.633 -3.539 0.434 1.00 91.19 194 ALA A N 1
ATOM 1504 C CA . ALA A 1 194 ? -4.170 -2.330 -0.169 1.00 91.19 194 ALA A CA 1
ATOM 1505 C C . ALA A 1 194 ? -5.423 -1.864 0.563 1.00 91.19 194 ALA A C 1
ATOM 1507 O O . ALA A 1 194 ? -6.328 -2.653 0.835 1.00 91.19 194 ALA A O 1
ATOM 1508 N N . PHE A 1 195 ? -5.478 -0.573 0.863 1.00 88.69 195 PHE A N 1
ATOM 1509 C CA . PHE A 1 195 ? -6.671 0.095 1.354 1.00 88.69 195 PHE A CA 1
ATOM 1510 C C . PHE A 1 195 ? -7.420 0.738 0.185 1.00 88.69 195 PHE A C 1
ATOM 1512 O O . PHE A 1 195 ? -6.825 1.471 -0.604 1.00 88.69 195 PHE A O 1
ATOM 1519 N N . ASN A 1 196 ? -8.727 0.494 0.097 1.00 81.81 196 ASN A N 1
ATOM 1520 C CA . ASN A 1 196 ? -9.605 1.222 -0.808 1.00 81.81 196 ASN A CA 1
ATOM 1521 C C . ASN A 1 196 ? -10.687 1.976 -0.031 1.00 81.81 196 ASN A C 1
ATOM 1523 O O . ASN A 1 196 ? -11.378 1.390 0.807 1.00 81.81 196 ASN A O 1
ATOM 1527 N N . ASN A 1 197 ? -10.854 3.261 -0.347 1.00 75.31 197 ASN A N 1
ATOM 1528 C CA . ASN A 1 197 ? -11.888 4.109 0.221 1.00 75.31 197 ASN A CA 1
ATOM 1529 C C . ASN A 1 197 ? -13.122 4.171 -0.693 1.00 75.31 197 ASN A C 1
ATOM 1531 O O . ASN A 1 197 ? -13.087 4.801 -1.746 1.00 75.31 197 ASN A O 1
ATOM 1535 N N . HIS A 1 198 ? -14.237 3.594 -0.243 1.00 65.56 198 HIS A N 1
ATOM 1536 C CA . HIS A 1 198 ? -15.511 3.574 -0.980 1.00 65.56 198 HIS A CA 1
ATOM 1537 C C . HIS A 1 198 ? -16.557 4.574 -0.445 1.00 65.56 198 HIS A C 1
ATOM 1539 O O . HIS A 1 198 ? -17.754 4.429 -0.698 1.00 65.56 198 HIS A O 1
ATOM 1545 N N . GLY A 1 199 ? -16.169 5.609 0.309 1.00 57.00 199 GLY A N 1
ATOM 1546 C CA . GLY A 1 199 ? -17.116 6.664 0.690 1.00 57.00 199 GLY A CA 1
ATOM 1547 C C . GLY A 1 199 ? -16.614 7.666 1.727 1.00 57.00 199 GLY A C 1
ATOM 1548 O O . GLY A 1 199 ? -15.610 7.456 2.394 1.00 57.00 199 GLY A O 1
ATOM 1549 N N . ALA A 1 200 ? -17.356 8.763 1.899 1.00 49.34 200 ALA A N 1
ATOM 1550 C CA . ALA A 1 200 ? -16.969 9.869 2.781 1.00 49.34 200 ALA A CA 1
ATOM 1551 C C . ALA A 1 200 ? -16.841 9.487 4.273 1.00 49.34 200 ALA A C 1
ATOM 1553 O O . ALA A 1 200 ? -16.107 10.149 4.998 1.00 49.34 200 ALA A O 1
ATOM 1554 N N . SER A 1 201 ? -17.526 8.431 4.730 1.00 50.31 201 SER A N 1
ATOM 1555 C CA . SER A 1 201 ? -17.549 7.999 6.136 1.00 50.31 201 SER A CA 1
ATOM 1556 C C . SER A 1 201 ? -16.696 6.763 6.444 1.00 50.31 201 SER A C 1
ATOM 1558 O O . SER A 1 201 ? -16.738 6.256 7.561 1.00 50.31 201 SER A O 1
ATOM 1560 N N . GLY A 1 202 ? -15.955 6.221 5.469 1.00 56.50 202 GLY A N 1
ATOM 1561 C CA . GLY A 1 202 ? -15.130 5.019 5.651 1.00 56.50 202 GLY A CA 1
ATOM 1562 C C . GLY A 1 202 ? -15.908 3.704 5.830 1.00 56.50 202 GLY A C 1
ATOM 1563 O O . GLY A 1 202 ? -15.338 2.641 5.610 1.00 56.50 202 GLY A O 1
ATOM 1564 N N . ALA A 1 203 ? -17.218 3.751 6.111 1.00 54.53 203 ALA A N 1
ATOM 1565 C CA . ALA A 1 203 ? -18.082 2.590 6.372 1.00 54.53 203 ALA A CA 1
ATOM 1566 C C . ALA A 1 203 ? -18.096 1.535 5.248 1.00 54.53 203 ALA A C 1
ATOM 1568 O O . ALA A 1 203 ? -18.486 0.387 5.456 1.00 54.53 203 ALA A O 1
ATOM 1569 N N . ARG A 1 204 ? -17.691 1.926 4.038 1.00 68.38 204 ARG A N 1
ATOM 1570 C CA . ARG A 1 204 ? -17.672 1.070 2.846 1.00 68.38 204 ARG A CA 1
ATOM 1571 C C . ARG A 1 204 ? -16.269 0.697 2.401 1.00 68.38 204 ARG A C 1
ATOM 1573 O O . ARG A 1 204 ? -16.133 -0.166 1.536 1.00 68.38 204 ARG A O 1
ATOM 1580 N N . SER A 1 205 ? -15.250 1.290 3.014 1.00 78.81 205 SER A N 1
ATOM 1581 C CA . SER A 1 205 ? -13.854 0.995 2.735 1.00 78.81 205 SER A CA 1
ATOM 1582 C C . SER A 1 205 ? -13.558 -0.487 2.916 1.00 78.81 205 SER A C 1
ATOM 1584 O O . SER A 1 205 ? -14.252 -1.203 3.653 1.00 78.81 205 SER A O 1
ATOM 1586 N N . LYS A 1 206 ? -12.541 -0.957 2.203 1.00 86.81 206 LYS A N 1
ATOM 1587 C CA . LYS A 1 206 ? -12.099 -2.349 2.236 1.00 86.81 206 LYS A CA 1
ATOM 1588 C C . LYS A 1 206 ? -10.591 -2.406 2.305 1.00 86.81 206 LYS A C 1
ATOM 1590 O O . LYS A 1 206 ? -9.900 -1.511 1.817 1.00 86.81 206 LYS A O 1
ATOM 1595 N N . VAL A 1 207 ? -10.100 -3.473 2.917 1.00 92.00 207 VAL A N 1
ATOM 1596 C CA . VAL A 1 207 ? -8.684 -3.810 2.880 1.00 92.00 207 VAL A CA 1
ATOM 1597 C C . VAL A 1 207 ? -8.539 -5.130 2.145 1.00 92.00 207 VAL A C 1
ATOM 1599 O O . VAL A 1 207 ? -9.149 -6.131 2.520 1.00 92.00 207 VAL A O 1
ATOM 1602 N N . TYR A 1 208 ? -7.735 -5.119 1.092 1.00 93.75 208 TYR A N 1
ATOM 1603 C CA . TYR A 1 208 ? -7.325 -6.312 0.373 1.00 93.75 208 TYR A CA 1
ATOM 1604 C C . TYR A 1 208 ? -6.003 -6.780 0.964 1.00 93.75 208 TYR A C 1
ATOM 1606 O O . TYR A 1 208 ? -5.043 -6.009 1.015 1.00 93.75 208 TYR A O 1
ATOM 1614 N N . VAL A 1 209 ? -5.957 -8.026 1.426 1.00 94.94 209 VAL A N 1
ATOM 1615 C CA . VAL A 1 209 ? -4.740 -8.648 1.946 1.00 94.94 209 VAL A CA 1
ATOM 1616 C C . VAL A 1 209 ? -4.447 -9.882 1.118 1.00 94.94 209 VAL A C 1
ATOM 1618 O O . VAL A 1 209 ? -5.239 -10.820 1.105 1.00 94.94 209 VAL A O 1
ATOM 1621 N N . LEU A 1 210 ? -3.334 -9.856 0.393 1.00 92.06 210 LEU A N 1
ATOM 1622 C CA . LEU A 1 210 ? -3.095 -10.757 -0.725 1.00 92.06 210 LEU A CA 1
ATOM 1623 C C . LEU A 1 210 ? -1.752 -11.469 -0.574 1.00 92.06 210 LEU A C 1
ATOM 1625 O O . LEU A 1 210 ? -0.744 -10.881 -0.163 1.00 92.06 210 LEU A O 1
ATOM 1629 N N . THR A 1 211 ? -1.758 -12.755 -0.909 1.00 93.00 211 THR A N 1
ATOM 1630 C CA . THR A 1 211 ? -0.633 -13.680 -0.729 1.00 93.00 211 THR A CA 1
ATOM 1631 C C . THR A 1 211 ? -0.391 -14.496 -1.996 1.00 93.00 211 THR A C 1
ATOM 1633 O O . THR A 1 211 ? -1.140 -14.420 -2.971 1.00 93.00 211 THR A O 1
ATOM 1636 N N . SER A 1 212 ? 0.661 -15.312 -1.980 1.00 90.81 212 SER A N 1
ATOM 1637 C CA . SER A 1 212 ? 0.924 -16.321 -3.015 1.00 90.81 212 SER A CA 1
ATOM 1638 C C . SER A 1 212 ? -0.174 -17.385 -3.148 1.00 90.81 212 SER A C 1
ATOM 1640 O O . SER A 1 212 ? -0.236 -18.037 -4.180 1.00 90.81 212 SER A O 1
ATOM 1642 N N . ASN A 1 213 ? -1.073 -17.508 -2.166 1.00 90.50 213 ASN A N 1
ATOM 1643 C CA . ASN A 1 213 ? 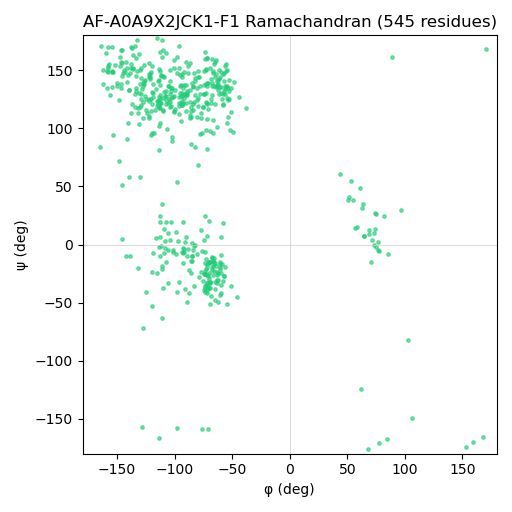-2.237 -18.400 -2.214 1.00 90.50 213 ASN A CA 1
ATOM 1644 C C . ASN A 1 213 ? -3.558 -17.622 -2.385 1.00 90.50 213 ASN A C 1
ATOM 1646 O O . ASN A 1 213 ? -4.635 -18.129 -2.078 1.00 90.50 213 ASN A O 1
ATOM 1650 N N . GLY A 1 214 ? -3.488 -16.372 -2.854 1.00 88.69 214 GLY A N 1
ATOM 1651 C CA . GLY A 1 214 ? -4.646 -15.524 -3.107 1.00 88.69 214 GLY A CA 1
ATOM 1652 C C . GLY A 1 214 ? -4.853 -14.479 -2.017 1.00 88.69 214 GLY A C 1
ATOM 1653 O O . GLY A 1 214 ? -4.432 -13.338 -2.191 1.00 88.69 214 GLY A O 1
ATOM 1654 N N . GLY A 1 215 ? -5.481 -14.853 -0.898 1.00 93.56 215 GLY A N 1
ATOM 1655 C CA . GLY A 1 215 ? -5.806 -13.949 0.214 1.00 93.56 215 GLY A CA 1
ATOM 1656 C C . GLY A 1 215 ? -7.292 -13.577 0.307 1.00 93.56 215 GLY A C 1
ATOM 1657 O O . GLY A 1 215 ? -8.156 -14.391 -0.022 1.00 93.56 215 GLY A O 1
ATOM 1658 N N . TYR A 1 216 ? -7.593 -12.371 0.802 1.00 95.19 216 TYR A N 1
ATOM 1659 C CA . TYR A 1 216 ? -8.952 -11.943 1.155 1.00 95.19 216 TYR A CA 1
ATOM 1660 C C . TYR A 1 216 ? -9.211 -10.457 0.880 1.00 95.19 216 TYR A C 1
ATOM 1662 O O . TYR A 1 216 ? -8.341 -9.607 1.090 1.00 95.19 216 TYR A O 1
ATOM 1670 N N . ARG A 1 217 ? -10.458 -10.132 0.524 1.00 93.75 217 ARG A N 1
ATOM 1671 C CA . ARG A 1 217 ? -11.054 -8.814 0.783 1.00 93.75 217 ARG A CA 1
ATOM 1672 C C . ARG A 1 217 ? -11.661 -8.836 2.183 1.00 93.75 217 ARG A C 1
ATOM 1674 O O . ARG A 1 217 ? -12.341 -9.791 2.559 1.00 93.75 217 ARG A O 1
ATOM 1681 N N . THR A 1 218 ? -11.386 -7.800 2.964 1.00 92.56 218 THR A N 1
ATOM 1682 C CA . THR A 1 218 ? -11.755 -7.725 4.381 1.00 92.56 218 THR A CA 1
ATOM 1683 C C . THR A 1 218 ? -12.533 -6.456 4.692 1.00 92.56 218 THR A C 1
ATOM 1685 O O . THR A 1 218 ? -12.385 -5.430 4.015 1.00 92.56 218 THR A O 1
ATOM 1688 N N . GLU A 1 219 ? -13.342 -6.521 5.744 1.00 86.44 219 GLU A N 1
ATOM 1689 C CA . GLU A 1 219 ? -14.010 -5.348 6.293 1.00 86.44 219 GLU A CA 1
ATOM 1690 C C . GLU A 1 219 ? -12.979 -4.401 6.940 1.00 86.44 219 GLU A C 1
ATOM 1692 O O . GLU A 1 219 ? -11.991 -4.837 7.535 1.00 86.44 219 GLU A O 1
ATOM 1697 N N . PHE A 1 220 ? -13.166 -3.088 6.802 1.00 84.06 220 PHE A N 1
ATOM 1698 C CA . PHE A 1 220 ? -12.135 -2.106 7.162 1.00 84.06 220 PHE A CA 1
ATOM 1699 C C . PHE A 1 220 ? -11.924 -1.910 8.670 1.00 84.06 220 PHE A C 1
ATOM 1701 O O . PHE A 1 220 ? -10.867 -1.432 9.078 1.00 84.06 220 PHE A O 1
ATOM 1708 N N . GLY A 1 221 ? -12.927 -2.185 9.498 1.00 81.56 221 GLY A N 1
ATOM 1709 C CA . GLY A 1 221 ? -12.947 -1.892 10.925 1.00 81.56 221 GLY A CA 1
ATOM 1710 C C . GLY A 1 221 ? -11.996 -2.759 11.736 1.00 81.56 221 GLY A C 1
ATOM 1711 O O . GLY A 1 221 ? -11.349 -2.253 12.641 1.00 81.56 221 GLY A O 1
ATOM 1712 N N . GLY A 1 222 ? -11.848 -4.029 11.390 1.00 86.06 222 GLY A N 1
ATOM 1713 C CA . GLY A 1 222 ? -11.075 -5.035 12.112 1.00 86.06 222 GLY A CA 1
ATOM 1714 C C . GLY A 1 222 ? -10.407 -6.059 11.197 1.00 86.06 222 GLY A C 1
ATOM 1715 O O . GLY A 1 222 ? -9.784 -6.984 11.699 1.00 86.06 222 GLY A O 1
ATOM 1716 N N . LEU A 1 223 ? -10.486 -5.908 9.871 1.00 92.00 223 LEU A N 1
ATOM 1717 C CA . LEU A 1 223 ? -9.929 -6.863 8.902 1.00 92.00 223 LEU A CA 1
ATOM 1718 C C . LEU A 1 223 ? -10.582 -8.252 8.978 1.00 92.00 223 LEU A C 1
ATOM 1720 O O . LEU A 1 223 ? -9.944 -9.270 8.701 1.00 92.00 223 LEU A O 1
ATOM 1724 N N . LYS A 1 224 ? -11.866 -8.317 9.347 1.00 91.50 224 LYS A N 1
ATOM 1725 C CA . LYS A 1 224 ? -12.644 -9.558 9.263 1.00 91.50 224 LYS A CA 1
ATOM 1726 C C . LYS A 1 224 ? -12.785 -9.982 7.799 1.00 91.50 224 LYS A C 1
ATOM 1728 O O . LYS A 1 224 ? -13.072 -9.148 6.942 1.00 91.50 224 LYS A O 1
ATOM 1733 N N . MET A 1 225 ? -12.587 -11.267 7.519 1.00 93.75 225 MET A N 1
ATOM 1734 C CA . MET A 1 225 ? -12.740 -11.837 6.177 1.00 93.75 225 MET A CA 1
ATOM 1735 C C . MET A 1 225 ? -14.161 -11.600 5.646 1.00 93.75 225 MET A C 1
ATOM 1737 O O . MET A 1 225 ? -15.133 -11.918 6.334 1.00 93.75 225 MET A O 1
ATOM 1741 N N . GLU A 1 226 ? -14.267 -11.076 4.424 1.00 91.31 226 GLU A N 1
ATOM 1742 C CA . GLU A 1 226 ? -15.528 -10.991 3.678 1.00 91.31 226 GLU A CA 1
ATOM 1743 C C . GLU A 1 226 ? -15.496 -11.951 2.489 1.00 91.31 226 GLU A C 1
ATOM 1745 O O . GLU A 1 226 ? -16.246 -12.923 2.468 1.00 91.31 226 GLU A O 1
ATOM 1750 N N . ASP A 1 227 ? -14.574 -11.728 1.547 1.00 92.81 227 ASP A N 1
ATOM 1751 C CA . ASP A 1 227 ? -14.475 -12.528 0.325 1.00 92.81 227 ASP A CA 1
ATOM 1752 C C . ASP A 1 227 ? -13.103 -13.197 0.223 1.00 92.81 227 ASP A C 1
ATOM 1754 O O . ASP A 1 227 ? -12.079 -12.502 0.259 1.00 92.81 227 ASP A O 1
ATOM 1758 N N . PRO A 1 228 ? -13.042 -14.532 0.073 1.00 94.19 228 PRO A N 1
ATOM 1759 C CA . PRO A 1 228 ? -11.808 -15.207 -0.298 1.00 94.19 228 PRO A CA 1
ATOM 1760 C C . PRO A 1 228 ? -11.410 -14.844 -1.730 1.00 94.19 228 PRO A C 1
ATOM 1762 O O . PRO A 1 228 ? -12.244 -14.459 -2.546 1.00 94.19 228 PRO A O 1
ATOM 1765 N N . TYR A 1 229 ? -10.135 -15.040 -2.054 1.00 92.81 229 TYR A N 1
ATOM 1766 C CA . TYR A 1 229 ? -9.553 -14.704 -3.352 1.00 92.81 229 TYR A CA 1
ATOM 1767 C C . TYR A 1 229 ? -10.379 -15.150 -4.570 1.00 92.81 229 TYR A C 1
ATOM 1769 O O . TYR A 1 229 ? -10.597 -14.359 -5.482 1.00 92.81 229 TYR A O 1
ATOM 1777 N N . ASN A 1 230 ? -10.894 -16.382 -4.574 1.00 92.81 230 ASN A N 1
ATOM 1778 C CA . ASN A 1 230 ? -11.689 -16.890 -5.697 1.00 92.81 230 ASN A CA 1
ATOM 1779 C C . ASN A 1 230 ? -12.988 -16.100 -5.912 1.00 92.81 230 ASN A C 1
ATOM 1781 O O . ASN A 1 230 ? -13.414 -15.942 -7.050 1.00 92.81 230 ASN A O 1
ATOM 1785 N N . ASN A 1 231 ? -13.572 -15.553 -4.843 1.00 94.19 231 ASN A N 1
ATOM 1786 C CA . ASN A 1 231 ? -14.786 -14.738 -4.903 1.00 94.19 231 ASN A CA 1
ATOM 1787 C C . ASN A 1 231 ? -14.498 -13.292 -5.321 1.00 94.19 231 ASN A C 1
ATOM 1789 O O . ASN A 1 231 ? -15.428 -12.533 -5.588 1.00 94.19 231 ASN A O 1
ATOM 1793 N N . LEU A 1 232 ? -13.221 -12.902 -5.418 1.00 92.81 232 LEU A N 1
ATOM 1794 C CA . LEU A 1 232 ? -12.854 -11.623 -6.018 1.00 92.81 232 LEU A CA 1
ATOM 1795 C C . LEU A 1 232 ? -13.119 -11.613 -7.520 1.00 92.81 232 LEU A C 1
ATOM 1797 O O . LEU A 1 232 ? -13.157 -10.532 -8.087 1.00 92.81 232 LEU A O 1
ATOM 1801 N N . PHE A 1 233 ? -13.329 -12.766 -8.158 1.00 94.19 233 PHE A N 1
ATOM 1802 C CA . PHE A 1 233 ? -13.543 -12.884 -9.594 1.00 94.19 233 PHE A CA 1
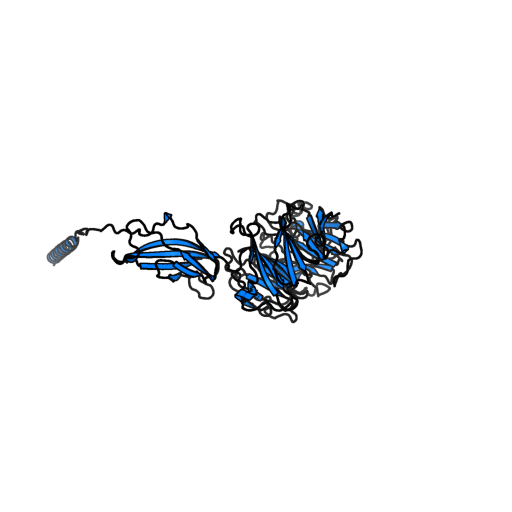ATOM 1803 C C . PHE A 1 233 ? -14.881 -13.553 -9.898 1.00 94.19 233 PHE A C 1
ATOM 1805 O O . PHE A 1 233 ? -15.327 -14.457 -9.199 1.00 94.19 233 PHE A O 1
ATOM 1812 N N . SER A 1 234 ? -15.499 -13.137 -10.998 1.00 93.06 234 SER A N 1
ATOM 1813 C CA . SER A 1 234 ? -16.641 -13.838 -11.598 1.00 93.06 234 SER A CA 1
ATOM 1814 C C . SER A 1 234 ? -16.249 -15.231 -12.107 1.00 93.06 234 SER A C 1
ATOM 1816 O O . SER A 1 234 ? -17.044 -16.165 -12.040 1.00 93.06 234 SER A O 1
ATOM 1818 N N . ALA A 1 235 ? -15.003 -15.373 -12.563 1.00 91.69 235 ALA A N 1
ATOM 1819 C CA . ALA A 1 235 ? -14.345 -16.638 -12.848 1.00 91.69 235 ALA A CA 1
ATOM 1820 C C . ALA A 1 235 ? -12.906 -16.567 -12.322 1.00 91.69 235 ALA A C 1
ATOM 1822 O O . ALA A 1 235 ? -12.105 -15.765 -12.804 1.00 91.69 235 ALA A O 1
ATOM 1823 N N . ALA A 1 236 ? -12.592 -17.372 -11.306 1.00 90.56 236 ALA A N 1
ATOM 1824 C CA . ALA A 1 236 ? -11.291 -17.329 -10.648 1.00 90.56 236 ALA A CA 1
ATOM 1825 C C . ALA A 1 236 ? -10.151 -17.706 -11.615 1.00 90.56 236 ALA A C 1
ATOM 1827 O O . ALA A 1 236 ? -10.282 -18.683 -12.361 1.00 90.56 236 ALA A O 1
ATOM 1828 N N . PRO A 1 237 ? -9.020 -16.975 -11.602 1.00 90.94 237 PRO A N 1
ATOM 1829 C CA . PRO A 1 237 ? -7.850 -17.360 -12.377 1.00 90.94 237 PRO A CA 1
ATOM 1830 C C . PRO A 1 237 ? -7.291 -18.696 -11.877 1.00 90.94 237 PRO A C 1
ATOM 1832 O O . PRO A 1 237 ? -7.298 -18.982 -10.681 1.00 90.94 237 PRO A O 1
ATOM 1835 N N . SER A 1 238 ? -6.734 -19.497 -12.788 1.00 89.19 238 SER A N 1
ATOM 1836 C CA . SER A 1 238 ? -6.166 -20.820 -12.474 1.00 89.19 238 SER A CA 1
ATOM 1837 C C . SER A 1 238 ? -4.963 -20.775 -11.529 1.00 89.19 238 SER A C 1
ATOM 1839 O O . SER A 1 238 ? -4.573 -21.792 -10.961 1.00 89.19 238 SER A O 1
ATOM 1841 N N . THR A 1 239 ? -4.329 -19.611 -11.395 1.00 90.25 239 THR A N 1
ATOM 1842 C CA . THR A 1 239 ? -3.146 -19.408 -10.562 1.00 90.25 239 THR A CA 1
ATOM 1843 C C . THR A 1 239 ? -3.299 -18.109 -9.794 1.00 90.25 239 THR A C 1
ATOM 1845 O O . THR A 1 239 ? -3.408 -17.041 -10.399 1.00 90.25 239 THR A O 1
ATOM 1848 N N . ALA A 1 240 ? -3.265 -18.198 -8.468 1.00 90.19 240 ALA A N 1
ATOM 1849 C CA . ALA A 1 240 ? -3.154 -17.037 -7.603 1.00 90.19 240 ALA A CA 1
ATOM 1850 C C . ALA A 1 240 ? -1.684 -16.597 -7.545 1.00 90.19 240 ALA A C 1
ATOM 1852 O O . ALA A 1 240 ? -0.828 -17.284 -7.003 1.00 90.19 240 ALA A O 1
ATOM 1853 N N . ASN A 1 241 ? -1.377 -15.456 -8.147 1.00 88.50 241 ASN A N 1
ATOM 1854 C CA . ASN A 1 241 ? -0.077 -14.801 -8.079 1.00 88.50 241 ASN A CA 1
ATOM 1855 C C . ASN A 1 241 ? -0.292 -13.290 -8.158 1.00 88.50 241 ASN A C 1
ATOM 1857 O O . ASN A 1 241 ? -0.052 -12.644 -9.184 1.00 88.50 241 ASN A O 1
ATOM 1861 N N . PHE A 1 242 ? -0.832 -12.743 -7.075 1.00 88.25 242 PHE A N 1
ATOM 1862 C CA . PHE A 1 242 ? -1.145 -11.332 -7.005 1.00 88.25 242 PHE A CA 1
ATOM 1863 C C . PHE A 1 242 ? 0.131 -10.480 -7.041 1.00 88.25 242 PHE A C 1
ATOM 1865 O O . PHE A 1 242 ? 1.104 -10.758 -6.336 1.00 88.25 242 PHE A O 1
ATOM 1872 N N . GLN A 1 243 ? 0.091 -9.410 -7.831 1.00 88.19 243 GLN A N 1
ATOM 1873 C CA . GLN A 1 243 ? 1.242 -8.554 -8.099 1.00 88.19 243 GLN A CA 1
ATOM 1874 C C . GLN A 1 243 ? 0.991 -7.081 -7.777 1.00 88.19 243 GLN A C 1
ATOM 1876 O O . GLN A 1 243 ? 1.883 -6.434 -7.234 1.00 88.19 243 GLN A O 1
ATOM 1881 N N . ALA A 1 244 ? -0.190 -6.540 -8.089 1.00 88.62 244 ALA A N 1
ATOM 1882 C CA . ALA A 1 244 ? -0.489 -5.126 -7.859 1.00 88.62 244 ALA A CA 1
ATOM 1883 C C . ALA A 1 244 ? -2.000 -4.852 -7.797 1.00 88.62 244 ALA A C 1
ATOM 1885 O O . ALA A 1 244 ? -2.780 -5.540 -8.453 1.00 88.62 244 ALA A O 1
ATOM 1886 N N . TYR A 1 245 ? -2.413 -3.846 -7.019 1.00 88.38 245 TYR A N 1
ATOM 1887 C CA . TYR A 1 245 ? -3.808 -3.402 -6.889 1.00 88.38 245 TYR A CA 1
ATOM 1888 C C . TYR A 1 245 ? -3.858 -1.889 -6.801 1.00 88.38 245 TYR A C 1
ATOM 1890 O O . TYR A 1 245 ? -3.021 -1.282 -6.128 1.00 88.38 245 TYR A O 1
ATOM 1898 N N . GLY A 1 246 ? -4.837 -1.280 -7.463 1.00 82.75 246 GLY A N 1
ATOM 1899 C CA . GLY A 1 246 ? -5.018 0.164 -7.435 1.00 82.75 246 GLY A CA 1
ATOM 1900 C C . GLY A 1 246 ? -6.416 0.588 -7.833 1.00 82.75 246 GLY A C 1
ATOM 1901 O O . GLY A 1 246 ? -7.205 -0.190 -8.362 1.00 82.75 246 GLY A O 1
ATOM 1902 N N . THR A 1 247 ? -6.724 1.840 -7.526 1.00 79.44 247 THR A N 1
ATOM 1903 C CA . THR A 1 247 ? -8.045 2.443 -7.681 1.00 79.44 247 THR A CA 1
ATOM 1904 C C . THR A 1 247 ? -7.998 3.795 -8.395 1.00 79.44 247 THR A C 1
ATOM 1906 O O . THR A 1 247 ? -7.271 4.693 -7.966 1.00 79.44 247 THR A O 1
ATOM 1909 N N . ALA A 1 248 ? -8.841 3.986 -9.407 1.00 74.25 248 ALA A N 1
ATOM 1910 C CA . ALA A 1 248 ? -9.057 5.273 -10.072 1.00 74.25 248 ALA A CA 1
ATOM 1911 C C . ALA A 1 248 ? -10.529 5.690 -9.921 1.00 74.25 248 ALA A C 1
ATOM 1913 O O . ALA A 1 248 ? -11.412 5.230 -10.651 1.00 74.25 248 ALA A O 1
ATOM 1914 N N . GLY A 1 249 ? -10.818 6.525 -8.922 1.00 72.75 249 GLY A N 1
ATOM 1915 C CA . GLY A 1 249 ? -12.198 6.791 -8.514 1.00 72.75 249 GLY A CA 1
ATOM 1916 C C . GLY A 1 249 ? -12.873 5.505 -8.027 1.00 72.75 249 GLY A C 1
ATOM 1917 O O . GLY A 1 249 ? -12.353 4.833 -7.145 1.00 72.75 249 GLY A O 1
ATOM 1918 N N . THR A 1 250 ? -14.015 5.144 -8.614 1.00 74.88 250 THR A N 1
ATOM 1919 C CA . THR A 1 250 ? -14.737 3.896 -8.300 1.00 74.88 250 THR A CA 1
ATOM 1920 C C . THR A 1 250 ? -14.232 2.685 -9.084 1.00 74.88 250 THR A C 1
ATOM 1922 O O . THR A 1 250 ? -14.784 1.597 -8.959 1.00 74.88 250 THR A O 1
ATOM 1925 N N . ASN A 1 251 ? -13.210 2.846 -9.920 1.00 80.19 251 ASN A N 1
ATOM 1926 C CA . ASN A 1 251 ? -12.643 1.762 -10.706 1.00 80.19 251 ASN A CA 1
ATOM 1927 C C . ASN A 1 251 ? -11.529 1.065 -9.937 1.00 80.19 251 ASN A C 1
ATOM 1929 O O . ASN A 1 251 ? -10.627 1.735 -9.443 1.00 80.19 251 ASN A O 1
ATOM 1933 N N . GLU A 1 252 ? -11.558 -0.261 -9.897 1.00 86.62 252 GLU A N 1
ATOM 1934 C CA . GLU A 1 252 ? -10.509 -1.083 -9.303 1.00 86.62 252 GLU A CA 1
ATOM 1935 C C . GLU A 1 252 ? -9.726 -1.829 -10.388 1.00 86.62 252 GLU A C 1
ATOM 1937 O O . GLU A 1 252 ? -10.288 -2.281 -11.391 1.00 86.62 252 GLU A O 1
ATOM 1942 N N . TYR A 1 253 ? -8.424 -1.970 -10.148 1.00 88.81 253 TYR A N 1
ATOM 1943 C CA . TYR A 1 253 ? -7.472 -2.703 -10.971 1.00 88.81 253 TYR A CA 1
ATOM 1944 C C . TYR A 1 253 ? -6.739 -3.719 -10.132 1.00 88.81 253 TYR A C 1
ATOM 1946 O O . TYR A 1 253 ? -6.329 -3.436 -9.005 1.00 88.81 253 TYR A O 1
ATOM 1954 N N . LEU A 1 254 ? -6.510 -4.877 -10.731 1.00 91.12 254 LEU A N 1
ATOM 1955 C CA . LEU A 1 254 ? -5.736 -5.941 -10.130 1.00 91.12 254 LEU A CA 1
ATOM 1956 C C . LEU A 1 254 ? -4.847 -6.579 -11.192 1.00 91.12 254 LEU A C 1
ATOM 1958 O O . LEU A 1 254 ? -5.308 -6.897 -12.285 1.00 91.12 254 LEU A O 1
ATOM 1962 N N . ILE A 1 255 ? -3.573 -6.777 -10.866 1.00 92.56 255 ILE A N 1
ATOM 1963 C CA . ILE A 1 255 ? -2.653 -7.576 -11.672 1.00 92.56 255 ILE A CA 1
ATOM 1964 C C . ILE A 1 255 ? -2.431 -8.903 -10.960 1.00 92.56 255 ILE A C 1
ATOM 1966 O O . ILE A 1 255 ? -1.979 -8.942 -9.812 1.00 92.56 255 ILE A O 1
ATOM 1970 N N . ASN A 1 256 ? -2.743 -9.987 -11.663 1.00 93.25 256 ASN A N 1
ATOM 1971 C CA . ASN A 1 256 ? -2.507 -11.347 -11.216 1.00 93.25 256 ASN A CA 1
ATOM 1972 C C . ASN A 1 256 ? -1.778 -12.134 -12.297 1.00 93.25 256 ASN A C 1
ATOM 1974 O O . ASN A 1 256 ? -2.308 -12.324 -13.388 1.00 93.25 256 ASN A O 1
ATOM 1978 N N . ASN A 1 257 ? -0.588 -12.628 -11.973 1.00 92.50 257 ASN A N 1
ATOM 1979 C CA . ASN A 1 257 ? 0.233 -13.431 -12.871 1.00 92.50 257 ASN A CA 1
ATOM 1980 C C . ASN A 1 257 ? 0.455 -12.790 -14.259 1.00 92.50 257 ASN A C 1
ATOM 1982 O O . ASN A 1 257 ? 0.356 -13.456 -15.285 1.00 92.50 257 ASN A O 1
ATOM 1986 N N . GLY A 1 258 ? 0.692 -11.478 -14.300 1.00 93.25 258 GLY A N 1
ATOM 1987 C CA . GLY A 1 258 ? 0.871 -10.704 -15.529 1.00 93.25 258 GLY A CA 1
ATOM 1988 C C . GLY A 1 258 ? -0.422 -10.366 -16.277 1.00 93.25 258 GLY A C 1
ATOM 1989 O O . GLY A 1 258 ? -0.378 -9.603 -17.240 1.00 93.25 258 GLY A O 1
ATOM 1990 N N . ALA A 1 259 ? -1.575 -10.874 -15.840 1.00 94.62 259 ALA A N 1
ATOM 1991 C CA . ALA A 1 259 ? -2.878 -10.507 -16.377 1.00 94.62 259 ALA A CA 1
ATOM 1992 C C . ALA A 1 259 ? -3.459 -9.310 -15.616 1.00 94.62 259 ALA A C 1
ATOM 1994 O O . ALA A 1 259 ? -3.406 -9.260 -14.388 1.00 94.62 259 ALA A O 1
ATOM 1995 N N . LEU A 1 260 ? -4.042 -8.365 -16.354 1.00 94.19 260 LEU A N 1
ATOM 1996 C CA . LEU A 1 260 ? -4.748 -7.210 -15.794 1.00 94.19 260 LEU A CA 1
ATOM 1997 C C . LEU A 1 260 ? -6.241 -7.526 -15.711 1.00 94.19 260 LEU A C 1
ATOM 1999 O O . LEU A 1 260 ? -6.816 -8.028 -16.673 1.00 94.19 260 LEU A O 1
ATOM 2003 N N . TYR A 1 261 ? -6.855 -7.170 -14.592 1.00 93.56 261 TYR A N 1
ATOM 2004 C CA . TYR A 1 261 ? -8.288 -7.240 -14.347 1.00 93.56 261 TYR A CA 1
ATOM 2005 C C . TYR A 1 261 ? -8.804 -5.846 -14.009 1.00 93.56 261 TYR A C 1
ATOM 2007 O O . TYR A 1 261 ? -8.127 -5.070 -13.327 1.00 93.56 261 TYR A O 1
ATOM 2015 N N . TYR A 1 262 ? -10.006 -5.545 -14.486 1.00 90.00 262 TYR A N 1
ATOM 2016 C CA . TYR A 1 262 ? -10.699 -4.284 -14.268 1.00 90.00 262 TYR A CA 1
ATOM 2017 C C . TYR A 1 262 ? -12.092 -4.551 -13.709 1.00 90.00 262 TYR A C 1
ATOM 2019 O O . TYR A 1 262 ? -12.775 -5.484 -14.138 1.00 90.00 262 TYR A O 1
ATOM 2027 N N . GLN A 1 263 ? -12.518 -3.716 -12.763 1.00 88.50 263 GLN A N 1
ATOM 2028 C CA . GLN A 1 263 ? -13.904 -3.688 -12.330 1.00 88.50 263 GLN A CA 1
ATOM 2029 C C . GLN A 1 263 ? -14.337 -2.292 -11.886 1.00 88.50 263 GLN A C 1
ATOM 2031 O O . GLN A 1 263 ? -13.773 -1.702 -10.966 1.00 88.50 263 GLN A O 1
ATOM 2036 N N . GLY A 1 264 ? -15.408 -1.782 -12.494 1.00 83.69 264 GLY A N 1
ATOM 2037 C CA . GLY A 1 264 ? -16.108 -0.606 -11.985 1.00 83.69 264 GLY A CA 1
ATOM 2038 C C . GLY A 1 264 ? -16.958 -0.955 -10.757 1.00 83.69 264 GLY A C 1
ATOM 2039 O O . GLY A 1 264 ? -17.912 -1.732 -10.865 1.00 83.69 264 GLY A O 1
ATOM 2040 N N . GLN A 1 265 ? -16.660 -0.343 -9.609 1.00 81.00 265 GLN A N 1
ATOM 2041 C CA . GLN A 1 265 ? -17.397 -0.450 -8.340 1.00 81.00 265 GLN A CA 1
ATOM 2042 C C . GLN A 1 265 ? -18.349 0.744 -8.154 1.00 81.00 265 GLN A C 1
ATOM 2044 O O . GLN A 1 265 ? -18.314 1.472 -7.164 1.00 81.00 265 GLN A O 1
ATOM 2049 N N . THR A 1 266 ? -19.212 0.993 -9.142 1.00 71.75 266 THR A N 1
ATOM 2050 C CA . THR A 1 266 ? -20.098 2.176 -9.168 1.00 71.75 266 THR A CA 1
ATOM 2051 C C . THR A 1 266 ? -21.149 2.209 -8.054 1.00 71.75 266 THR A C 1
ATOM 2053 O O . THR A 1 266 ? -21.722 3.264 -7.792 1.00 71.75 266 THR A O 1
ATOM 2056 N N . GLN A 1 267 ? -21.403 1.078 -7.390 1.00 69.81 267 GLN A N 1
ATOM 2057 C CA . GLN A 1 267 ? -22.284 0.981 -6.230 1.00 69.81 267 GLN A CA 1
ATOM 2058 C C . GLN A 1 267 ? -21.462 0.645 -4.985 1.00 69.81 267 GLN A C 1
ATOM 2060 O O . GLN A 1 267 ? -21.096 -0.511 -4.796 1.00 69.81 267 GLN A O 1
ATOM 2065 N N . PRO A 1 268 ? -21.220 1.608 -4.086 1.00 59.66 268 PRO A N 1
ATOM 2066 C CA . PRO A 1 268 ? -20.283 1.397 -2.985 1.00 59.66 268 PRO A CA 1
ATOM 2067 C C . PRO A 1 268 ? -20.716 0.343 -1.949 1.00 59.66 268 PRO A C 1
ATOM 2069 O O . PRO A 1 268 ? -19.924 -0.040 -1.093 1.00 59.66 268 PRO A O 1
ATOM 2072 N N . ALA A 1 269 ? -21.986 -0.076 -1.965 1.00 66.50 269 ALA A N 1
ATOM 2073 C CA . ALA A 1 269 ? -22.545 -1.047 -1.022 1.00 66.50 269 ALA A CA 1
ATOM 2074 C C . ALA A 1 269 ? -22.485 -2.501 -1.519 1.00 66.50 269 ALA A C 1
ATOM 2076 O O . ALA A 1 269 ? -22.663 -3.410 -0.715 1.00 66.50 269 ALA A O 1
ATOM 2077 N N . ILE A 1 270 ? -22.251 -2.726 -2.816 1.00 77.25 270 ILE A N 1
ATOM 2078 C CA . ILE A 1 270 ? -22.260 -4.062 -3.418 1.00 77.25 270 ILE A CA 1
ATOM 2079 C C . ILE A 1 270 ? -20.928 -4.264 -4.119 1.00 77.25 270 ILE A C 1
ATOM 2081 O O . ILE A 1 270 ? -20.621 -3.578 -5.092 1.00 77.25 270 ILE A O 1
ATOM 2085 N N . PHE A 1 271 ? -20.151 -5.224 -3.629 1.00 85.06 271 PHE A N 1
ATOM 2086 C CA . PHE A 1 271 ? -18.936 -5.634 -4.310 1.00 85.06 271 PHE A CA 1
ATOM 2087 C C . PHE A 1 271 ? -19.288 -6.342 -5.613 1.00 85.06 271 PHE A C 1
ATOM 2089 O O . PHE A 1 271 ? -20.042 -7.316 -5.620 1.00 85.06 271 PHE A O 1
ATOM 2096 N N . LYS A 1 272 ? -18.731 -5.851 -6.717 1.00 88.50 272 LYS A N 1
ATOM 2097 C CA . LYS A 1 272 ? -18.753 -6.553 -7.995 1.00 88.50 272 LYS A CA 1
ATOM 2098 C C . LYS A 1 272 ? -17.437 -7.315 -8.136 1.00 88.50 272 LYS A C 1
ATOM 2100 O O . LYS A 1 272 ? -16.391 -6.670 -8.092 1.00 88.50 272 LYS A O 1
ATOM 2105 N N . PRO A 1 273 ? -17.460 -8.645 -8.298 1.00 92.12 273 PRO A N 1
ATOM 2106 C CA . PRO A 1 273 ? -16.255 -9.399 -8.611 1.00 92.12 273 PRO A CA 1
ATOM 2107 C C . PRO A 1 273 ? -15.631 -8.929 -9.929 1.00 92.12 273 PRO A C 1
ATOM 2109 O O . PRO A 1 273 ? -16.347 -8.525 -10.845 1.00 92.12 273 PRO A O 1
ATOM 2112 N N . PHE A 1 274 ? -14.308 -9.019 -10.035 1.00 92.06 274 PHE A N 1
ATOM 2113 C CA . PHE A 1 274 ? -13.563 -8.781 -11.262 1.00 92.06 274 PHE A CA 1
ATOM 2114 C C . PHE A 1 274 ? -14.058 -9.693 -12.390 1.00 92.06 274 PHE A C 1
ATOM 2116 O O . PHE A 1 274 ? -14.318 -10.888 -12.205 1.00 92.06 274 PHE A O 1
ATOM 2123 N N . GLY A 1 275 ? -14.209 -9.103 -13.573 1.00 89.12 275 GLY A N 1
ATOM 2124 C CA . GLY A 1 275 ? -14.582 -9.814 -14.788 1.00 89.12 275 GLY A CA 1
ATOM 2125 C C . GLY A 1 275 ? -13.468 -10.720 -15.318 1.00 89.12 275 GLY A C 1
ATOM 2126 O O . GLY A 1 275 ? -12.536 -11.110 -14.615 1.00 89.12 275 GLY A O 1
ATOM 2127 N N . SER A 1 276 ? -13.558 -11.032 -16.607 1.00 90.44 276 SER A N 1
ATOM 2128 C CA . SER A 1 276 ? -12.476 -11.683 -17.343 1.00 90.44 276 SER A CA 1
ATOM 2129 C C . SER A 1 276 ? -11.228 -10.796 -17.418 1.00 90.44 276 SER A C 1
ATOM 2131 O O . SER A 1 276 ? -11.310 -9.573 -17.297 1.00 90.44 276 SER A O 1
ATOM 2133 N N . GLN A 1 277 ? -10.076 -11.423 -17.666 1.00 93.06 277 GLN A N 1
ATOM 2134 C CA . GLN A 1 277 ? -8.830 -10.721 -17.968 1.00 93.06 277 GLN A CA 1
ATOM 2135 C C . GLN A 1 277 ? -9.041 -9.696 -19.098 1.00 93.06 277 GLN A C 1
ATOM 2137 O O . GLN A 1 277 ? -9.641 -10.011 -20.130 1.00 93.06 277 GLN A O 1
ATOM 2142 N N . CYS A 1 278 ? -8.505 -8.486 -18.919 1.00 93.31 278 CYS A N 1
ATOM 2143 C CA . CYS A 1 278 ? -8.481 -7.468 -19.963 1.00 93.31 278 CYS A CA 1
ATOM 2144 C C . CYS A 1 278 ? -7.669 -7.959 -21.167 1.00 93.31 278 CYS A C 1
ATOM 2146 O O . CYS A 1 278 ? -6.635 -8.605 -21.004 1.00 93.31 278 CYS A O 1
ATOM 2148 N N . TYR A 1 279 ? -8.095 -7.634 -22.385 1.00 94.12 279 TYR A N 1
ATOM 2149 C CA . TYR A 1 279 ? -7.493 -8.197 -23.596 1.00 94.12 279 TYR A CA 1
ATOM 2150 C C . TYR A 1 279 ? -7.096 -7.133 -24.617 1.00 94.12 279 TYR A C 1
ATOM 2152 O O . TYR A 1 279 ? -7.676 -6.048 -24.697 1.00 94.12 279 TYR A O 1
ATOM 2160 N N . LEU A 1 280 ? -6.080 -7.462 -25.416 1.00 94.62 280 LEU A N 1
ATOM 2161 C CA . LEU A 1 280 ? -5.705 -6.680 -26.587 1.00 94.62 280 LEU A CA 1
ATOM 2162 C C . LEU A 1 280 ? -6.678 -6.993 -27.735 1.00 94.62 280 LEU A C 1
ATOM 2164 O O . LEU A 1 280 ? -6.891 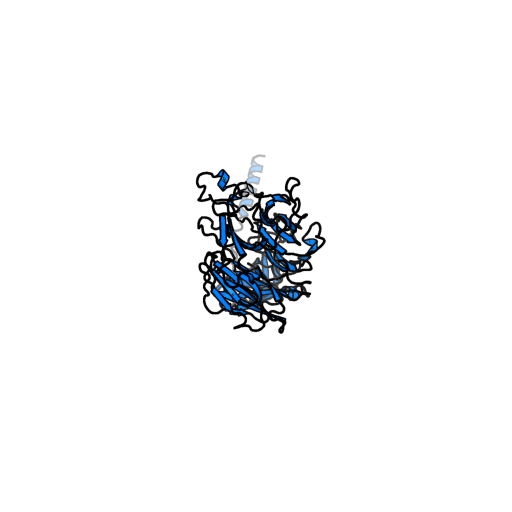-8.168 -28.040 1.00 94.62 280 LEU A O 1
ATOM 2168 N N . PRO A 1 281 ? -7.263 -5.976 -28.389 1.00 92.88 281 PRO A N 1
ATOM 2169 C CA . PRO A 1 281 ? -8.015 -6.159 -29.624 1.00 92.88 281 PRO A CA 1
ATOM 2170 C C . PRO A 1 281 ? -7.195 -6.880 -30.703 1.00 92.88 281 PRO A C 1
ATOM 2172 O O . PRO A 1 281 ? -5.976 -6.722 -30.784 1.00 92.88 281 PRO A O 1
ATOM 2175 N N . SER A 1 282 ? -7.872 -7.626 -31.580 1.00 90.94 282 SER A N 1
ATOM 2176 C CA . SER A 1 282 ? -7.243 -8.472 -32.609 1.00 90.94 282 SER A CA 1
ATOM 2177 C C . SER A 1 282 ? -6.372 -7.713 -33.616 1.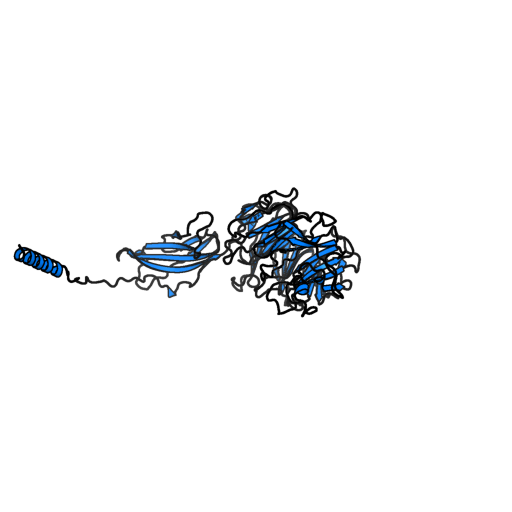00 90.94 282 SER A C 1
ATOM 2179 O O . SER A 1 282 ? -5.515 -8.309 -34.263 1.00 90.94 282 SER A O 1
ATOM 2181 N N . ASN A 1 283 ? -6.560 -6.398 -33.746 1.00 89.06 283 ASN A N 1
ATOM 2182 C CA . ASN A 1 283 ? -5.753 -5.531 -34.600 1.00 89.06 283 ASN A CA 1
ATOM 2183 C C . ASN A 1 283 ? -4.428 -5.078 -33.957 1.00 89.06 283 ASN A C 1
ATOM 2185 O O . ASN A 1 283 ? -3.682 -4.330 -34.589 1.00 89.06 283 ASN A O 1
ATOM 2189 N N . ILE A 1 284 ? -4.125 -5.488 -32.720 1.00 87.31 284 ILE A N 1
ATOM 2190 C CA . ILE A 1 284 ? -2.864 -5.171 -32.042 1.00 87.31 284 ILE A CA 1
ATOM 2191 C C . ILE A 1 284 ? -1.964 -6.409 -32.028 1.00 87.31 284 ILE A C 1
ATOM 2193 O O . ILE A 1 284 ? -2.346 -7.462 -31.529 1.00 87.31 284 ILE A O 1
ATOM 2197 N N . SER A 1 285 ? -0.742 -6.262 -32.547 1.00 83.75 285 SER A N 1
ATOM 2198 C CA . SER A 1 285 ? 0.282 -7.313 -32.550 1.00 83.75 285 SER A CA 1
ATOM 2199 C C . SER A 1 285 ? 1.485 -6.932 -31.664 1.00 83.75 285 SER A C 1
ATOM 2201 O O . SER A 1 285 ? 1.875 -5.755 -31.640 1.00 83.75 285 SER A O 1
ATOM 2203 N N . PRO A 1 286 ? 2.081 -7.884 -30.918 1.00 86.50 286 PRO A N 1
ATOM 2204 C CA . PRO A 1 286 ? 1.530 -9.201 -30.575 1.00 86.50 286 PRO A CA 1
ATOM 2205 C C . PRO A 1 286 ? 0.187 -9.074 -29.837 1.00 86.50 286 PRO A C 1
ATOM 2207 O O . PRO A 1 286 ? -0.012 -8.113 -29.094 1.00 86.50 286 PRO A O 1
ATOM 2210 N N . GLY A 1 287 ? -0.722 -10.033 -30.048 1.00 88.00 287 GLY A N 1
ATOM 2211 C CA . GLY A 1 287 ? -2.073 -10.046 -29.457 1.00 88.00 287 GLY A CA 1
ATOM 2212 C C . GLY A 1 287 ? -2.122 -10.476 -27.986 1.00 88.00 287 GLY A C 1
ATOM 2213 O O . GLY A 1 287 ? -3.188 -10.780 -27.461 1.00 88.00 287 GLY A O 1
ATOM 2214 N N . THR A 1 288 ? -0.969 -10.540 -27.323 1.00 93.75 288 THR A N 1
ATOM 2215 C CA . THR A 1 288 ? -0.811 -10.922 -25.916 1.00 93.75 288 THR A CA 1
ATOM 2216 C C . THR A 1 288 ? 0.121 -9.941 -25.210 1.00 93.75 288 THR A C 1
ATOM 2218 O O . THR A 1 288 ? 0.876 -9.207 -25.850 1.00 93.75 288 THR A O 1
ATOM 2221 N N . TYR A 1 289 ? 0.057 -9.912 -23.881 1.00 95.50 289 TYR A N 1
ATOM 2222 C CA . TYR A 1 289 ? 0.895 -9.059 -23.042 1.00 95.50 289 TYR A CA 1
ATOM 2223 C C . TYR A 1 289 ? 1.197 -9.748 -21.708 1.00 95.50 289 TYR A C 1
ATOM 2225 O O . TYR A 1 289 ? 0.471 -10.655 -21.300 1.00 95.50 289 TYR A O 1
ATOM 2233 N N . THR A 1 290 ? 2.238 -9.275 -21.024 1.00 95.56 290 THR A N 1
ATOM 2234 C CA . THR A 1 290 ? 2.510 -9.593 -19.614 1.00 95.56 290 THR A CA 1
ATOM 2235 C C . THR A 1 290 ? 2.690 -8.283 -18.860 1.00 95.56 290 THR A C 1
ATOM 2237 O O . THR A 1 290 ? 3.685 -7.587 -19.051 1.00 95.56 290 THR A O 1
ATOM 2240 N N . ALA A 1 291 ? 1.733 -7.921 -18.008 1.00 95.31 291 ALA A N 1
ATOM 2241 C CA . ALA A 1 291 ? 1.816 -6.707 -17.209 1.00 95.31 291 ALA A CA 1
ATOM 2242 C C . ALA A 1 291 ? 2.868 -6.836 -16.095 1.00 95.31 291 ALA A C 1
ATOM 2244 O O . ALA A 1 291 ? 2.950 -7.851 -15.400 1.00 95.31 291 ALA A O 1
ATOM 2245 N N . THR A 1 292 ? 3.668 -5.791 -15.907 1.00 93.69 292 THR A N 1
ATOM 2246 C CA . THR A 1 292 ? 4.551 -5.644 -14.743 1.00 93.69 292 THR A CA 1
ATOM 2247 C C . THR A 1 292 ? 3.739 -5.333 -13.478 1.00 93.69 292 THR A C 1
ATOM 2249 O O . THR A 1 292 ? 2.609 -4.859 -13.584 1.00 93.69 292 THR A O 1
ATOM 2252 N N . PRO A 1 293 ? 4.284 -5.539 -12.261 1.00 91.62 293 PRO A N 1
ATOM 2253 C CA . PRO A 1 293 ? 3.578 -5.262 -11.001 1.00 91.62 293 PRO A CA 1
ATOM 2254 C C . PRO A 1 293 ? 3.459 -3.754 -10.687 1.00 91.62 293 PRO A C 1
ATOM 2256 O O . PRO A 1 293 ? 3.355 -3.362 -9.528 1.00 91.62 293 PRO A O 1
ATOM 2259 N N . TYR A 1 294 ? 3.503 -2.896 -11.707 1.00 90.94 294 TYR A N 1
ATOM 2260 C CA . TYR A 1 294 ? 3.485 -1.447 -11.576 1.00 90.94 294 TYR A CA 1
ATOM 2261 C C . TYR A 1 294 ? 2.506 -0.871 -12.588 1.00 90.94 294 TYR A C 1
ATOM 2263 O O . TYR A 1 294 ? 2.590 -1.153 -13.785 1.00 90.94 294 TYR A O 1
ATOM 2271 N N . PHE A 1 295 ? 1.605 -0.018 -12.125 1.00 86.06 295 PHE A N 1
ATOM 2272 C CA . PHE A 1 295 ? 0.754 0.763 -13.005 1.00 86.06 295 PHE A CA 1
ATOM 2273 C C . PHE A 1 295 ? 0.584 2.168 -12.433 1.00 86.06 295 PHE A C 1
ATOM 2275 O O . PHE A 1 295 ? 0.661 2.397 -11.224 1.00 86.06 295 PHE A O 1
ATOM 2282 N N . ALA A 1 296 ? 0.361 3.114 -13.331 1.00 82.50 296 ALA A N 1
ATOM 2283 C CA . ALA A 1 296 ? -0.071 4.454 -13.007 1.00 82.50 296 ALA A CA 1
ATOM 2284 C C . ALA A 1 296 ? -1.578 4.558 -13.194 1.00 82.50 296 ALA A C 1
ATOM 2286 O O . ALA A 1 296 ? -2.154 3.933 -14.086 1.00 82.50 296 ALA A O 1
ATOM 2287 N N . MET A 1 297 ? -2.208 5.385 -12.376 1.00 75.19 297 MET A N 1
ATOM 2288 C CA . MET A 1 297 ? -3.638 5.638 -12.463 1.00 75.19 297 MET A CA 1
ATOM 2289 C C . MET A 1 297 ? -3.864 7.091 -12.818 1.00 75.19 297 MET A C 1
ATOM 2291 O O . MET A 1 297 ? -3.236 7.972 -12.232 1.00 75.19 297 MET A O 1
ATOM 2295 N N . ASP A 1 298 ? -4.752 7.333 -13.774 1.00 58.78 298 ASP A N 1
ATOM 2296 C CA . ASP A 1 298 ? -5.236 8.684 -14.020 1.00 58.78 298 ASP A CA 1
ATOM 2297 C C . ASP A 1 298 ? -6.159 9.082 -12.857 1.00 58.78 298 ASP A C 1
ATOM 2299 O O . ASP A 1 298 ? -7.113 8.373 -12.531 1.00 58.78 298 ASP A O 1
ATOM 2303 N N . ILE A 1 299 ? -5.820 10.176 -12.174 1.00 53.12 299 ILE A N 1
ATOM 2304 C CA . ILE A 1 299 ? -6.540 10.687 -10.997 1.00 53.12 299 ILE A CA 1
ATOM 2305 C C . ILE A 1 299 ? -7.310 11.976 -11.360 1.00 53.12 299 ILE A C 1
ATOM 2307 O O . ILE A 1 299 ? -8.073 12.503 -10.543 1.00 53.12 299 ILE A O 1
ATOM 2311 N N . ASP A 1 300 ? -7.182 12.479 -12.594 1.00 48.97 300 ASP A N 1
ATOM 2312 C CA . ASP A 1 300 ? -7.836 13.711 -13.027 1.00 48.97 300 ASP A CA 1
ATOM 2313 C C . ASP A 1 300 ? -9.304 13.441 -13.430 1.00 48.97 300 ASP A C 1
ATOM 2315 O O . ASP A 1 300 ? -9.658 13.333 -14.603 1.00 48.97 300 ASP A O 1
ATOM 2319 N N . ASN A 1 301 ? -10.201 13.427 -12.434 1.00 43.09 301 ASN A N 1
ATOM 2320 C CA . ASN A 1 301 ? -11.677 13.317 -12.524 1.00 43.09 301 ASN A CA 1
ATOM 2321 C C . ASN A 1 301 ? -12.396 14.410 -13.373 1.00 43.09 301 ASN A C 1
ATOM 2323 O O . ASN A 1 301 ? -13.588 14.660 -13.202 1.00 43.09 301 ASN A O 1
ATOM 2327 N N . VAL A 1 302 ? -11.708 15.139 -14.256 1.00 38.44 302 VAL A N 1
ATOM 2328 C CA . VAL A 1 302 ? -12.137 16.476 -14.712 1.00 38.44 302 VAL A CA 1
ATOM 2329 C C . VAL A 1 302 ? -12.896 16.461 -16.061 1.00 38.44 302 VAL A C 1
ATOM 2331 O O . VAL A 1 302 ? -13.143 17.515 -16.644 1.00 38.44 302 VAL A O 1
ATOM 2334 N N . SER A 1 303 ? -13.193 15.320 -16.708 1.00 40.41 303 SER A N 1
ATOM 2335 C CA . SER A 1 303 ? -14.033 15.330 -17.938 1.00 40.41 303 SER A CA 1
ATOM 2336 C C . SER A 1 303 ? -14.782 14.026 -18.211 1.00 40.41 303 SER A C 1
ATOM 2338 O O . SER A 1 303 ? -14.159 12.966 -18.207 1.00 40.41 303 SER A O 1
ATOM 2340 N N . PRO A 1 304 ? -16.073 14.108 -18.584 1.00 40.75 304 PRO A N 1
ATOM 2341 C CA . PRO A 1 304 ? -16.850 12.971 -19.071 1.00 40.75 304 PRO A CA 1
ATOM 2342 C C . PRO A 1 304 ? -16.424 12.465 -20.463 1.00 40.75 304 PRO A C 1
ATOM 2344 O O . PRO A 1 304 ? -16.785 11.353 -20.830 1.00 40.75 304 PRO A O 1
ATOM 2347 N N . ILE A 1 305 ? -15.646 13.233 -21.241 1.00 41.50 305 ILE A N 1
ATOM 2348 C CA . ILE A 1 305 ? -15.273 12.878 -22.629 1.00 41.50 305 ILE A CA 1
ATOM 2349 C C . ILE A 1 305 ? -14.161 11.807 -22.677 1.00 41.50 305 ILE A C 1
ATOM 2351 O O . ILE A 1 305 ? -14.077 11.055 -23.641 1.00 41.50 305 ILE A O 1
ATOM 2355 N N . ASN A 1 306 ? -13.355 11.678 -21.614 1.00 48.84 306 ASN A N 1
ATOM 2356 C CA . ASN A 1 306 ? -12.193 10.776 -21.554 1.00 48.84 306 ASN A CA 1
ATOM 2357 C C . ASN A 1 306 ? -12.362 9.621 -20.551 1.00 48.84 306 ASN A C 1
ATOM 2359 O O . ASN A 1 306 ? -11.376 9.039 -20.112 1.00 48.84 306 ASN A O 1
ATOM 2363 N N . ALA A 1 307 ? -13.602 9.233 -20.235 1.00 48.12 307 ALA A N 1
ATOM 2364 C CA . ALA A 1 307 ? -13.945 8.109 -19.351 1.00 48.12 307 ALA A CA 1
ATOM 2365 C C . ALA A 1 307 ? -13.420 6.721 -19.810 1.00 48.12 307 ALA A C 1
ATOM 2367 O O . ALA A 1 307 ? -13.774 5.702 -19.220 1.00 48.12 307 ALA A O 1
ATOM 2368 N N . LEU A 1 308 ? -12.606 6.675 -20.870 1.00 50.88 308 LEU A N 1
ATOM 2369 C CA . LEU A 1 308 ? -12.148 5.480 -21.571 1.00 50.88 308 LEU A CA 1
ATOM 2370 C C . LEU A 1 308 ? -10.724 5.046 -21.207 1.00 50.88 308 LEU A C 1
ATOM 2372 O O . LEU A 1 308 ? -10.313 4.007 -21.698 1.00 50.88 308 LEU A O 1
ATOM 2376 N N . MET A 1 309 ? -9.950 5.804 -20.423 1.00 58.97 309 MET A N 1
ATOM 2377 C CA . MET A 1 309 ? -8.596 5.412 -20.000 1.00 58.97 309 MET A CA 1
ATOM 2378 C C . MET A 1 309 ? -8.505 5.452 -18.491 1.00 58.97 309 MET A C 1
ATOM 2380 O O . MET A 1 309 ? -8.835 6.468 -17.888 1.00 58.97 309 MET A O 1
ATOM 2384 N N . VAL A 1 310 ? -8.103 4.344 -17.877 1.00 63.69 310 VAL A N 1
ATOM 2385 C CA . VAL A 1 310 ? -8.316 4.215 -16.435 1.00 63.69 310 VAL A CA 1
ATOM 2386 C C . VAL A 1 310 ? -7.123 3.582 -15.692 1.00 63.69 310 VAL A C 1
ATOM 2388 O O . VAL A 1 310 ? -7.026 3.690 -14.473 1.00 63.69 310 VAL A O 1
ATOM 2391 N N . GLY A 1 311 ? -6.136 3.040 -16.416 1.00 79.31 311 GLY A N 1
ATOM 2392 C CA . GLY A 1 311 ? -4.829 2.657 -15.871 1.00 79.31 311 GLY A CA 1
ATOM 2393 C C . GLY A 1 311 ? -3.771 2.474 -16.962 1.00 79.31 311 GLY A C 1
ATOM 2394 O O . GLY A 1 311 ? -4.060 1.907 -18.013 1.00 79.31 311 GLY A O 1
ATOM 2395 N N . VAL A 1 312 ? -2.545 2.948 -16.726 1.00 87.50 312 VAL A N 1
ATOM 2396 C CA . VAL A 1 312 ? -1.382 2.786 -17.618 1.00 87.50 312 VAL A CA 1
ATOM 2397 C C . VAL A 1 312 ? -0.421 1.783 -16.997 1.00 87.50 312 VAL A C 1
ATOM 2399 O O . VAL A 1 312 ? -0.017 1.944 -15.850 1.00 87.50 312 VAL A O 1
ATOM 2402 N N . PHE A 1 313 ? -0.019 0.766 -17.747 1.00 92.00 313 PHE A N 1
ATOM 2403 C CA . PHE A 1 313 ? 0.869 -0.296 -17.272 1.00 92.00 313 PHE A CA 1
ATOM 2404 C C . PHE A 1 313 ? 1.911 -0.644 -18.336 1.00 92.00 313 PHE A C 1
ATOM 2406 O O . PHE A 1 313 ? 1.831 -0.188 -19.479 1.00 92.00 313 PHE A O 1
ATOM 2413 N N . TYR A 1 314 ? 2.910 -1.439 -17.961 1.00 94.81 314 TYR A N 1
ATOM 2414 C CA . TYR A 1 314 ? 3.977 -1.841 -18.869 1.00 94.81 314 TYR A CA 1
ATOM 2415 C C . TYR A 1 314 ? 3.843 -3.309 -19.259 1.00 94.81 314 TYR A C 1
ATOM 2417 O O . TYR A 1 314 ? 3.743 -4.178 -18.397 1.00 94.81 314 TYR A O 1
ATOM 2425 N N . ASP A 1 315 ? 3.857 -3.578 -20.560 1.00 95.81 315 ASP A N 1
ATOM 2426 C CA . ASP A 1 315 ? 3.950 -4.919 -21.123 1.00 95.81 315 ASP A CA 1
ATOM 2427 C C . ASP A 1 315 ? 5.421 -5.323 -21.220 1.00 95.81 315 ASP A C 1
ATOM 2429 O O . ASP A 1 315 ? 6.172 -4.790 -22.042 1.00 95.81 315 ASP A O 1
ATOM 2433 N N . SER A 1 316 ? 5.836 -6.267 -20.379 1.00 93.06 316 SER A N 1
ATOM 2434 C CA . SER A 1 316 ? 7.209 -6.764 -20.347 1.00 93.06 316 SER A CA 1
ATOM 2435 C C . SER A 1 316 ? 7.553 -7.635 -21.557 1.00 93.06 316 SER A C 1
ATOM 2437 O O . SER A 1 316 ? 8.712 -7.640 -21.967 1.00 93.06 316 SER A O 1
ATOM 2439 N N . ASN A 1 317 ? 6.573 -8.295 -22.189 1.00 91.44 317 ASN A N 1
ATOM 2440 C CA . ASN A 1 317 ? 6.819 -9.123 -23.374 1.00 91.44 317 ASN A CA 1
ATOM 2441 C C . ASN A 1 317 ? 7.190 -8.249 -24.577 1.00 91.44 317 ASN A C 1
ATOM 2443 O O . ASN A 1 317 ? 8.212 -8.473 -25.226 1.00 91.44 317 ASN A O 1
ATOM 2447 N N . SER A 1 318 ? 6.375 -7.227 -24.862 1.00 93.69 318 SER A N 1
ATOM 2448 C CA . SER A 1 318 ? 6.598 -6.333 -26.009 1.00 93.69 318 SER A CA 1
ATOM 2449 C C . SER A 1 318 ? 7.408 -5.080 -25.661 1.00 93.69 318 SER A C 1
ATOM 2451 O O . SER A 1 318 ? 7.710 -4.289 -26.552 1.00 93.69 318 SER A O 1
ATOM 2453 N N . ARG A 1 319 ? 7.777 -4.892 -24.386 1.00 94.12 319 ARG A N 1
ATOM 2454 C CA . ARG A 1 319 ? 8.584 -3.768 -23.873 1.00 94.12 319 ARG A CA 1
ATOM 2455 C C . ARG A 1 319 ? 8.011 -2.401 -24.269 1.00 94.12 319 ARG A C 1
ATOM 2457 O O . ARG A 1 319 ? 8.689 -1.567 -24.881 1.00 94.12 319 ARG A O 1
ATOM 2464 N N . ARG A 1 320 ? 6.736 -2.199 -23.931 1.00 94.38 320 ARG A N 1
ATOM 2465 C CA . ARG A 1 320 ? 5.947 -0.999 -24.250 1.00 94.38 320 ARG A CA 1
ATOM 2466 C C . ARG A 1 320 ? 4.947 -0.679 -23.147 1.00 94.38 320 ARG A C 1
ATOM 2468 O O . ARG A 1 320 ? 4.511 -1.569 -22.424 1.00 94.38 320 ARG A O 1
ATOM 2475 N N . PHE A 1 321 ? 4.530 0.575 -23.064 1.00 93.81 321 PHE A N 1
ATOM 2476 C CA . PHE A 1 321 ? 3.382 0.966 -22.256 1.00 93.81 321 PHE A CA 1
ATOM 2477 C C . PHE A 1 321 ? 2.071 0.668 -22.985 1.00 93.81 321 PHE A C 1
ATOM 2479 O O . PHE A 1 321 ? 1.958 0.828 -24.204 1.00 93.81 321 PHE A O 1
ATOM 2486 N N . LEU A 1 322 ? 1.074 0.273 -22.204 1.00 92.62 322 LEU A N 1
ATOM 2487 C CA . LEU A 1 322 ? -0.305 0.023 -22.603 1.00 92.62 322 LEU A CA 1
ATOM 2488 C C . LEU A 1 322 ? -1.240 0.751 -21.634 1.00 92.62 322 LEU A C 1
ATOM 2490 O O . LEU A 1 322 ? -0.827 1.150 -20.543 1.00 92.62 322 LEU A O 1
ATOM 2494 N N . TYR A 1 323 ? -2.501 0.917 -22.019 1.00 88.50 323 TYR A N 1
ATOM 2495 C CA . TYR A 1 323 ? -3.521 1.455 -21.124 1.00 88.50 323 TYR A CA 1
ATOM 2496 C C . TYR A 1 323 ? -4.803 0.631 -21.175 1.00 88.50 323 TYR A C 1
ATOM 2498 O O . TYR A 1 323 ? -5.177 0.111 -22.227 1.00 88.50 323 TYR A O 1
ATOM 2506 N N . SER A 1 324 ? -5.477 0.510 -20.036 1.00 86.50 324 SER A N 1
ATOM 2507 C CA . SER A 1 324 ? -6.788 -0.122 -19.936 1.00 86.50 324 SER A CA 1
ATOM 2508 C C . SER A 1 324 ? -7.900 0.852 -20.287 1.00 86.50 324 SER A C 1
ATOM 2510 O O . SER A 1 324 ? -7.816 2.054 -20.002 1.00 86.50 324 SER A O 1
ATOM 2512 N N . LYS A 1 325 ? -8.963 0.298 -20.865 1.00 81.81 325 LYS A N 1
ATOM 2513 C CA . LYS A 1 325 ? -10.237 0.976 -21.049 1.00 81.81 325 LYS A CA 1
ATOM 2514 C C . LYS A 1 325 ? -11.309 0.433 -20.113 1.00 81.81 325 LYS A C 1
ATOM 2516 O O . LYS A 1 325 ? -11.163 -0.636 -19.526 1.00 81.81 325 LYS A O 1
ATOM 2521 N N . ASN A 1 326 ? -12.399 1.181 -19.988 1.00 78.25 326 ASN A N 1
ATOM 2522 C CA . ASN A 1 326 ? -13.550 0.833 -19.151 1.00 78.25 326 ASN A CA 1
ATOM 2523 C C . ASN A 1 326 ? -14.449 -0.283 -19.738 1.00 78.25 326 ASN A C 1
ATOM 2525 O O . ASN A 1 326 ? -15.476 -0.611 -19.150 1.00 78.25 326 ASN A O 1
ATOM 2529 N N . ASP A 1 327 ? -14.075 -0.867 -20.878 1.00 81.19 327 ASP A N 1
ATOM 2530 C CA . ASP A 1 327 ? -14.781 -1.947 -21.580 1.00 81.19 327 ASP A CA 1
ATOM 2531 C C . ASP A 1 327 ? -13.994 -3.277 -21.583 1.00 81.19 327 ASP A C 1
ATOM 2533 O O . ASP A 1 327 ? -14.254 -4.156 -22.404 1.00 81.19 327 ASP A O 1
ATOM 2537 N N . ASN A 1 328 ? -13.024 -3.430 -20.669 1.00 87.06 328 ASN A N 1
ATOM 2538 C CA . ASN A 1 328 ? -12.072 -4.552 -20.591 1.00 87.06 328 ASN A CA 1
ATOM 2539 C C . ASN A 1 328 ? -11.102 -4.682 -21.784 1.00 87.06 328 ASN A C 1
ATOM 2541 O O . ASN A 1 328 ? -10.339 -5.650 -21.842 1.00 87.06 328 ASN A O 1
ATOM 2545 N N . THR A 1 329 ? -11.064 -3.725 -22.716 1.00 90.12 329 THR A N 1
ATOM 2546 C CA . THR A 1 329 ? -10.057 -3.712 -23.788 1.00 90.12 329 THR A CA 1
ATOM 2547 C C . THR A 1 329 ? -8.799 -2.942 -23.386 1.00 90.12 329 THR A C 1
ATOM 2549 O O . THR A 1 329 ? -8.807 -2.077 -22.506 1.00 90.12 329 THR A O 1
ATOM 2552 N N . ILE A 1 330 ? -7.684 -3.258 -24.044 1.00 91.69 330 ILE A N 1
ATOM 2553 C CA . ILE A 1 330 ? -6.391 -2.590 -23.871 1.00 91.69 330 ILE A CA 1
ATOM 2554 C C . ILE A 1 330 ? -6.026 -1.822 -25.143 1.00 91.69 330 ILE A C 1
ATOM 2556 O O . ILE A 1 330 ? -6.186 -2.321 -26.256 1.00 91.69 330 ILE A O 1
ATOM 2560 N N . GLY A 1 331 ? -5.517 -0.600 -24.983 1.00 88.56 331 GLY A N 1
ATOM 2561 C CA . GLY A 1 331 ? -5.043 0.244 -26.077 1.00 88.56 331 GLY A CA 1
ATOM 2562 C C . GLY A 1 331 ? -3.531 0.482 -26.074 1.00 88.56 331 GLY A C 1
ATOM 2563 O O . GLY A 1 331 ? -2.833 0.247 -25.086 1.00 88.56 331 GLY A O 1
ATOM 2564 N N . THR A 1 332 ? -3.034 0.985 -27.206 1.00 89.81 332 THR A N 1
ATOM 2565 C CA . THR A 1 332 ? -1.630 1.369 -27.423 1.00 89.81 332 THR A CA 1
ATOM 2566 C C . THR A 1 332 ? -1.484 2.873 -27.598 1.00 89.81 332 THR A C 1
ATOM 2568 O O . THR A 1 332 ? -2.366 3.535 -28.152 1.00 89.81 332 THR A O 1
ATOM 2571 N N . PHE A 1 333 ? -0.337 3.405 -27.182 1.00 87.38 333 PHE A N 1
ATOM 2572 C CA . PHE A 1 333 ? 0.042 4.788 -27.463 1.00 87.38 333 PHE A CA 1
ATOM 2573 C C . PHE A 1 333 ? 0.427 4.968 -28.941 1.00 87.38 333 PHE A C 1
ATOM 2575 O O . PHE A 1 333 ? 0.883 4.027 -29.591 1.00 87.38 333 PHE A O 1
ATOM 2582 N N . THR A 1 334 ? 0.216 6.168 -29.483 1.00 85.88 334 THR A N 1
ATOM 2583 C CA . THR A 1 334 ? 0.409 6.490 -30.912 1.00 85.88 334 THR A CA 1
ATOM 2584 C C . THR A 1 334 ? 1.104 7.838 -31.105 1.00 85.88 334 THR A C 1
ATOM 2586 O O . THR A 1 334 ? 1.243 8.612 -30.163 1.00 85.88 334 THR A O 1
ATOM 2589 N N . GLY A 1 335 ? 1.544 8.146 -32.326 1.00 83.06 335 GLY A N 1
ATOM 2590 C CA . GLY A 1 335 ? 2.252 9.394 -32.635 1.00 83.06 335 GLY A CA 1
ATOM 2591 C C . GLY A 1 335 ? 3.752 9.322 -32.342 1.00 83.06 335 GLY A C 1
ATOM 2592 O O . GLY A 1 335 ? 4.306 8.242 -32.129 1.00 83.06 335 GLY A O 1
ATOM 2593 N N . THR A 1 336 ? 4.425 10.471 -32.350 1.00 83.94 336 THR A N 1
ATOM 2594 C CA . THR A 1 336 ? 5.878 10.577 -32.141 1.00 83.94 336 THR A CA 1
ATOM 2595 C C . THR A 1 336 ? 6.214 10.998 -30.713 1.00 83.94 336 THR A C 1
ATOM 2597 O O . THR A 1 336 ? 5.433 11.686 -30.057 1.00 83.94 336 THR A O 1
ATOM 2600 N N . ALA A 1 337 ? 7.390 10.592 -30.234 1.00 84.94 337 ALA A N 1
ATOM 2601 C CA . ALA A 1 337 ? 7.947 11.068 -28.969 1.00 84.94 337 ALA A CA 1
ATOM 2602 C C . ALA A 1 337 ? 8.280 12.573 -29.034 1.00 84.94 337 ALA A C 1
ATOM 2604 O O . ALA A 1 337 ? 8.549 13.081 -30.130 1.00 84.94 337 ALA A O 1
ATOM 2605 N N . PRO A 1 338 ? 8.315 13.285 -27.893 1.00 82.88 338 PRO A N 1
ATOM 2606 C CA . PRO A 1 338 ? 8.831 14.645 -27.854 1.00 82.88 338 PRO A CA 1
ATOM 2607 C C . PRO A 1 338 ? 10.366 14.638 -27.974 1.00 82.88 338 PRO A C 1
ATOM 2609 O O . PRO A 1 338 ? 11.026 13.629 -27.709 1.00 82.88 338 PRO A O 1
ATOM 2612 N N . ALA A 1 339 ? 10.954 15.770 -28.367 1.00 83.06 339 ALA A N 1
ATOM 2613 C CA . ALA A 1 339 ? 12.409 15.917 -28.426 1.00 83.06 339 ALA A CA 1
ATOM 2614 C C . ALA A 1 339 ? 13.041 15.685 -27.040 1.00 83.06 339 ALA A C 1
ATOM 2616 O O . ALA A 1 339 ? 12.585 16.242 -26.046 1.00 83.06 339 ALA A O 1
ATOM 2617 N N . GLY A 1 340 ? 14.076 14.840 -26.967 1.00 83.19 340 GLY A N 1
ATOM 2618 C CA . GLY A 1 340 ? 14.706 14.438 -25.697 1.00 83.19 340 GLY A CA 1
ATOM 2619 C C . GLY A 1 340 ? 13.878 13.469 -24.837 1.00 83.19 340 GLY A C 1
ATOM 2620 O O . GLY A 1 340 ? 14.332 13.058 -23.767 1.00 83.19 340 GLY A O 1
ATOM 2621 N N . GLY A 1 341 ? 12.687 13.088 -25.306 1.00 89.94 341 GLY A N 1
ATOM 2622 C CA . GLY A 1 341 ? 11.803 12.119 -24.677 1.00 89.94 341 GLY A CA 1
ATOM 2623 C C . GLY A 1 341 ? 11.910 10.714 -25.270 1.00 89.94 341 GLY A C 1
ATOM 2624 O O . GLY A 1 341 ? 12.910 10.337 -25.882 1.00 89.94 341 GLY A O 1
ATOM 2625 N N . PHE A 1 342 ? 10.857 9.921 -25.085 1.00 93.88 342 PHE A N 1
ATOM 2626 C CA . PHE A 1 342 ? 10.756 8.557 -25.602 1.00 93.88 342 PHE A CA 1
ATOM 2627 C C . PHE A 1 342 ? 9.318 8.205 -25.995 1.00 93.88 342 PHE A C 1
ATOM 2629 O O . PHE A 1 342 ? 8.357 8.777 -25.490 1.00 93.88 342 PHE A O 1
ATOM 2636 N N . ALA A 1 343 ? 9.161 7.238 -26.899 1.00 92.88 343 ALA A N 1
ATOM 2637 C CA . ALA A 1 343 ? 7.846 6.754 -27.303 1.00 92.88 343 ALA A CA 1
ATOM 2638 C C . ALA A 1 343 ? 7.375 5.650 -26.350 1.00 92.88 343 ALA A C 1
ATOM 2640 O O . ALA A 1 343 ? 8.032 4.616 -26.213 1.00 92.88 343 ALA A O 1
ATOM 2641 N N . LEU A 1 344 ? 6.211 5.847 -25.729 1.00 92.44 344 LEU A N 1
ATOM 2642 C CA . LEU A 1 344 ? 5.586 4.872 -24.834 1.00 92.44 344 LEU A CA 1
ATOM 2643 C C . LEU A 1 344 ? 5.304 3.538 -25.540 1.00 92.44 344 LEU A C 1
ATOM 2645 O O . LEU A 1 344 ? 5.445 2.477 -24.936 1.00 92.44 344 LEU A O 1
ATOM 2649 N N . SER A 1 345 ? 4.960 3.571 -26.827 1.00 92.31 345 SER A N 1
ATOM 2650 C CA . SER A 1 345 ? 4.666 2.373 -27.620 1.00 92.31 345 SER A CA 1
ATOM 2651 C C . SER A 1 345 ? 5.892 1.530 -27.994 1.00 92.31 345 SER A C 1
ATOM 2653 O O . SER A 1 345 ? 5.720 0.392 -28.425 1.00 92.31 345 SER A O 1
ATOM 2655 N N . THR A 1 346 ? 7.114 2.063 -27.873 1.00 92.19 346 THR A N 1
ATOM 2656 C CA . THR A 1 346 ? 8.352 1.415 -28.353 1.00 92.19 346 THR A CA 1
ATOM 2657 C C . THR A 1 346 ? 9.546 1.718 -27.441 1.00 92.19 346 THR A C 1
ATOM 2659 O O . THR A 1 346 ? 10.595 2.171 -27.899 1.00 92.19 346 THR A O 1
ATOM 2662 N N . VAL A 1 347 ? 9.393 1.495 -26.133 1.00 94.56 347 VAL A N 1
ATOM 2663 C CA . VAL A 1 347 ? 10.446 1.770 -25.137 1.00 94.56 347 VAL A CA 1
ATOM 2664 C C . VAL A 1 347 ? 11.632 0.817 -25.304 1.00 94.56 347 VAL A C 1
ATOM 2666 O O . VAL A 1 347 ? 12.787 1.238 -25.254 1.00 94.56 347 VAL A O 1
ATOM 2669 N N . GLY A 1 3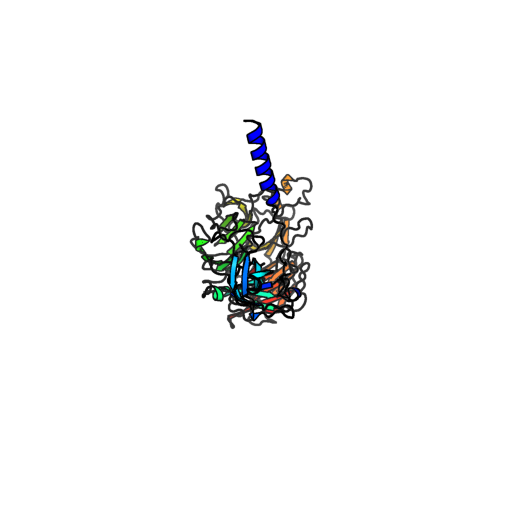48 ? 11.356 -0.476 -25.502 1.00 92.69 348 GLY A N 1
ATOM 2670 C CA . GLY A 1 348 ? 12.374 -1.494 -25.778 1.00 92.69 348 GLY A CA 1
ATOM 2671 C C . GLY A 1 348 ? 13.238 -1.896 -24.576 1.00 92.69 348 GLY A C 1
ATOM 2672 O O . GLY A 1 348 ? 14.217 -2.622 -24.756 1.00 92.69 348 GLY A O 1
ATOM 2673 N N . LYS A 1 349 ? 12.884 -1.460 -23.360 1.00 93.06 349 LYS A N 1
ATOM 2674 C CA . LYS A 1 349 ? 13.608 -1.742 -22.107 1.00 93.06 349 LYS A CA 1
ATOM 2675 C C . LYS A 1 349 ? 12.828 -2.678 -21.185 1.00 93.06 349 LYS A C 1
ATOM 2677 O O . LYS A 1 349 ? 11.639 -2.916 -21.382 1.00 93.06 349 LYS A O 1
ATOM 2682 N N . TRP A 1 350 ? 13.484 -3.202 -20.165 1.00 91.31 350 TRP A N 1
ATOM 2683 C CA . TRP A 1 350 ? 12.855 -3.947 -19.082 1.00 91.31 350 TRP A CA 1
ATOM 2684 C C . TRP A 1 350 ? 12.550 -3.009 -17.924 1.00 91.31 350 TRP A C 1
ATOM 2686 O O . TRP A 1 350 ? 13.440 -2.299 -17.464 1.00 91.31 350 TRP A O 1
ATOM 2696 N N . MET A 1 351 ? 11.304 -3.000 -17.453 1.00 92.31 351 MET A N 1
ATOM 2697 C CA . MET A 1 351 ? 10.923 -2.223 -16.276 1.00 92.31 351 MET A CA 1
ATOM 2698 C C . MET A 1 351 ? 11.344 -2.967 -15.012 1.00 92.31 351 MET A C 1
ATOM 2700 O O . MET A 1 351 ? 10.885 -4.078 -14.758 1.00 92.31 351 MET A O 1
ATOM 2704 N N . VAL A 1 352 ? 12.211 -2.330 -14.230 1.00 91.44 352 VAL A N 1
ATOM 2705 C CA . VAL A 1 352 ? 12.682 -2.817 -12.928 1.00 91.44 352 VAL A CA 1
ATOM 2706 C C . VAL A 1 352 ? 11.739 -2.359 -11.823 1.00 91.44 352 VAL A C 1
ATOM 2708 O O . VAL A 1 352 ? 11.435 -3.123 -10.917 1.00 91.44 352 VAL A O 1
ATOM 2711 N N . TYR A 1 353 ? 11.285 -1.109 -11.900 1.00 93.94 353 TYR A N 1
ATOM 2712 C CA . TYR A 1 353 ? 10.402 -0.498 -10.915 1.00 93.94 353 TYR A CA 1
ATOM 2713 C C . TYR A 1 353 ? 9.590 0.623 -11.557 1.00 93.94 353 TYR A C 1
ATOM 2715 O O . TYR A 1 353 ? 10.082 1.284 -12.475 1.00 93.94 353 TYR A O 1
ATOM 2723 N N . GLY A 1 354 ? 8.378 0.864 -11.065 1.00 93.12 354 GLY A N 1
ATOM 2724 C CA . GLY A 1 354 ? 7.554 1.985 -11.495 1.00 93.12 354 GLY A CA 1
ATOM 2725 C C . GLY A 1 354 ? 6.638 2.467 -10.382 1.00 93.12 354 GLY A C 1
ATOM 2726 O O . GLY A 1 354 ? 6.010 1.661 -9.701 1.00 93.12 354 GLY A O 1
ATOM 2727 N N . GLU A 1 355 ? 6.535 3.781 -10.214 1.00 90.44 355 GLU A N 1
ATOM 2728 C CA . GLU A 1 355 ? 5.511 4.384 -9.365 1.00 90.44 355 GLU A CA 1
ATOM 2729 C C . GLU A 1 355 ? 5.238 5.848 -9.730 1.00 90.44 355 GLU A C 1
ATOM 2731 O O . GLU A 1 355 ? 5.951 6.502 -10.496 1.00 90.44 355 GLU A O 1
ATOM 2736 N N . GLN A 1 356 ? 4.177 6.373 -9.138 1.00 85.75 356 GLN A N 1
ATOM 2737 C CA . GLN A 1 356 ? 3.782 7.767 -9.219 1.00 85.75 356 GLN A CA 1
ATOM 2738 C C . GLN A 1 356 ? 4.697 8.664 -8.362 1.00 85.75 356 GLN A C 1
ATOM 2740 O O . GLN A 1 356 ? 4.939 8.378 -7.185 1.00 85.75 356 GLN A O 1
ATOM 2745 N N . GLY A 1 357 ? 5.218 9.749 -8.947 1.00 83.25 357 GLY A N 1
ATOM 2746 C CA . GLY A 1 357 ? 6.223 10.622 -8.319 1.00 83.25 357 GLY A CA 1
ATOM 2747 C C . GLY A 1 357 ? 5.866 12.112 -8.321 1.00 83.25 357 GLY A C 1
ATOM 2748 O O . GLY A 1 357 ? 4.694 12.487 -8.375 1.00 83.25 357 GLY A O 1
ATOM 2749 N N . ASN A 1 358 ? 6.893 12.960 -8.214 1.00 79.44 358 ASN A N 1
ATOM 2750 C CA . ASN A 1 358 ? 6.779 14.416 -8.109 1.00 79.44 358 ASN A CA 1
ATOM 2751 C C . ASN A 1 358 ? 6.021 15.050 -9.288 1.00 79.44 358 ASN A C 1
ATOM 2753 O O . ASN A 1 358 ? 6.213 14.677 -10.441 1.00 79.44 358 ASN A O 1
ATOM 2757 N N . SER A 1 359 ? 5.193 16.054 -8.990 1.00 72.81 359 SER A N 1
ATOM 2758 C CA . SER A 1 359 ? 4.501 16.876 -9.985 1.00 72.81 359 SER A CA 1
ATOM 2759 C C . SER A 1 359 ? 4.961 18.332 -9.843 1.00 72.81 359 SER A C 1
ATOM 2761 O O . SER A 1 359 ? 4.445 19.048 -8.986 1.00 72.81 359 SER A O 1
ATOM 2763 N N . PRO A 1 360 ? 5.944 18.793 -10.642 1.00 57.25 360 PRO A N 1
ATOM 2764 C CA . PRO A 1 360 ? 6.565 20.111 -10.475 1.00 57.25 360 PRO A CA 1
ATOM 2765 C C . PRO A 1 360 ? 5.646 21.308 -10.779 1.00 57.25 360 PRO A C 1
ATOM 2767 O O . PRO A 1 360 ? 6.004 22.441 -10.467 1.00 57.25 360 PRO A O 1
ATOM 2770 N N . THR A 1 361 ? 4.465 21.107 -11.375 1.00 53.88 361 THR A N 1
ATOM 2771 C CA . THR A 1 361 ? 3.551 22.211 -11.704 1.00 53.88 361 THR A CA 1
ATOM 2772 C C . THR A 1 361 ? 2.515 22.440 -10.605 1.00 53.88 361 THR A C 1
ATOM 2774 O O . THR A 1 361 ? 1.677 21.571 -10.369 1.00 53.88 361 THR A O 1
ATOM 2777 N N . GLN A 1 362 ? 2.466 23.656 -10.043 1.00 45.91 362 GLN A N 1
ATOM 2778 C CA . GLN A 1 362 ? 1.372 24.133 -9.171 1.00 45.91 362 GLN A CA 1
ATOM 2779 C C . GLN A 1 362 ? -0.014 24.142 -9.849 1.00 45.91 362 GLN A C 1
ATOM 2781 O O . GLN A 1 362 ? -1.029 24.353 -9.194 1.00 45.91 362 GLN A O 1
ATOM 2786 N N . LEU A 1 363 ? -0.064 23.915 -11.164 1.00 42.66 363 LEU A N 1
ATOM 2787 C CA . LEU A 1 363 ? -1.276 23.940 -11.982 1.00 42.66 363 LEU A CA 1
ATOM 2788 C C . LEU A 1 363 ? -2.191 22.720 -11.784 1.00 42.66 363 LEU A C 1
ATOM 2790 O O . LEU A 1 363 ? -3.288 22.696 -12.337 1.00 42.66 363 LEU A O 1
ATOM 2794 N N . SER A 1 364 ? -1.769 21.716 -11.012 1.00 42.47 364 SER A N 1
ATOM 2795 C CA . SER A 1 364 ? -2.633 20.604 -10.626 1.00 42.47 364 SER A CA 1
ATOM 2796 C C . SER A 1 364 ? -2.544 20.353 -9.116 1.00 42.47 364 SER A C 1
ATOM 2798 O O . SER A 1 364 ? -1.500 19.911 -8.637 1.00 42.47 364 SER A O 1
ATOM 2800 N N . PRO A 1 365 ? -3.625 20.580 -8.343 1.00 44.00 365 PRO A N 1
ATOM 2801 C CA . PRO A 1 365 ? -3.736 20.101 -6.962 1.00 44.00 365 PRO A CA 1
ATOM 2802 C C . PRO A 1 365 ? -3.946 18.570 -6.888 1.00 44.00 365 PRO A C 1
ATOM 2804 O O . PRO A 1 365 ? -4.259 18.024 -5.820 1.00 44.00 365 PRO A O 1
ATOM 2807 N N . TYR A 1 366 ? -3.860 17.865 -8.021 1.00 46.25 366 TYR A N 1
ATOM 2808 C CA . TYR A 1 366 ? -4.059 16.426 -8.135 1.00 46.25 366 TYR A CA 1
ATOM 2809 C C . TYR A 1 366 ? -2.724 15.680 -8.022 1.00 46.25 366 TYR A C 1
ATOM 2811 O O . TYR A 1 366 ? -1.655 16.186 -8.361 1.00 46.25 366 TYR A O 1
ATOM 2819 N N . PHE A 1 367 ? -2.792 14.486 -7.437 1.00 51.53 367 PHE A N 1
ATOM 2820 C CA . PHE A 1 367 ? -1.629 13.657 -7.145 1.00 51.53 367 PHE A CA 1
ATOM 2821 C C . PHE A 1 367 ? -0.914 13.271 -8.454 1.00 51.53 367 PHE A C 1
ATOM 2823 O O . PHE A 1 367 ? -1.572 12.988 -9.450 1.00 51.53 367 PHE A O 1
ATOM 2830 N N . SER A 1 368 ? 0.425 13.247 -8.433 1.00 59.28 368 SER A N 1
ATOM 2831 C CA . SER A 1 368 ? 1.272 12.409 -9.299 1.00 59.28 368 SER A CA 1
ATOM 2832 C C . SER A 1 368 ? 0.910 12.311 -10.787 1.00 59.28 368 SER A C 1
ATOM 2834 O O . SER A 1 368 ? 0.696 11.227 -11.336 1.00 59.28 368 SER A O 1
ATOM 2836 N N . ARG A 1 369 ? 0.935 13.460 -11.458 1.00 73.31 369 ARG A N 1
ATOM 2837 C CA . ARG A 1 369 ? 0.918 13.563 -12.922 1.00 73.31 369 ARG A CA 1
ATOM 2838 C C . ARG A 1 369 ? 1.977 12.683 -13.594 1.00 73.31 369 ARG A C 1
ATOM 2840 O O . ARG A 1 369 ? 1.741 12.156 -14.676 1.00 73.31 369 ARG A O 1
ATOM 2847 N N . TYR A 1 370 ? 3.142 12.541 -12.967 1.00 83.25 370 TYR A N 1
ATOM 2848 C CA . TYR A 1 370 ? 4.282 11.858 -13.562 1.00 83.25 370 TYR A CA 1
ATOM 2849 C C . TYR A 1 370 ? 4.460 10.442 -13.018 1.00 83.25 370 TYR A C 1
ATOM 2851 O O . TYR A 1 370 ? 4.440 10.206 -11.805 1.00 83.25 370 TYR A O 1
ATOM 2859 N N . PHE A 1 371 ? 4.689 9.509 -13.939 1.00 89.12 371 PHE A N 1
ATOM 2860 C CA . PHE A 1 371 ? 5.063 8.132 -13.653 1.00 89.12 371 PHE A CA 1
ATOM 2861 C C . PHE A 1 371 ? 6.556 7.943 -13.901 1.00 89.12 371 PHE A C 1
ATOM 2863 O O . PHE A 1 371 ? 7.046 8.138 -15.017 1.00 89.12 371 PHE A O 1
ATOM 2870 N N . TYR A 1 372 ? 7.273 7.577 -12.843 1.00 93.25 372 TYR A N 1
ATOM 2871 C CA . TYR A 1 372 ? 8.716 7.399 -12.843 1.00 93.25 372 TYR A CA 1
ATOM 2872 C C . TYR A 1 372 ? 9.027 5.914 -12.877 1.00 93.25 372 TYR A C 1
ATOM 2874 O O . TYR A 1 372 ? 8.543 5.148 -12.046 1.00 93.25 372 TYR A O 1
ATOM 2882 N N . CYS A 1 373 ? 9.843 5.512 -13.843 1.00 95.12 373 CYS A N 1
ATOM 2883 C CA . CYS A 1 373 ? 10.175 4.116 -14.068 1.00 95.12 373 CYS A CA 1
ATOM 2884 C C . CYS A 1 373 ? 11.683 3.927 -14.079 1.00 95.12 373 CYS A C 1
ATOM 2886 O O . CYS A 1 373 ? 12.375 4.568 -14.867 1.00 95.12 373 CYS A O 1
ATOM 2888 N N . VAL A 1 374 ? 12.192 2.998 -13.279 1.00 94.75 374 VAL A N 1
ATOM 2889 C CA . VAL A 1 374 ? 13.557 2.497 -13.447 1.00 94.75 374 VAL A CA 1
ATOM 2890 C C . VAL A 1 374 ? 13.512 1.409 -14.507 1.00 94.75 374 VAL A C 1
ATOM 2892 O O . VAL A 1 374 ? 12.797 0.417 -14.364 1.00 94.75 374 VAL A O 1
ATOM 2895 N N . MET A 1 375 ? 14.267 1.604 -15.580 1.00 93.00 375 MET A N 1
ATOM 2896 C CA . MET A 1 375 ? 14.322 0.699 -16.723 1.00 93.00 375 MET A CA 1
ATOM 2897 C C . MET A 1 375 ? 15.756 0.225 -16.960 1.00 93.00 375 MET A C 1
ATOM 2899 O O . MET A 1 375 ? 16.709 0.921 -16.605 1.00 93.00 375 MET A O 1
ATOM 2903 N N . SER A 1 376 ? 15.912 -0.931 -17.603 1.00 88.88 376 SER A N 1
ATOM 2904 C CA . SER A 1 376 ? 17.211 -1.479 -17.996 1.00 88.88 376 SER A CA 1
ATOM 2905 C C . SER A 1 376 ? 17.206 -2.090 -19.397 1.00 88.88 376 SER A C 1
ATOM 2907 O O . SER A 1 376 ? 16.182 -2.545 -19.904 1.00 88.88 376 SER A O 1
ATOM 2909 N N . ASP A 1 377 ? 18.382 -2.136 -20.017 1.00 83.81 377 ASP A N 1
ATOM 2910 C CA . ASP A 1 377 ? 18.635 -2.872 -21.256 1.00 83.81 377 ASP A CA 1
ATOM 2911 C C . ASP A 1 377 ? 18.520 -4.396 -21.103 1.00 83.81 377 ASP A C 1
ATOM 2913 O O . ASP A 1 377 ? 18.276 -5.096 -22.087 1.00 83.81 377 ASP A O 1
ATOM 2917 N N . LEU A 1 378 ? 18.670 -4.923 -19.885 1.00 77.81 378 LEU A N 1
ATOM 2918 C CA . LEU A 1 378 ? 18.699 -6.359 -19.611 1.00 77.81 378 LEU A CA 1
ATOM 2919 C C . LEU A 1 378 ? 17.467 -6.815 -18.829 1.00 77.81 378 LEU A C 1
ATOM 2921 O O . LEU A 1 378 ? 16.951 -6.096 -17.973 1.00 77.81 378 LEU A O 1
ATOM 2925 N N . ASN A 1 379 ? 17.006 -8.033 -19.128 1.00 72.00 379 ASN A N 1
ATOM 2926 C CA . ASN A 1 379 ? 15.926 -8.665 -18.382 1.00 72.00 379 ASN A CA 1
ATOM 2927 C C . ASN A 1 379 ? 16.470 -9.189 -17.054 1.00 72.00 379 ASN A C 1
ATOM 2929 O O . ASN A 1 379 ? 17.253 -10.138 -17.049 1.00 72.00 379 ASN A O 1
ATOM 2933 N N . PHE A 1 380 ? 16.036 -8.612 -15.938 1.00 64.06 380 PHE A N 1
ATOM 2934 C CA . PHE A 1 380 ? 16.360 -9.129 -14.613 1.00 64.06 380 PHE A CA 1
ATOM 2935 C C . PHE A 1 380 ? 15.163 -9.881 -14.052 1.00 64.06 380 PHE A C 1
ATOM 2937 O O . PHE A 1 380 ? 14.324 -9.322 -13.352 1.00 64.06 380 PHE A O 1
ATOM 2944 N N . THR A 1 381 ? 15.100 -11.174 -14.343 1.00 53.12 381 THR A N 1
ATOM 2945 C CA . THR A 1 381 ? 14.273 -12.107 -13.576 1.00 53.12 381 THR A CA 1
ATOM 2946 C C . THR A 1 381 ? 15.196 -12.872 -12.623 1.00 53.12 381 THR A C 1
ATOM 2948 O O . THR A 1 381 ? 16.223 -13.395 -13.041 1.00 53.12 381 THR A O 1
ATOM 2951 N N . GLY A 1 382 ? 14.885 -12.892 -11.320 1.00 46.88 382 GLY A N 1
ATOM 2952 C CA . GLY A 1 382 ? 15.558 -13.795 -10.370 1.00 46.88 382 GLY A CA 1
ATOM 2953 C C . GLY A 1 382 ? 16.734 -13.255 -9.539 1.00 46.88 382 GLY A C 1
ATOM 2954 O O . GLY A 1 382 ? 17.590 -14.035 -9.142 1.00 46.88 382 GLY A O 1
ATOM 2955 N N . GLY A 1 383 ? 16.789 -11.960 -9.205 1.00 42.06 383 GLY A N 1
ATOM 2956 C CA . GLY A 1 383 ? 17.677 -11.471 -8.131 1.00 42.06 383 GLY A CA 1
ATOM 2957 C C . GLY A 1 383 ? 19.180 -11.406 -8.448 1.00 42.06 383 GLY A C 1
ATOM 2958 O O . GLY A 1 383 ? 19.974 -11.219 -7.526 1.00 42.06 383 GLY A O 1
ATOM 2959 N N . ILE A 1 384 ? 19.566 -11.520 -9.720 1.00 39.66 384 ILE A N 1
ATOM 2960 C CA . ILE A 1 384 ? 20.948 -11.342 -10.187 1.00 39.66 384 ILE A CA 1
ATOM 2961 C C . ILE A 1 384 ? 21.221 -9.846 -10.409 1.00 39.66 384 ILE A C 1
ATOM 2963 O O . ILE A 1 384 ? 20.376 -9.126 -10.947 1.00 39.66 384 ILE A O 1
ATOM 2967 N N . SER A 1 385 ? 22.388 -9.385 -9.951 1.00 47.69 385 SER A N 1
ATOM 2968 C CA . SER A 1 385 ? 22.890 -8.018 -10.106 1.00 47.69 385 SER A CA 1
ATOM 2969 C C . SER A 1 385 ? 22.875 -7.566 -11.566 1.00 47.69 385 SER A C 1
ATOM 2971 O O . SER A 1 385 ? 23.167 -8.340 -12.482 1.00 47.69 385 SER A O 1
ATOM 2973 N N . ALA A 1 386 ? 22.526 -6.299 -11.792 1.00 50.12 386 ALA A N 1
ATOM 2974 C CA . ALA A 1 386 ? 22.584 -5.741 -13.128 1.00 50.12 386 ALA A CA 1
ATOM 2975 C C . ALA A 1 386 ? 24.024 -5.634 -13.634 1.00 50.12 386 ALA A C 1
ATOM 2977 O O . ALA A 1 386 ? 24.968 -5.450 -12.865 1.00 50.12 386 ALA A O 1
ATOM 2978 N N . LYS A 1 387 ? 24.204 -5.752 -14.954 1.00 54.53 387 LYS A N 1
ATOM 2979 C CA . LYS A 1 387 ? 25.465 -5.357 -15.581 1.00 54.53 387 LYS A CA 1
ATOM 2980 C C . LYS A 1 387 ? 25.655 -3.858 -15.353 1.00 54.53 387 LYS A C 1
ATOM 2982 O O . LYS A 1 387 ? 24.725 -3.091 -15.614 1.00 54.53 387 LYS A O 1
ATOM 2987 N N . ALA A 1 388 ? 26.863 -3.497 -14.920 1.00 54.75 388 ALA A N 1
ATOM 2988 C CA . ALA A 1 388 ? 27.273 -2.131 -14.629 1.00 54.75 388 ALA A CA 1
ATOM 2989 C C . ALA A 1 388 ? 26.805 -1.133 -15.708 1.00 54.75 388 ALA A C 1
ATOM 2991 O O . ALA A 1 388 ? 27.080 -1.335 -16.894 1.00 54.75 388 ALA A O 1
ATOM 2992 N N . GLY A 1 389 ? 26.117 -0.069 -15.294 1.00 63.81 389 GLY A N 1
ATOM 2993 C CA . GLY A 1 389 ? 25.827 1.110 -16.112 1.00 63.81 389 GLY A CA 1
ATOM 2994 C C . GLY A 1 389 ? 24.639 1.003 -17.075 1.00 63.81 389 GLY A C 1
ATOM 2995 O O . GLY A 1 389 ? 24.605 1.713 -18.076 1.00 63.81 389 GLY A O 1
ATOM 2996 N N . THR A 1 390 ? 23.660 0.132 -16.808 1.00 75.44 390 THR A N 1
ATOM 2997 C CA . THR A 1 390 ? 22.533 -0.112 -17.742 1.00 75.44 390 THR A CA 1
ATOM 2998 C C . THR A 1 390 ? 21.196 0.495 -17.315 1.00 75.44 390 THR A C 1
ATOM 3000 O O . THR A 1 390 ? 20.213 0.391 -18.053 1.00 75.44 390 THR A O 1
ATOM 3003 N N . ARG A 1 391 ? 21.109 1.093 -16.120 1.00 88.88 391 ARG A N 1
ATOM 3004 C CA . ARG A 1 391 ? 19.843 1.585 -15.556 1.00 88.88 391 ARG A CA 1
ATOM 3005 C C . ARG A 1 391 ? 19.614 3.065 -15.854 1.00 88.88 391 ARG A C 1
ATOM 3007 O O . ARG A 1 391 ? 20.518 3.886 -15.732 1.00 88.88 391 ARG A O 1
ATOM 3014 N N . LYS A 1 392 ? 18.375 3.403 -16.218 1.00 92.94 392 LYS A N 1
ATOM 3015 C CA . LYS A 1 392 ? 17.919 4.776 -16.492 1.00 92.94 392 LYS A CA 1
ATOM 3016 C C . LYS A 1 392 ? 16.543 5.017 -15.880 1.00 92.94 392 LYS A C 1
ATOM 3018 O O . LYS A 1 392 ? 15.749 4.082 -15.766 1.00 92.94 392 LYS A O 1
ATOM 3023 N N . VAL A 1 393 ? 16.247 6.268 -15.531 1.00 94.62 393 VAL A N 1
ATOM 3024 C CA . VAL A 1 393 ? 14.901 6.694 -15.121 1.00 94.62 393 VAL A CA 1
ATOM 3025 C C . VAL A 1 393 ? 14.152 7.231 -16.333 1.00 94.62 393 VAL A C 1
ATOM 3027 O O . VAL A 1 393 ? 14.575 8.199 -16.956 1.00 94.62 393 VAL A O 1
ATOM 3030 N N . TYR A 1 394 ? 13.026 6.611 -16.654 1.00 94.62 394 TYR A N 1
ATOM 3031 C CA . TYR A 1 394 ? 12.087 7.046 -17.679 1.00 94.62 394 TYR A CA 1
ATOM 3032 C C . TYR A 1 394 ? 10.923 7.757 -16.999 1.00 94.62 394 TYR A C 1
ATOM 3034 O O . TYR A 1 394 ? 10.319 7.214 -16.074 1.00 94.62 394 TYR A O 1
ATOM 3042 N N . ILE A 1 395 ? 10.615 8.970 -17.449 1.00 92.12 395 ILE A N 1
ATOM 3043 C CA . ILE A 1 395 ? 9.577 9.814 -16.855 1.00 92.12 395 ILE A CA 1
ATOM 3044 C C . ILE A 1 395 ? 8.470 10.011 -17.883 1.00 92.12 395 ILE A C 1
ATOM 3046 O O . ILE A 1 395 ? 8.713 10.558 -18.960 1.00 92.12 395 ILE A O 1
ATOM 3050 N N . SER A 1 396 ? 7.261 9.570 -17.540 1.00 88.69 396 SER A N 1
ATOM 3051 C CA . SER A 1 396 ? 6.063 9.798 -18.351 1.00 88.69 396 SER A CA 1
ATOM 3052 C C . SER A 1 396 ? 5.166 10.831 -17.688 1.00 88.69 396 SER A C 1
ATOM 3054 O O . SER A 1 396 ? 4.882 10.716 -16.502 1.00 88.69 396 SER A O 1
ATOM 3056 N N . ASP A 1 397 ? 4.700 11.812 -18.445 1.00 82.88 397 ASP A N 1
ATOM 3057 C CA . ASP A 1 397 ? 3.634 12.726 -18.061 1.00 82.88 397 ASP A CA 1
ATOM 3058 C C . ASP A 1 397 ? 2.288 12.107 -18.428 1.00 82.88 397 ASP A C 1
ATOM 3060 O O . ASP A 1 397 ? 1.963 12.010 -19.605 1.00 82.88 397 ASP A O 1
ATOM 3064 N N . LEU A 1 398 ? 1.506 11.688 -17.442 1.00 78.00 398 LEU A N 1
ATOM 3065 C CA . LEU A 1 398 ? 0.202 11.061 -17.651 1.00 78.00 398 LEU A CA 1
ATOM 3066 C C . LEU A 1 398 ? -0.968 11.993 -17.302 1.00 78.00 398 LEU A C 1
ATOM 3068 O O . LEU A 1 398 ? -2.103 11.536 -17.256 1.00 78.00 398 LEU A O 1
ATOM 3072 N N . GLY A 1 399 ? -0.714 13.285 -17.058 1.00 65.31 399 GLY A N 1
ATOM 3073 C CA . GLY A 1 399 ? -1.746 14.251 -16.666 1.00 65.31 399 GLY A CA 1
ATOM 3074 C C . GLY A 1 399 ? -2.322 15.076 -17.816 1.00 65.31 399 GLY A C 1
ATOM 3075 O O . GLY A 1 399 ? -1.835 15.084 -18.948 1.00 65.31 399 GLY A O 1
ATOM 3076 N N . ARG A 1 400 ? -3.387 15.817 -17.499 1.00 55.53 400 ARG A N 1
ATOM 3077 C CA . ARG A 1 400 ? -4.275 16.472 -18.473 1.00 55.53 400 ARG A CA 1
ATOM 3078 C C . ARG A 1 400 ? -3.897 17.899 -18.905 1.00 55.53 400 ARG A C 1
ATOM 3080 O O . ARG A 1 400 ? -4.536 18.455 -19.798 1.00 55.53 400 ARG A O 1
ATOM 3087 N N . LEU A 1 401 ? -2.931 18.546 -18.268 1.00 50.59 401 LEU A N 1
ATOM 3088 C CA . LEU A 1 401 ? -2.735 19.981 -18.495 1.00 50.59 401 LEU A CA 1
ATOM 3089 C C . LEU A 1 401 ? -2.195 20.296 -19.901 1.00 50.59 401 LEU A C 1
ATOM 3091 O O . LEU A 1 401 ? -1.471 19.461 -20.449 1.00 50.59 401 LEU A O 1
ATOM 3095 N N . PRO A 1 402 ? -2.509 21.499 -20.442 1.00 50.12 402 PRO A N 1
ATOM 3096 C CA . PRO A 1 402 ? -1.844 22.072 -21.605 1.00 50.12 402 PRO A CA 1
ATOM 3097 C C . PRO A 1 402 ? -0.354 21.762 -21.555 1.00 50.12 402 PRO A C 1
ATOM 3099 O O . PRO A 1 402 ? 0.312 22.145 -20.588 1.00 50.12 402 PRO A O 1
ATOM 3102 N N . ASP A 1 403 ? 0.153 21.012 -22.530 1.00 48.16 403 ASP A N 1
ATOM 3103 C CA . ASP A 1 403 ? 1.591 20.827 -22.659 1.00 48.16 403 ASP A CA 1
ATOM 3104 C C . ASP A 1 403 ? 2.193 22.234 -22.818 1.00 48.16 403 ASP A C 1
ATOM 3106 O O . ASP A 1 403 ? 1.812 22.943 -23.754 1.00 48.16 403 ASP A O 1
ATOM 3110 N N . PRO A 1 404 ? 3.087 22.689 -21.922 1.00 49.00 404 PRO A N 1
ATOM 3111 C CA . PRO A 1 404 ? 3.718 23.998 -22.065 1.00 49.00 404 PRO A CA 1
ATOM 3112 C C . PRO A 1 404 ? 4.526 24.124 -23.369 1.00 49.00 404 PRO A C 1
ATOM 3114 O O . PRO A 1 404 ? 4.798 25.242 -23.798 1.00 49.00 404 PRO A O 1
ATOM 3117 N N . ASN A 1 405 ? 4.860 23.007 -24.028 1.00 46.22 405 ASN A N 1
ATOM 3118 C CA . ASN A 1 405 ? 5.473 22.967 -25.357 1.00 46.22 405 ASN A CA 1
ATOM 3119 C C . ASN A 1 405 ? 4.450 23.047 -26.509 1.00 46.22 405 ASN A C 1
ATOM 3121 O O . ASN A 1 405 ? 4.838 23.317 -27.644 1.00 46.22 405 ASN A O 1
ATOM 3125 N N . PHE A 1 406 ? 3.153 22.848 -26.238 1.00 49.06 406 PHE A N 1
ATOM 3126 C CA . PHE A 1 406 ? 2.052 23.007 -27.201 1.00 49.06 406 PHE A CA 1
ATOM 3127 C C . PHE A 1 406 ? 0.917 23.884 -26.635 1.00 49.06 406 PHE A C 1
ATOM 3129 O O . PHE A 1 406 ? -0.238 23.452 -26.586 1.00 49.06 406 PHE A O 1
ATOM 3136 N N . PRO A 1 407 ? 1.203 25.140 -26.240 1.00 49.72 407 PRO A N 1
ATOM 3137 C CA . PRO A 1 407 ? 0.236 26.004 -25.558 1.00 49.72 407 PRO A CA 1
ATOM 3138 C C . PRO A 1 407 ? -0.957 26.418 -26.436 1.00 49.72 407 PRO A C 1
ATOM 3140 O O . PRO A 1 407 ? -1.955 26.914 -25.921 1.00 49.72 407 PRO A O 1
ATOM 3143 N N . THR A 1 408 ? -0.871 26.225 -27.755 1.00 45.09 408 THR A N 1
ATOM 3144 C CA . THR A 1 408 ? -1.867 26.675 -28.740 1.00 45.09 408 THR A CA 1
ATOM 3145 C C . THR A 1 408 ? -2.630 25.541 -29.430 1.00 45.09 408 THR A C 1
ATOM 3147 O O . THR A 1 408 ? -3.623 25.813 -30.100 1.00 45.09 408 THR A O 1
ATOM 3150 N N . ASP A 1 409 ? -2.222 24.277 -29.258 1.00 46.06 409 ASP A N 1
ATOM 3151 C CA . ASP A 1 409 ? -2.873 23.112 -29.876 1.00 46.06 409 ASP A CA 1
ATOM 3152 C C . ASP A 1 409 ? -3.515 22.220 -28.803 1.00 46.06 409 ASP A C 1
ATOM 3154 O O . ASP A 1 409 ? -2.980 21.195 -28.365 1.00 46.06 409 ASP A O 1
ATOM 3158 N N . VAL A 1 410 ? -4.711 22.633 -28.3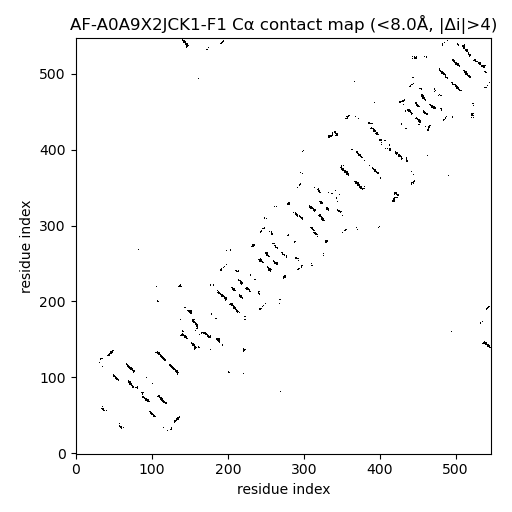81 1.00 47.50 410 VAL A N 1
ATOM 3159 C CA . VAL A 1 410 ? -5.545 21.919 -27.402 1.00 47.50 410 VAL A CA 1
ATOM 3160 C C . VAL A 1 410 ? -5.862 20.483 -27.834 1.00 47.50 410 VAL A C 1
ATOM 3162 O O . VAL A 1 410 ? -6.025 19.620 -26.976 1.00 47.50 410 VAL A O 1
ATOM 3165 N N . THR A 1 411 ? -5.887 20.175 -29.136 1.00 49.75 411 THR A N 1
ATOM 3166 C CA . THR A 1 411 ? -6.205 18.820 -29.619 1.00 49.75 411 THR A CA 1
ATOM 3167 C C . THR A 1 411 ? -5.059 17.832 -29.403 1.00 49.75 411 THR A C 1
ATOM 3169 O O . THR A 1 411 ? -5.294 16.706 -28.957 1.00 49.75 411 THR A O 1
ATOM 3172 N N . LYS A 1 412 ? -3.805 18.255 -29.610 1.00 47.97 412 LYS A N 1
ATOM 3173 C CA . LYS A 1 412 ? -2.621 17.437 -29.284 1.00 47.97 412 LYS A CA 1
ATOM 3174 C C . LYS A 1 412 ? -2.364 17.362 -27.787 1.00 47.97 412 LYS A C 1
ATOM 3176 O O . LYS A 1 412 ? -2.024 16.292 -27.284 1.00 47.97 412 LYS A O 1
ATOM 3181 N N . SER A 1 413 ? -2.597 18.458 -27.069 1.00 46.94 413 SER A N 1
ATOM 3182 C CA . SER A 1 413 ? -2.433 18.495 -25.617 1.00 46.94 413 SER A CA 1
ATOM 3183 C C . SER A 1 413 ? -3.435 17.610 -24.860 1.00 46.94 413 SER A C 1
ATOM 3185 O O . SER A 1 413 ? -3.135 17.149 -23.755 1.00 46.94 413 SER A O 1
ATOM 3187 N N . MET A 1 414 ? -4.614 17.355 -25.433 1.00 50.03 414 MET A N 1
ATOM 3188 C CA . MET A 1 414 ? -5.665 16.535 -24.820 1.00 50.03 414 MET A CA 1
ATOM 3189 C C . MET A 1 414 ? -5.629 15.056 -25.233 1.00 50.03 414 MET A C 1
ATOM 3191 O O . MET A 1 414 ? -6.358 14.253 -24.650 1.00 50.03 414 MET A O 1
ATOM 3195 N N . SER A 1 415 ? -4.774 14.661 -26.187 1.00 60.78 415 SER A N 1
ATOM 3196 C CA . SER A 1 415 ? -4.608 13.250 -26.553 1.00 60.78 415 SER A CA 1
ATOM 3197 C C . SER A 1 415 ? -3.777 12.524 -25.487 1.00 60.78 415 SER A C 1
ATOM 3199 O O . SER A 1 415 ? -2.544 12.588 -25.451 1.00 60.78 415 SER A O 1
ATOM 3201 N N . LEU A 1 416 ? -4.464 11.872 -24.546 1.00 60.59 416 LEU A N 1
ATOM 3202 C CA . LEU A 1 416 ? -3.855 11.063 -23.479 1.00 60.59 416 LEU A CA 1
ATOM 3203 C C . LEU A 1 416 ? -3.222 9.764 -24.014 1.00 60.59 416 LEU A C 1
ATOM 3205 O O . LEU A 1 416 ? -2.371 9.179 -23.356 1.00 60.59 416 LEU A O 1
ATOM 3209 N N . THR A 1 417 ? -3.556 9.353 -25.241 1.00 69.00 417 THR A N 1
ATOM 3210 C CA . THR A 1 417 ? -3.035 8.150 -25.916 1.00 69.00 417 THR A CA 1
ATOM 3211 C C . THR A 1 417 ? -1.809 8.432 -26.791 1.00 69.00 417 THR A C 1
ATOM 3213 O O . THR A 1 417 ? -1.509 7.675 -27.719 1.00 69.00 417 THR A O 1
ATOM 3216 N N . SER A 1 418 ? -1.120 9.548 -26.555 1.00 76.38 418 SER A N 1
ATOM 3217 C CA . SER A 1 418 ? -0.003 10.007 -27.381 1.00 76.38 418 SER A CA 1
ATOM 3218 C C . SER A 1 418 ? 1.359 9.575 -26.830 1.00 76.38 418 SER A C 1
ATOM 3220 O O . SER A 1 418 ? 1.592 9.571 -25.625 1.00 76.38 418 SER A O 1
ATOM 3222 N N . ASN A 1 419 ? 2.305 9.292 -27.719 1.00 78.00 419 ASN A N 1
ATOM 3223 C CA . ASN A 1 419 ? 3.715 9.099 -27.390 1.00 78.00 419 ASN A CA 1
ATOM 3224 C C . ASN A 1 419 ? 4.403 10.387 -26.907 1.00 78.00 419 ASN A C 1
ATOM 3226 O O . ASN A 1 419 ? 5.485 10.302 -26.336 1.00 78.00 419 ASN A O 1
ATOM 3230 N N . LEU A 1 420 ? 3.761 11.556 -27.038 1.00 79.31 420 LEU A N 1
ATOM 3231 C CA . LEU A 1 420 ? 4.222 12.819 -26.441 1.00 79.31 420 LEU A CA 1
ATOM 3232 C C . LEU A 1 420 ? 4.352 12.755 -24.908 1.00 79.31 420 LEU A C 1
ATOM 3234 O O . LEU A 1 420 ? 5.020 13.585 -24.304 1.00 79.31 420 LEU A O 1
ATOM 3238 N N . ARG A 1 421 ? 3.738 11.751 -24.275 1.00 82.25 421 ARG A N 1
ATOM 3239 C CA . ARG A 1 421 ? 3.728 11.558 -22.823 1.00 82.25 421 ARG A CA 1
ATOM 3240 C C . ARG A 1 421 ? 5.083 11.108 -22.265 1.00 82.25 421 ARG A C 1
ATOM 3242 O O . ARG A 1 421 ? 5.308 11.262 -21.073 1.00 82.25 421 ARG A O 1
ATOM 3249 N N . GLY A 1 422 ? 6.002 10.571 -23.069 1.00 88.25 422 GLY A N 1
ATOM 3250 C CA . GLY A 1 422 ? 7.319 10.133 -22.592 1.00 88.25 422 GLY A CA 1
ATOM 3251 C C . GLY A 1 422 ? 8.300 11.295 -22.581 1.00 88.25 422 GLY A C 1
ATOM 3252 O O . GLY A 1 422 ? 9.005 11.513 -23.561 1.00 88.25 422 GLY A O 1
ATOM 3253 N N . VAL A 1 423 ? 8.330 12.066 -21.497 1.00 87.69 423 VAL A N 1
ATOM 3254 C CA . VAL A 1 423 ? 8.936 13.408 -21.488 1.00 87.69 423 VAL A CA 1
ATOM 3255 C C . VAL A 1 423 ? 10.439 13.429 -21.232 1.00 87.69 423 VAL A C 1
ATOM 3257 O O . VAL A 1 423 ? 11.097 14.394 -21.611 1.00 87.69 423 VAL A O 1
ATOM 3260 N N . ALA A 1 424 ? 11.004 12.409 -20.579 1.00 90.88 424 ALA A N 1
ATOM 3261 C CA . ALA A 1 424 ? 12.433 12.405 -20.275 1.00 90.88 424 ALA A CA 1
ATOM 3262 C C . ALA A 1 424 ? 13.007 11.009 -20.031 1.00 90.88 424 ALA A C 1
ATOM 3264 O O . ALA A 1 424 ? 12.340 10.118 -19.501 1.00 90.88 424 ALA A O 1
ATOM 3265 N N . VAL A 1 425 ? 14.300 10.880 -20.332 1.00 93.19 425 VAL A N 1
ATOM 3266 C CA . VAL A 1 425 ? 15.160 9.778 -19.894 1.00 93.19 425 VAL A CA 1
ATOM 3267 C C . VAL A 1 425 ? 16.342 10.371 -19.127 1.00 93.19 425 VAL A C 1
ATOM 3269 O O . VAL A 1 425 ? 17.036 11.249 -19.638 1.00 93.19 425 VAL A O 1
ATOM 3272 N N . LYS A 1 426 ? 16.568 9.914 -17.895 1.00 93.12 426 LYS A N 1
ATOM 3273 C CA . LYS A 1 426 ? 17.680 10.338 -17.036 1.00 93.12 426 LYS A CA 1
ATOM 3274 C C . LYS A 1 426 ? 18.643 9.182 -16.823 1.00 93.12 426 LYS A C 1
ATOM 3276 O O . LYS A 1 426 ? 18.224 8.076 -16.480 1.00 93.12 426 LYS A O 1
ATOM 3281 N N . ASP A 1 427 ? 19.919 9.442 -17.065 1.00 90.88 427 ASP A N 1
ATOM 3282 C CA . ASP A 1 427 ? 20.968 8.448 -16.901 1.00 90.88 427 ASP A CA 1
ATOM 3283 C C . ASP A 1 427 ? 21.415 8.390 -15.439 1.00 90.88 427 ASP A C 1
ATOM 3285 O O . ASP A 1 427 ? 21.939 9.369 -14.915 1.00 90.88 427 ASP A O 1
ATOM 3289 N N . ILE A 1 428 ? 21.192 7.245 -14.795 1.00 92.81 428 ILE A N 1
ATOM 3290 C CA . ILE A 1 428 ? 21.588 6.996 -13.403 1.00 92.81 428 ILE A CA 1
ATOM 3291 C C . ILE A 1 428 ? 22.739 5.993 -13.315 1.00 92.81 428 ILE A C 1
ATOM 3293 O O . ILE A 1 428 ? 23.019 5.490 -12.234 1.00 92.81 428 ILE A O 1
ATOM 3297 N N . SER A 1 429 ? 23.414 5.686 -14.426 1.00 87.50 429 SER A N 1
ATOM 3298 C CA . SER A 1 429 ? 24.536 4.735 -14.456 1.00 87.50 429 SER A CA 1
ATOM 3299 C C . SER A 1 429 ? 25.709 5.141 -13.560 1.00 87.50 429 SER A C 1
ATOM 3301 O O . SER A 1 429 ? 26.462 4.277 -13.120 1.00 87.50 429 SER A O 1
ATOM 3303 N N . ALA A 1 430 ? 25.852 6.437 -13.262 1.00 89.50 430 ALA A N 1
ATOM 3304 C CA . ALA A 1 430 ? 26.872 6.968 -12.359 1.00 89.50 430 ALA A CA 1
ATOM 3305 C C . ALA A 1 430 ? 26.484 6.898 -10.869 1.00 89.50 430 ALA A C 1
ATOM 3307 O O . ALA A 1 430 ? 27.292 7.254 -10.010 1.00 89.50 430 ALA A O 1
ATOM 3308 N N . ALA A 1 431 ? 25.260 6.476 -10.538 1.00 93.25 431 ALA A N 1
ATOM 3309 C CA . ALA A 1 431 ? 24.825 6.322 -9.158 1.00 93.25 431 ALA A CA 1
ATOM 3310 C C . ALA A 1 431 ? 25.454 5.062 -8.527 1.00 93.25 431 ALA A C 1
ATOM 3312 O O . ALA A 1 431 ? 25.404 3.961 -9.075 1.00 93.25 431 ALA A O 1
ATOM 3313 N N . THR A 1 432 ? 26.053 5.227 -7.352 1.00 93.56 432 THR A N 1
ATOM 3314 C CA . THR A 1 432 ? 26.772 4.190 -6.605 1.00 93.56 432 THR A CA 1
ATOM 3315 C C . THR A 1 432 ? 25.881 2.981 -6.330 1.00 93.56 432 THR A C 1
ATOM 3317 O O . THR A 1 432 ? 24.777 3.131 -5.817 1.00 93.56 432 THR A O 1
ATOM 3320 N N . ASP A 1 433 ? 26.347 1.767 -6.632 1.00 92.12 433 ASP A N 1
ATOM 3321 C CA . ASP A 1 433 ? 25.614 0.507 -6.408 1.00 92.12 433 ASP A CA 1
ATOM 3322 C C . ASP A 1 433 ? 24.227 0.404 -7.073 1.00 92.12 433 ASP A C 1
ATOM 3324 O O . ASP A 1 433 ? 23.455 -0.508 -6.761 1.00 92.12 433 ASP A O 1
ATOM 3328 N N . ILE A 1 434 ? 23.893 1.283 -8.024 1.00 91.81 434 ILE A N 1
ATOM 3329 C CA . ILE A 1 434 ? 22.560 1.301 -8.642 1.00 91.81 434 ILE A CA 1
ATOM 3330 C C . ILE A 1 434 ? 22.195 -0.024 -9.308 1.00 91.81 434 ILE A C 1
ATOM 3332 O O . ILE A 1 434 ? 21.032 -0.423 -9.307 1.00 91.81 434 ILE A O 1
ATOM 3336 N N . ASP A 1 435 ? 23.179 -0.745 -9.834 1.00 87.31 435 ASP A N 1
ATOM 3337 C CA . ASP A 1 435 ? 22.984 -2.027 -10.503 1.00 87.31 435 ASP A CA 1
ATOM 3338 C C . ASP A 1 435 ? 22.670 -3.176 -9.532 1.00 87.31 435 ASP A C 1
ATOM 3340 O O . ASP A 1 435 ? 22.009 -4.149 -9.902 1.00 87.31 435 ASP A O 1
ATOM 3344 N N . ASN A 1 436 ? 23.053 -3.025 -8.262 1.00 88.81 436 ASN A N 1
ATOM 3345 C CA . ASN A 1 436 ? 22.731 -3.953 -7.178 1.00 88.81 436 ASN A CA 1
ATOM 3346 C C . ASN A 1 436 ? 21.434 -3.578 -6.444 1.00 88.81 436 ASN A C 1
ATOM 3348 O O . ASN A 1 436 ? 20.997 -4.307 -5.549 1.00 88.81 436 ASN A O 1
ATOM 3352 N N . ALA A 1 437 ? 20.811 -2.452 -6.803 1.00 92.94 437 ALA A N 1
ATOM 3353 C CA . ALA A 1 437 ? 19.599 -1.980 -6.154 1.00 92.94 437 ALA A CA 1
ATOM 3354 C C . ALA A 1 437 ? 18.403 -2.907 -6.430 1.00 92.94 437 ALA A C 1
ATOM 3356 O O . ALA A 1 437 ? 18.173 -3.332 -7.569 1.00 92.94 437 ALA A O 1
ATOM 3357 N N . LYS A 1 438 ? 17.632 -3.191 -5.381 1.00 92.44 438 LYS A N 1
ATOM 3358 C CA . LYS A 1 438 ? 16.438 -4.050 -5.382 1.00 92.44 438 LYS A CA 1
ATOM 3359 C C . LYS A 1 438 ? 15.177 -3.315 -4.946 1.00 92.44 438 LYS A C 1
ATOM 3361 O O . LYS A 1 438 ? 14.080 -3.730 -5.301 1.00 92.44 438 LYS A O 1
ATOM 3366 N N . TYR A 1 439 ? 15.339 -2.238 -4.186 1.00 95.81 439 TYR A N 1
ATOM 3367 C CA . TYR A 1 439 ? 14.241 -1.441 -3.658 1.00 95.81 439 TYR A CA 1
ATOM 3368 C C . TYR A 1 439 ? 14.380 -0.009 -4.141 1.00 95.81 439 TYR A C 1
ATOM 3370 O O . TYR A 1 439 ? 15.495 0.500 -4.245 1.00 95.81 439 TYR A O 1
ATOM 3378 N N . PHE A 1 440 ? 13.253 0.637 -4.410 1.00 96.25 440 PHE A N 1
ATOM 3379 C CA . PHE A 1 440 ? 13.192 1.981 -4.968 1.00 96.25 440 PHE A CA 1
ATOM 3380 C C . PHE A 1 440 ? 12.020 2.737 -4.352 1.00 96.25 440 PHE A C 1
ATOM 3382 O O . PHE A 1 440 ? 11.010 2.128 -4.007 1.00 96.25 440 PHE A O 1
ATOM 3389 N N . ALA A 1 441 ? 12.174 4.050 -4.214 1.00 95.81 441 ALA A N 1
ATOM 3390 C CA . ALA A 1 441 ? 11.095 4.970 -3.891 1.00 95.81 441 ALA A CA 1
ATOM 3391 C C . ALA A 1 441 ? 11.444 6.385 -4.385 1.00 95.81 441 ALA A C 1
ATOM 3393 O O . ALA A 1 441 ? 12.500 6.927 -4.085 1.00 95.81 441 ALA A O 1
ATOM 3394 N N . PHE A 1 442 ? 10.548 7.014 -5.117 1.00 94.44 442 PHE A N 1
ATOM 3395 C CA . PHE A 1 442 ? 10.578 8.386 -5.590 1.00 94.44 442 PHE A CA 1
ATOM 3396 C C . PHE A 1 442 ? 9.831 9.300 -4.621 1.00 94.44 442 PHE A C 1
ATOM 3398 O O . PHE A 1 442 ? 8.790 8.938 -4.072 1.00 94.44 442 PHE A O 1
ATOM 3405 N N . GLY A 1 443 ? 10.316 10.525 -4.447 1.00 90.50 443 GLY A N 1
ATOM 3406 C CA . GLY A 1 443 ? 9.562 11.568 -3.757 1.00 90.50 443 GLY A CA 1
ATOM 3407 C C . GLY A 1 443 ? 8.387 12.077 -4.590 1.00 90.50 443 GLY A C 1
ATOM 3408 O O . GLY A 1 443 ? 8.350 11.931 -5.812 1.00 90.50 443 GLY A O 1
ATOM 3409 N N . ASN A 1 444 ? 7.421 12.703 -3.920 1.00 85.19 444 ASN A N 1
ATOM 3410 C CA . ASN A 1 444 ? 6.263 13.344 -4.551 1.00 85.19 444 ASN A CA 1
ATOM 3411 C C . ASN A 1 444 ? 6.257 14.881 -4.426 1.00 85.19 444 ASN A C 1
ATOM 3413 O O . ASN A 1 444 ? 5.347 15.515 -4.952 1.00 85.19 444 ASN A O 1
ATOM 3417 N N . LYS A 1 445 ? 7.258 15.471 -3.755 1.00 85.81 445 LYS A N 1
ATOM 3418 C CA . LYS A 1 445 ? 7.410 16.929 -3.568 1.00 85.81 445 LYS A CA 1
ATOM 3419 C C . LYS A 1 445 ? 8.694 17.508 -4.178 1.00 85.81 445 LYS A C 1
ATOM 3421 O O . LYS A 1 445 ? 8.867 18.724 -4.194 1.00 85.81 445 LYS A O 1
ATOM 3426 N N . GLY A 1 446 ? 9.589 16.657 -4.671 1.00 85.94 446 GLY A N 1
ATOM 3427 C CA . GLY A 1 446 ? 10.836 17.049 -5.318 1.00 85.94 446 GLY A CA 1
ATOM 3428 C C . GLY A 1 446 ? 11.451 15.899 -6.110 1.00 85.94 446 GLY A C 1
ATOM 3429 O O . GLY A 1 446 ? 10.989 14.757 -6.025 1.00 85.94 446 GLY A O 1
ATOM 3430 N N . ASN A 1 447 ? 12.484 16.201 -6.895 1.00 88.00 447 ASN A N 1
ATOM 3431 C CA . ASN A 1 447 ? 13.165 15.234 -7.760 1.00 88.00 447 ASN A CA 1
ATOM 3432 C C . ASN A 1 447 ? 14.145 14.371 -6.958 1.00 88.00 447 ASN A C 1
ATOM 3434 O O . ASN A 1 447 ? 15.364 14.494 -7.076 1.00 88.00 447 ASN A O 1
ATOM 3438 N N . VAL A 1 448 ? 13.596 13.517 -6.099 1.00 92.06 448 VAL A N 1
ATOM 3439 C CA . VAL A 1 448 ? 14.370 12.632 -5.228 1.00 92.06 448 VAL A CA 1
ATOM 3440 C C . VAL A 1 448 ? 14.047 11.181 -5.533 1.00 92.06 448 VAL A C 1
ATOM 3442 O O . VAL A 1 448 ? 12.886 10.822 -5.742 1.00 92.06 448 VAL A O 1
ATOM 3445 N N . MET A 1 449 ? 15.084 10.352 -5.563 1.00 95.75 449 MET A N 1
ATOM 3446 C CA . MET A 1 449 ? 14.988 8.901 -5.650 1.00 95.75 449 MET A CA 1
ATOM 3447 C C . MET A 1 449 ? 15.816 8.287 -4.530 1.00 95.75 449 MET A C 1
ATOM 3449 O O . MET A 1 449 ? 17.023 8.502 -4.439 1.00 95.75 449 MET A O 1
ATOM 3453 N N . TYR A 1 450 ? 15.159 7.480 -3.716 1.00 97.69 450 TYR A N 1
ATOM 3454 C CA . TYR A 1 450 ? 15.784 6.518 -2.834 1.00 97.69 450 TYR A CA 1
ATOM 3455 C C . TYR A 1 450 ? 15.888 5.192 -3.564 1.00 97.69 450 TYR A C 1
ATOM 3457 O O . TYR A 1 450 ? 14.937 4.747 -4.212 1.00 97.69 450 TYR A O 1
ATOM 3465 N N . TYR A 1 451 ? 17.025 4.532 -3.429 1.00 97.31 451 TYR A N 1
ATOM 3466 C CA . TYR A 1 451 ? 17.169 3.148 -3.847 1.00 97.31 451 TYR A CA 1
ATOM 3467 C C . TYR A 1 451 ? 18.044 2.399 -2.856 1.00 97.31 451 TYR A C 1
ATOM 3469 O O . TYR A 1 451 ? 18.814 3.009 -2.116 1.00 97.31 451 TYR A O 1
ATOM 3477 N N . ALA A 1 452 ? 17.908 1.080 -2.810 1.00 97.62 452 ALA A N 1
ATOM 3478 C CA . ALA A 1 452 ? 18.641 0.287 -1.841 1.00 97.62 452 ALA A CA 1
ATOM 3479 C C . ALA A 1 452 ? 19.054 -1.082 -2.371 1.00 97.62 452 ALA A C 1
ATOM 3481 O O . ALA A 1 452 ? 18.312 -1.720 -3.125 1.00 97.62 452 ALA A O 1
ATOM 3482 N N . THR A 1 453 ? 20.230 -1.535 -1.938 1.00 95.81 453 THR A N 1
ATOM 3483 C CA . THR A 1 453 ? 20.673 -2.933 -2.022 1.00 95.81 453 THR A CA 1
ATOM 3484 C C . THR A 1 453 ? 19.967 -3.753 -0.929 1.00 95.81 453 THR A C 1
ATOM 3486 O O . THR A 1 453 ? 18.917 -3.365 -0.416 1.00 95.81 453 THR A O 1
ATOM 3489 N N . ASN A 1 454 ? 20.524 -4.904 -0.545 1.00 95.44 454 ASN A N 1
ATOM 3490 C CA . ASN A 1 454 ? 20.048 -5.625 0.634 1.00 95.44 454 ASN A CA 1
ATOM 3491 C C . ASN A 1 454 ? 20.339 -4.880 1.950 1.00 95.44 454 ASN A C 1
ATOM 3493 O O . ASN A 1 454 ? 19.689 -5.174 2.944 1.00 95.44 454 ASN A O 1
ATOM 3497 N N . ASP A 1 455 ? 21.314 -3.974 1.987 1.00 96.06 455 ASP A N 1
ATOM 3498 C CA . ASP A 1 455 ? 21.920 -3.478 3.229 1.00 96.06 455 ASP A CA 1
ATOM 3499 C C . ASP A 1 455 ? 22.279 -1.985 3.228 1.00 96.06 455 ASP A C 1
ATOM 3501 O O . ASP A 1 455 ? 22.603 -1.432 4.276 1.00 96.06 455 ASP A O 1
ATOM 3505 N N . LYS A 1 456 ? 22.210 -1.304 2.086 1.00 97.56 456 LYS A N 1
ATOM 3506 C CA . LYS A 1 456 ? 22.534 0.118 1.978 1.00 97.56 456 LYS A CA 1
ATOM 3507 C C . LYS A 1 456 ? 21.432 0.853 1.256 1.00 97.56 456 LYS A C 1
ATOM 3509 O O . LYS A 1 456 ? 20.922 0.377 0.244 1.00 97.56 456 LYS A O 1
ATOM 3514 N N . ILE A 1 457 ? 21.100 2.026 1.774 1.00 98.12 457 ILE A N 1
ATOM 3515 C CA . ILE A 1 457 ? 20.163 2.968 1.172 1.00 98.12 457 ILE A CA 1
ATOM 3516 C C . ILE A 1 457 ? 20.973 4.114 0.593 1.00 98.12 457 ILE A C 1
ATOM 3518 O O . ILE A 1 457 ? 21.867 4.642 1.252 1.00 98.12 457 ILE A O 1
ATOM 3522 N N . TYR A 1 458 ? 20.614 4.530 -0.608 1.00 97.94 458 TYR A N 1
ATOM 3523 C CA . TYR A 1 458 ? 21.208 5.639 -1.327 1.00 97.94 458 TYR A CA 1
ATOM 3524 C C . TYR A 1 458 ? 20.142 6.683 -1.651 1.00 97.94 458 TYR A C 1
ATOM 3526 O O . TYR A 1 458 ? 18.984 6.347 -1.906 1.00 97.94 458 TYR A O 1
ATOM 3534 N N . LEU A 1 459 ? 20.548 7.950 -1.658 1.00 97.31 459 LEU A N 1
ATOM 3535 C CA . LEU A 1 459 ? 19.738 9.080 -2.107 1.00 97.31 459 LEU A CA 1
ATOM 3536 C C . LEU A 1 459 ? 20.365 9.652 -3.376 1.00 97.31 459 LEU A C 1
ATOM 3538 O O . LEU A 1 459 ? 21.537 10.029 -3.375 1.00 97.31 459 LEU A O 1
ATOM 3542 N N . SER A 1 460 ? 19.567 9.746 -4.435 1.00 94.81 460 SER A N 1
ATOM 3543 C CA . SER A 1 460 ? 19.891 10.473 -5.656 1.00 94.81 460 SER A CA 1
ATOM 3544 C C . SER A 1 460 ? 18.965 11.676 -5.801 1.00 94.81 460 SER A C 1
ATOM 3546 O O . SER A 1 460 ? 17.739 11.537 -5.846 1.00 94.81 460 SER A O 1
ATOM 3548 N N . ASN A 1 461 ? 19.567 12.859 -5.883 1.00 87.62 461 ASN A N 1
ATOM 3549 C CA . ASN A 1 461 ? 18.894 14.092 -6.264 1.00 87.62 461 ASN A CA 1
ATOM 3550 C C . ASN A 1 461 ? 19.038 14.280 -7.778 1.00 87.62 461 ASN A C 1
ATOM 3552 O O . ASN A 1 461 ? 20.117 14.064 -8.329 1.00 87.62 461 ASN A O 1
ATOM 3556 N N . ASP A 1 462 ? 17.944 14.636 -8.451 1.00 84.25 462 ASP A N 1
ATOM 3557 C CA . ASP A 1 462 ? 17.897 14.906 -9.897 1.00 84.25 462 ASP A CA 1
ATOM 3558 C C . ASP A 1 462 ? 18.348 13.751 -10.813 1.00 84.25 462 ASP A C 1
ATOM 3560 O O . ASP A 1 462 ? 18.527 13.947 -12.018 1.00 84.25 462 ASP A O 1
ATOM 3564 N N . TYR A 1 463 ? 18.446 12.533 -10.268 1.00 87.94 463 TYR A N 1
ATOM 3565 C CA . TYR A 1 463 ? 18.657 11.288 -11.011 1.00 87.94 463 TYR A CA 1
ATOM 3566 C C . TYR A 1 463 ? 19.975 11.262 -11.804 1.00 87.94 463 TYR A C 1
ATOM 3568 O O . TYR A 1 463 ? 19.970 10.937 -12.990 1.00 87.94 463 TYR A O 1
ATOM 3576 N N . GLN A 1 464 ? 21.094 11.618 -11.163 1.00 83.50 464 GLN A N 1
ATOM 3577 C CA . GLN A 1 464 ? 22.428 11.589 -11.786 1.00 83.50 464 GLN A CA 1
ATOM 3578 C C . GLN A 1 464 ? 23.436 10.795 -10.951 1.00 83.50 464 GLN A C 1
ATOM 3580 O O . GLN A 1 464 ? 23.815 9.683 -11.309 1.00 83.50 464 GLN A O 1
ATOM 3585 N N . THR A 1 465 ? 23.850 11.352 -9.814 1.00 89.19 465 THR A N 1
ATOM 3586 C CA . THR A 1 465 ? 24.726 10.695 -8.838 1.00 89.19 465 THR A CA 1
ATOM 3587 C C . THR A 1 465 ? 23.950 10.393 -7.563 1.00 89.19 465 THR A C 1
ATOM 3589 O O . THR A 1 465 ? 22.769 10.734 -7.427 1.00 89.19 465 THR A O 1
ATOM 3592 N N . SER A 1 466 ? 24.599 9.720 -6.622 1.00 95.00 466 SER A N 1
ATOM 3593 C CA . SER A 1 466 ? 23.982 9.307 -5.369 1.00 95.00 466 SER A CA 1
ATOM 3594 C C . SER A 1 466 ? 24.958 9.385 -4.212 1.00 95.00 466 SER A C 1
ATOM 3596 O O . SER A 1 466 ? 26.140 9.088 -4.380 1.00 95.00 466 SER A O 1
ATOM 3598 N N . ASN A 1 467 ? 24.432 9.636 -3.021 1.00 95.19 467 ASN A N 1
ATOM 3599 C CA . ASN A 1 467 ? 25.179 9.515 -1.778 1.00 95.19 467 ASN A CA 1
ATOM 3600 C C . ASN A 1 467 ? 24.644 8.344 -0.957 1.00 95.19 467 ASN A C 1
ATOM 3602 O O . ASN A 1 467 ? 23.439 8.074 -0.973 1.00 95.19 467 ASN A O 1
ATOM 3606 N N . LEU A 1 468 ? 25.535 7.668 -0.224 1.00 96.50 468 LEU A N 1
ATOM 3607 C CA . LEU A 1 468 ? 25.121 6.724 0.810 1.00 96.50 468 LEU A CA 1
ATOM 3608 C C . LEU A 1 468 ? 24.258 7.482 1.821 1.00 96.50 468 LEU A C 1
ATOM 3610 O O . LEU A 1 468 ? 24.689 8.474 2.403 1.00 96.50 468 LEU A O 1
ATOM 3614 N N . TYR A 1 469 ? 23.026 7.024 1.985 1.00 96.31 469 TYR A N 1
ATOM 3615 C CA . TYR A 1 469 ? 22.029 7.650 2.838 1.00 96.31 469 TYR A CA 1
ATOM 3616 C C . TYR A 1 469 ? 21.952 6.966 4.200 1.00 96.31 469 TYR A C 1
ATOM 3618 O O . TYR A 1 469 ? 21.836 7.633 5.226 1.00 96.31 469 TYR A O 1
ATOM 3626 N N . TYR A 1 470 ? 22.023 5.632 4.216 1.00 97.06 470 TYR A N 1
ATOM 3627 C CA . TYR A 1 470 ? 22.015 4.862 5.454 1.00 97.06 470 TYR A CA 1
ATOM 3628 C C . TYR A 1 470 ? 22.625 3.469 5.254 1.00 97.06 470 TYR A C 1
ATOM 3630 O O . TYR A 1 470 ? 22.294 2.781 4.287 1.00 97.06 470 TYR A O 1
ATOM 3638 N N . ASP A 1 471 ? 23.492 3.056 6.180 1.00 96.81 471 ASP A N 1
ATOM 3639 C CA . ASP A 1 471 ? 24.079 1.713 6.235 1.00 96.81 471 ASP A CA 1
ATOM 3640 C C . ASP A 1 471 ? 23.341 0.874 7.289 1.00 96.81 471 ASP A C 1
ATOM 3642 O O . ASP A 1 471 ? 23.370 1.175 8.490 1.00 96.81 471 ASP A O 1
ATOM 3646 N N . ILE A 1 472 ? 22.641 -0.166 6.829 1.00 97.00 472 ILE A N 1
ATOM 3647 C CA . ILE A 1 472 ? 21.849 -1.048 7.685 1.00 97.00 472 ILE A CA 1
ATOM 3648 C C . ILE A 1 472 ? 22.748 -1.941 8.522 1.00 97.00 472 ILE A C 1
ATOM 3650 O O . ILE A 1 472 ? 22.472 -2.106 9.706 1.00 97.00 472 ILE A O 1
ATOM 3654 N N . LEU A 1 473 ? 23.823 -2.495 7.963 1.00 93.56 473 LEU A N 1
ATOM 3655 C CA . LEU A 1 473 ? 24.655 -3.462 8.682 1.00 93.56 473 LEU A CA 1
ATOM 3656 C C . LEU A 1 473 ? 25.444 -2.813 9.816 1.00 93.56 473 LEU A C 1
ATOM 3658 O O . LEU A 1 473 ? 25.675 -3.465 10.834 1.00 93.56 473 LEU A O 1
ATOM 3662 N N . ALA A 1 474 ? 25.779 -1.529 9.683 1.00 94.31 474 ALA A N 1
ATOM 3663 C CA . ALA A 1 474 ? 26.420 -0.764 10.748 1.00 94.31 474 ALA A CA 1
ATOM 3664 C C . ALA A 1 474 ? 25.549 -0.636 12.016 1.00 94.31 474 ALA A C 1
ATOM 3666 O O . ALA A 1 474 ? 26.084 -0.562 13.119 1.00 94.31 474 ALA A O 1
ATOM 3667 N N . ASN A 1 475 ? 24.217 -0.625 11.876 1.00 92.38 475 ASN A N 1
ATOM 3668 C CA . ASN A 1 475 ? 23.280 -0.350 12.977 1.00 92.38 475 ASN A CA 1
ATOM 3669 C C . ASN A 1 475 ? 22.387 -1.552 13.344 1.00 92.38 475 ASN A C 1
ATOM 3671 O O . ASN A 1 475 ? 21.903 -1.653 14.469 1.00 92.38 475 ASN A O 1
ATOM 3675 N N . TYR A 1 476 ? 22.170 -2.467 12.400 1.00 96.25 476 TYR A N 1
ATOM 3676 C CA . TYR A 1 476 ? 21.237 -3.591 12.476 1.00 96.25 476 TYR A CA 1
ATOM 3677 C C . TYR A 1 476 ? 21.870 -4.848 11.865 1.00 96.25 476 TYR A C 1
ATOM 3679 O O . TYR A 1 476 ? 21.341 -5.434 10.919 1.00 96.25 476 TYR A O 1
ATOM 3687 N N . SER A 1 477 ? 23.015 -5.277 12.398 1.00 95.38 477 SER A N 1
ATOM 3688 C CA . SER A 1 477 ? 23.742 -6.452 11.898 1.00 95.38 477 SER A CA 1
ATOM 3689 C C . SER A 1 477 ? 22.839 -7.685 11.708 1.00 95.38 477 SER A C 1
ATOM 3691 O O . SER A 1 477 ? 21.923 -7.947 12.494 1.00 95.38 477 SER A O 1
ATOM 3693 N N . GLY A 1 478 ? 23.063 -8.419 10.614 1.00 95.06 478 GLY A N 1
ATOM 3694 C CA . GLY A 1 478 ? 22.261 -9.581 10.215 1.00 95.06 478 GLY A CA 1
ATOM 3695 C C . GLY A 1 478 ? 20.885 -9.256 9.619 1.00 95.06 478 GLY A C 1
ATOM 3696 O O . GLY A 1 478 ? 20.174 -10.178 9.220 1.00 95.06 478 GLY A O 1
ATOM 3697 N N . ASN A 1 479 ? 20.497 -7.979 9.539 1.00 97.56 479 ASN A N 1
ATOM 3698 C CA . ASN A 1 479 ? 19.267 -7.579 8.866 1.00 97.56 479 ASN A CA 1
ATOM 3699 C C . ASN A 1 479 ? 19.496 -7.314 7.377 1.00 97.56 479 ASN A C 1
ATOM 3701 O O . ASN A 1 479 ? 20.526 -6.778 6.974 1.00 97.56 479 ASN A O 1
ATOM 3705 N N . VAL A 1 480 ? 18.471 -7.612 6.582 1.00 97.62 480 VAL A N 1
ATOM 3706 C CA . VAL A 1 480 ? 18.359 -7.195 5.182 1.00 97.62 480 VAL A CA 1
ATOM 3707 C C . VAL A 1 480 ? 17.109 -6.349 4.978 1.00 97.62 480 VAL A C 1
ATOM 3709 O O . VAL A 1 480 ? 16.091 -6.560 5.637 1.00 97.62 480 VAL A O 1
ATOM 3712 N N . ILE A 1 481 ? 17.160 -5.408 4.042 1.00 98.38 481 ILE A N 1
ATOM 3713 C CA . ILE A 1 481 ? 16.001 -4.646 3.582 1.00 98.38 481 ILE A CA 1
ATOM 3714 C C . ILE A 1 481 ? 15.056 -5.597 2.849 1.00 98.38 481 ILE A C 1
ATOM 3716 O O . ILE A 1 481 ? 15.495 -6.470 2.096 1.00 98.38 481 ILE A O 1
ATOM 3720 N N . THR A 1 482 ? 13.757 -5.432 3.084 1.00 97.38 482 THR A N 1
ATOM 3721 C CA . THR A 1 482 ? 12.687 -6.285 2.540 1.00 97.38 482 THR A CA 1
ATOM 3722 C C . THR A 1 482 ? 11.538 -5.509 1.914 1.00 97.38 482 THR A C 1
ATOM 3724 O O . THR A 1 482 ? 10.829 -6.050 1.069 1.00 97.38 482 THR A O 1
ATOM 3727 N N . SER A 1 483 ? 11.384 -4.235 2.271 1.00 96.94 483 SER A N 1
ATOM 3728 C CA . SER A 1 483 ? 10.442 -3.311 1.647 1.00 96.94 483 SER A CA 1
ATOM 3729 C C . SER A 1 483 ? 10.893 -1.871 1.900 1.00 96.94 483 SER A C 1
ATOM 3731 O O . SER A 1 483 ? 11.499 -1.585 2.935 1.00 96.94 483 SER A O 1
ATOM 3733 N N . MET A 1 484 ? 10.612 -0.963 0.966 1.00 97.75 484 MET A N 1
ATOM 3734 C CA . MET A 1 484 ? 10.914 0.463 1.093 1.00 97.75 484 MET A CA 1
ATOM 3735 C C . MET A 1 484 ? 9.835 1.286 0.390 1.00 97.75 484 MET A C 1
ATOM 3737 O O . MET A 1 484 ? 9.463 0.960 -0.733 1.00 97.75 484 MET A O 1
ATOM 3741 N N . GLN A 1 485 ? 9.344 2.347 1.035 1.00 95.75 485 GLN A N 1
ATOM 3742 C CA . GLN A 1 485 ? 8.386 3.271 0.421 1.00 95.75 485 GLN A CA 1
ATOM 3743 C C . GLN A 1 485 ? 8.439 4.664 1.049 1.00 95.75 485 GLN A C 1
ATOM 3745 O O . GLN A 1 485 ? 8.649 4.812 2.255 1.00 95.75 485 GLN A O 1
ATOM 3750 N N . VAL A 1 486 ? 8.156 5.689 0.249 1.00 96.06 486 VAL A N 1
ATOM 3751 C CA . VAL A 1 486 ? 7.849 7.030 0.761 1.00 96.06 486 VAL A CA 1
ATOM 3752 C C . VAL A 1 486 ? 6.367 7.089 1.127 1.00 96.06 486 VAL A C 1
ATOM 3754 O O . VAL A 1 486 ? 5.510 6.629 0.376 1.00 96.06 486 VAL A O 1
ATOM 3757 N N . PHE A 1 487 ? 6.055 7.676 2.279 1.00 94.94 487 PHE A N 1
ATOM 3758 C CA . PHE A 1 487 ? 4.686 7.914 2.714 1.00 94.94 487 PHE A CA 1
ATOM 3759 C C . PHE A 1 487 ? 4.003 8.937 1.808 1.00 94.94 487 PHE A C 1
ATOM 3761 O O . PHE A 1 487 ? 4.302 10.129 1.859 1.00 94.94 487 PHE A O 1
ATOM 3768 N N . LYS A 1 488 ? 3.085 8.453 0.979 1.00 89.06 488 LYS A N 1
ATOM 3769 C CA . LYS A 1 488 ? 2.424 9.196 -0.092 1.00 89.06 488 LYS A CA 1
ATOM 3770 C C . LYS A 1 488 ? 0.920 9.199 0.152 1.00 89.06 488 LYS A C 1
ATOM 3772 O O . LYS A 1 488 ? 0.230 8.250 -0.206 1.00 89.06 488 LYS A O 1
ATOM 3777 N N . VAL A 1 489 ? 0.421 10.243 0.811 1.00 86.56 489 VAL A N 1
ATOM 3778 C CA . VAL A 1 489 ? -0.992 10.359 1.200 1.00 86.56 489 VAL A CA 1
ATOM 3779 C C . VAL A 1 489 ? -1.453 11.796 1.015 1.00 86.56 489 VAL A C 1
ATOM 3781 O O . VAL A 1 489 ? -1.152 12.673 1.823 1.00 86.56 489 VAL A O 1
ATOM 3784 N N . LYS A 1 490 ? -2.226 12.037 -0.046 1.00 78.44 490 LYS A N 1
ATOM 3785 C CA . LYS A 1 490 ? -2.740 13.368 -0.381 1.00 78.44 490 LYS A CA 1
ATOM 3786 C C . LYS A 1 490 ? -3.472 14.003 0.807 1.00 78.44 490 LYS A C 1
ATOM 3788 O O . LYS A 1 490 ? -4.345 13.391 1.415 1.00 78.44 490 LYS A O 1
ATOM 3793 N N . GLY A 1 491 ? -3.145 15.263 1.092 1.00 79.88 491 GLY A N 1
ATOM 3794 C CA . GLY A 1 491 ? -3.773 16.043 2.163 1.00 79.88 491 GLY A CA 1
ATOM 3795 C C . GLY A 1 491 ? -3.286 15.691 3.570 1.00 79.88 491 GLY A C 1
ATOM 3796 O O . GLY A 1 491 ? -3.647 16.381 4.519 1.00 79.88 491 GLY A O 1
ATOM 3797 N N . HIS A 1 492 ? -2.437 14.671 3.724 1.00 88.31 492 HIS A N 1
ATOM 3798 C CA . HIS A 1 492 ? -1.838 14.352 5.010 1.00 88.31 492 HIS A CA 1
ATOM 3799 C C . HIS A 1 492 ? -0.681 15.324 5.325 1.00 88.31 492 HIS A C 1
ATOM 3801 O O . HIS A 1 492 ? 0.165 15.558 4.458 1.00 88.31 492 HIS A O 1
ATOM 3807 N N . PRO A 1 493 ? -0.546 15.848 6.562 1.00 90.75 493 PRO A N 1
ATOM 3808 C CA . PRO A 1 493 ? 0.537 16.777 6.915 1.00 90.75 493 PRO A CA 1
ATOM 3809 C C . PRO A 1 493 ? 1.950 16.231 6.671 1.00 90.75 493 PRO A C 1
ATOM 3811 O O . PRO A 1 493 ? 2.879 16.995 6.433 1.00 90.75 493 PRO A O 1
ATOM 3814 N N . LYS A 1 494 ? 2.101 14.902 6.728 1.00 93.44 494 LYS A N 1
ATOM 3815 C CA . LYS A 1 494 ? 3.361 14.173 6.496 1.00 93.44 494 LYS A CA 1
ATOM 3816 C C . LYS A 1 494 ? 3.523 13.583 5.096 1.00 93.44 494 LYS A C 1
ATOM 3818 O O . LYS A 1 494 ? 4.452 12.811 4.874 1.00 93.44 494 LYS A O 1
ATOM 3823 N N . ASP A 1 495 ? 2.657 13.946 4.156 1.00 91.56 495 ASP A N 1
ATOM 3824 C CA . ASP A 1 495 ? 2.778 13.525 2.759 1.00 91.56 495 ASP A CA 1
ATOM 3825 C C . ASP A 1 495 ? 4.175 13.838 2.200 1.00 91.56 495 ASP A C 1
ATOM 3827 O O . ASP A 1 495 ? 4.641 14.978 2.291 1.00 91.56 495 ASP A O 1
ATOM 3831 N N . GLY A 1 496 ? 4.864 12.833 1.665 1.00 91.81 496 GLY A N 1
ATOM 3832 C CA . GLY A 1 496 ? 6.217 12.951 1.124 1.00 91.81 496 GLY A CA 1
ATOM 3833 C C . GLY A 1 496 ? 7.322 13.203 2.147 1.00 91.81 496 GLY A C 1
ATOM 3834 O O . GLY A 1 496 ? 8.429 13.545 1.748 1.00 91.81 496 GLY A O 1
ATOM 3835 N N . GLN A 1 497 ? 7.040 13.114 3.450 1.00 95.12 497 GLN A N 1
ATOM 3836 C CA . GLN A 1 497 ? 7.969 13.523 4.517 1.00 95.12 497 GLN A CA 1
ATOM 3837 C C . GLN A 1 497 ? 8.422 12.373 5.424 1.00 95.12 497 GLN A C 1
ATOM 3839 O O . GLN A 1 497 ? 9.108 12.601 6.422 1.00 95.12 497 GLN A O 1
ATOM 3844 N N . LEU A 1 498 ? 8.042 11.138 5.097 1.00 97.25 498 LEU A N 1
ATOM 3845 C CA . LEU A 1 498 ? 8.458 9.937 5.816 1.00 97.25 498 LEU A CA 1
ATOM 3846 C C . LEU A 1 498 ? 8.899 8.881 4.800 1.00 97.25 498 LEU A C 1
ATOM 3848 O O . LEU A 1 498 ? 8.191 8.626 3.827 1.00 97.25 498 LEU A O 1
ATOM 3852 N N . LEU A 1 499 ? 10.056 8.271 5.034 1.00 98.19 499 LEU A N 1
ATOM 3853 C CA . LEU A 1 499 ? 10.538 7.085 4.334 1.00 98.19 499 LEU A CA 1
ATOM 3854 C C . LEU A 1 499 ? 10.440 5.898 5.294 1.00 98.19 499 LEU A C 1
ATOM 3856 O O . LEU A 1 499 ? 10.992 5.931 6.393 1.00 98.19 499 LEU A O 1
ATOM 3860 N N . TYR A 1 500 ? 9.743 4.852 4.867 1.00 98.62 500 TYR A N 1
ATOM 3861 C CA . TYR A 1 500 ? 9.627 3.600 5.599 1.00 98.62 500 TYR A CA 1
ATOM 3862 C C . TYR A 1 500 ? 10.529 2.546 4.986 1.00 98.62 500 TYR A C 1
ATOM 3864 O O . TYR A 1 500 ? 10.501 2.341 3.771 1.00 98.62 500 TYR A O 1
ATOM 3872 N N . VAL A 1 501 ? 11.291 1.856 5.832 1.00 98.69 501 VAL A N 1
ATOM 3873 C CA . VAL A 1 501 ? 12.185 0.768 5.426 1.00 98.69 501 VAL A CA 1
ATOM 3874 C C . VAL A 1 501 ? 11.951 -0.420 6.342 1.00 98.69 501 VAL A C 1
ATOM 3876 O O . VAL A 1 501 ? 12.167 -0.336 7.547 1.00 98.69 501 VAL A O 1
ATOM 3879 N N . ALA A 1 502 ? 11.507 -1.536 5.778 1.00 98.62 502 ALA A N 1
ATOM 3880 C CA . ALA A 1 502 ? 11.369 -2.780 6.511 1.00 98.62 502 ALA A CA 1
ATOM 3881 C C . ALA A 1 502 ? 12.663 -3.587 6.450 1.00 98.62 502 ALA A C 1
ATOM 3883 O O . ALA A 1 502 ? 13.187 -3.870 5.368 1.00 98.62 502 ALA A O 1
ATOM 3884 N N . LEU A 1 503 ? 13.135 -4.002 7.616 1.00 98.56 503 LEU A N 1
ATOM 3885 C CA . LEU A 1 503 ? 14.295 -4.854 7.810 1.00 98.56 503 LEU A CA 1
ATOM 3886 C C . LEU A 1 503 ? 13.845 -6.221 8.304 1.00 98.56 503 LEU A C 1
ATOM 3888 O O . LEU A 1 503 ? 12.904 -6.290 9.088 1.00 98.56 503 LEU A O 1
ATOM 3892 N N . TYR A 1 504 ? 14.531 -7.282 7.894 1.00 98.38 504 TYR A N 1
ATOM 3893 C CA . TYR A 1 504 ? 14.285 -8.642 8.361 1.00 98.38 504 TYR A CA 1
ATOM 3894 C C . TYR A 1 504 ? 15.593 -9.328 8.730 1.00 98.38 504 TYR A C 1
ATOM 3896 O O . TYR A 1 504 ? 16.553 -9.288 7.959 1.00 98.38 504 TYR A O 1
ATOM 3904 N N . ASN A 1 505 ? 15.605 -10.004 9.874 1.00 97.44 505 ASN A N 1
ATOM 3905 C CA . ASN A 1 505 ? 16.709 -10.844 10.309 1.00 97.44 505 ASN A CA 1
ATOM 3906 C C . ASN A 1 505 ? 16.252 -12.308 10.320 1.00 97.44 505 ASN A C 1
ATOM 3908 O O . ASN A 1 505 ? 15.334 -12.687 11.049 1.00 97.44 505 ASN A O 1
ATOM 3912 N N . SER A 1 506 ? 16.891 -13.140 9.495 1.00 95.88 506 SER A N 1
ATOM 3913 C CA . SER A 1 506 ? 16.529 -14.553 9.350 1.00 95.88 506 SER A CA 1
ATOM 3914 C C . SER A 1 506 ? 16.885 -15.398 10.573 1.00 95.88 506 SER A C 1
ATOM 3916 O O . SER A 1 506 ? 16.207 -16.390 10.825 1.00 95.88 506 SER A O 1
ATOM 3918 N N . ALA A 1 507 ? 17.899 -15.004 11.349 1.00 95.94 507 ALA A N 1
ATOM 3919 C CA . ALA A 1 507 ? 18.291 -15.710 12.565 1.00 95.94 507 ALA A CA 1
ATOM 3920 C C . ALA A 1 507 ? 17.265 -15.506 13.689 1.00 95.94 507 ALA A C 1
ATOM 3922 O O . ALA A 1 507 ? 16.946 -16.449 14.408 1.00 95.94 507 ALA A O 1
ATOM 3923 N N . THR A 1 508 ? 16.708 -14.297 13.817 1.00 95.50 508 THR A N 1
ATOM 3924 C CA . THR A 1 508 ? 15.674 -13.989 14.822 1.00 95.50 508 THR A CA 1
ATOM 3925 C C . THR A 1 508 ? 14.247 -14.161 14.304 1.00 95.50 508 THR A C 1
ATOM 3927 O O . THR A 1 508 ? 13.305 -14.049 15.086 1.00 95.50 508 THR A O 1
ATOM 3930 N N . GLN A 1 509 ? 14.078 -14.408 13.000 1.00 96.25 509 GLN A N 1
ATOM 3931 C CA . GLN A 1 509 ? 12.786 -14.513 12.307 1.00 96.25 509 GLN A CA 1
ATOM 3932 C C . GLN A 1 509 ? 11.856 -13.325 12.598 1.00 96.25 509 GLN A C 1
ATOM 3934 O O . GLN A 1 509 ? 10.640 -13.469 12.757 1.00 96.25 509 GLN A O 1
ATOM 3939 N N . SER A 1 510 ? 12.436 -12.130 12.691 1.00 96.12 510 SER A N 1
ATOM 3940 C CA . SER A 1 510 ? 11.721 -10.918 13.074 1.00 96.12 510 SER A CA 1
ATOM 3941 C C . SER A 1 510 ? 12.100 -9.735 12.199 1.00 96.12 510 SER A C 1
ATOM 3943 O O . SER A 1 510 ? 13.205 -9.656 11.654 1.00 96.12 510 SER A O 1
ATOM 3945 N N . SER A 1 511 ? 11.148 -8.816 12.064 1.00 98.19 511 SER A N 1
ATOM 3946 C CA . SER A 1 511 ? 11.319 -7.568 11.341 1.00 98.19 511 SER A CA 1
ATOM 3947 C C . SER A 1 511 ? 11.481 -6.372 12.272 1.00 98.19 511 SER A C 1
ATOM 3949 O O . SER A 1 511 ? 10.906 -6.309 13.365 1.00 98.19 511 SER A O 1
ATOM 3951 N N . THR A 1 512 ? 12.220 -5.387 11.771 1.00 98.31 512 THR A N 1
ATOM 3952 C CA . THR A 1 512 ? 12.276 -4.025 12.305 1.00 98.31 512 THR A CA 1
ATOM 3953 C C . THR A 1 512 ? 11.780 -3.068 11.230 1.00 98.31 512 THR A C 1
ATOM 3955 O O . THR A 1 512 ? 12.281 -3.085 10.111 1.00 98.31 512 THR A O 1
ATOM 3958 N N . LEU A 1 513 ? 10.803 -2.222 11.550 1.00 98.62 513 LEU A N 1
ATOM 3959 C CA . LEU A 1 513 ? 10.387 -1.132 10.671 1.00 98.62 513 LEU A CA 1
ATOM 3960 C C . LEU A 1 513 ? 11.146 0.135 11.059 1.00 98.62 513 LEU A C 1
ATOM 3962 O O . LEU A 1 513 ? 11.011 0.610 12.186 1.00 98.62 513 LEU A O 1
ATOM 3966 N N . LEU A 1 514 ? 11.910 0.694 10.127 1.00 98.56 514 LEU A N 1
ATOM 3967 C CA . LEU A 1 514 ? 12.482 2.024 10.259 1.00 98.56 514 LEU A CA 1
ATOM 3968 C C . LEU A 1 514 ? 11.512 3.061 9.702 1.00 98.56 514 LEU A C 1
ATOM 3970 O O . LEU A 1 514 ? 11.043 2.943 8.571 1.00 98.56 514 LEU A O 1
ATOM 3974 N N . GLU A 1 515 ? 11.261 4.100 10.484 1.00 98.38 515 GLU A N 1
ATOM 3975 C CA . GLU A 1 515 ? 10.614 5.328 10.046 1.00 98.38 515 GLU A CA 1
ATOM 3976 C C . GLU A 1 515 ? 11.647 6.453 10.050 1.00 98.38 515 GLU A C 1
ATOM 3978 O O . GLU A 1 515 ? 12.175 6.849 11.094 1.00 98.38 515 GLU A O 1
ATOM 3983 N N . ILE A 1 516 ? 11.944 6.961 8.862 1.00 97.94 516 ILE A N 1
ATOM 3984 C CA . ILE A 1 516 ? 12.955 7.982 8.625 1.00 97.94 516 ILE A CA 1
ATOM 3985 C C . ILE A 1 516 ? 12.224 9.264 8.243 1.00 97.94 516 ILE A C 1
ATOM 3987 O O . ILE A 1 516 ? 11.547 9.318 7.216 1.00 97.94 516 ILE A O 1
ATOM 3991 N N . ALA A 1 517 ? 12.335 10.305 9.067 1.00 97.31 517 ALA A N 1
ATOM 3992 C CA . ALA A 1 517 ? 11.808 11.613 8.702 1.00 97.31 517 ALA A CA 1
ATOM 3993 C C . ALA A 1 517 ? 12.693 12.239 7.622 1.00 97.31 517 ALA A C 1
ATOM 3995 O O . ALA A 1 517 ? 13.916 12.283 7.760 1.00 97.31 517 ALA A O 1
ATOM 3996 N N . ILE A 1 518 ? 12.066 12.717 6.550 1.00 96.81 518 ILE A N 1
ATOM 3997 C CA . ILE A 1 518 ? 12.755 13.256 5.378 1.00 96.81 518 ILE A CA 1
ATOM 3998 C C . ILE A 1 518 ? 12.194 14.622 4.992 1.00 96.81 518 ILE A C 1
ATOM 4000 O O . ILE A 1 518 ? 11.008 14.917 5.169 1.00 96.81 518 ILE A O 1
ATOM 4004 N N . ASN A 1 519 ? 13.041 15.465 4.416 1.00 94.62 519 ASN A N 1
ATOM 4005 C CA . ASN A 1 519 ? 12.588 16.643 3.696 1.00 94.62 519 A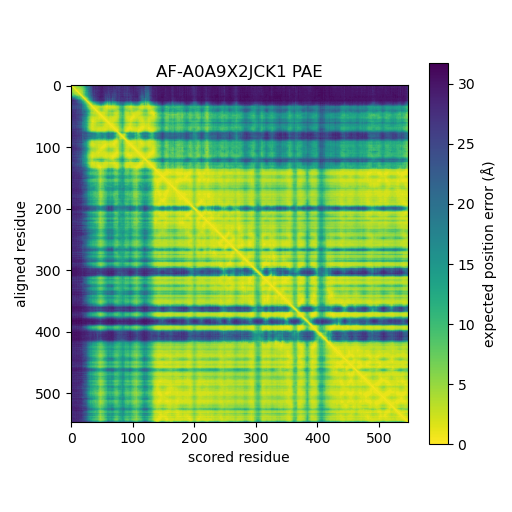SN A CA 1
ATOM 4006 C C . ASN A 1 519 ? 12.024 16.206 2.335 1.00 94.62 519 ASN A C 1
ATOM 4008 O O . ASN A 1 519 ? 12.746 15.665 1.507 1.00 94.62 519 ASN A O 1
ATOM 4012 N N . GLY A 1 520 ? 10.739 16.458 2.079 1.00 89.56 520 GLY A N 1
ATOM 4013 C CA . GLY A 1 520 ? 10.092 15.983 0.849 1.00 89.56 520 GLY A CA 1
ATOM 4014 C C . GLY A 1 520 ? 10.607 16.604 -0.457 1.00 89.56 520 GLY A C 1
ATOM 4015 O O . GLY A 1 520 ? 10.335 16.059 -1.524 1.00 89.56 520 GLY A O 1
ATOM 4016 N N . ILE A 1 521 ? 11.337 17.723 -0.399 1.00 89.69 521 ILE A N 1
ATOM 4017 C CA . ILE A 1 521 ? 11.852 18.426 -1.584 1.00 89.69 521 ILE A CA 1
ATOM 4018 C C . ILE A 1 521 ? 13.228 17.888 -1.984 1.00 89.69 521 ILE A C 1
ATOM 4020 O O . ILE A 1 521 ? 13.452 17.576 -3.149 1.00 89.69 521 ILE A O 1
ATOM 4024 N N . ASN A 1 522 ? 14.159 17.786 -1.035 1.00 92.25 522 ASN A N 1
ATOM 4025 C CA . ASN A 1 522 ? 15.554 17.415 -1.313 1.00 92.25 522 ASN A CA 1
ATOM 4026 C C . ASN A 1 522 ? 15.963 16.060 -0.713 1.00 92.25 522 ASN A C 1
ATOM 4028 O O . ASN A 1 522 ? 17.084 15.608 -0.916 1.00 92.25 522 ASN A O 1
ATOM 4032 N N . GLY A 1 523 ? 15.062 15.399 0.008 1.00 93.00 523 GLY A N 1
ATOM 4033 C CA . GLY A 1 523 ? 15.234 14.048 0.517 1.00 93.00 523 GLY A CA 1
ATOM 4034 C C . GLY A 1 523 ? 16.149 13.916 1.736 1.00 93.00 523 GLY A C 1
ATOM 4035 O O . GLY A 1 523 ? 16.358 12.796 2.213 1.00 93.00 523 GLY A O 1
ATOM 4036 N N . THR A 1 524 ? 16.689 15.017 2.268 1.00 94.31 524 THR A N 1
ATOM 4037 C CA . THR A 1 524 ? 17.614 14.967 3.407 1.00 94.31 524 THR A CA 1
ATOM 4038 C C . THR A 1 524 ? 16.927 14.443 4.665 1.00 94.31 524 THR A C 1
ATOM 4040 O O . THR A 1 524 ? 15.744 14.694 4.901 1.00 94.31 524 THR A O 1
ATOM 4043 N N . MET A 1 525 ? 17.668 13.676 5.466 1.00 94.81 525 MET A N 1
ATOM 4044 C CA . MET A 1 525 ? 17.165 13.105 6.713 1.00 94.81 525 MET A CA 1
ATOM 4045 C C . MET A 1 525 ? 16.992 14.199 7.771 1.00 94.81 525 MET A C 1
ATOM 4047 O O . MET A 1 525 ? 17.841 15.079 7.911 1.00 94.81 525 MET A O 1
ATOM 4051 N N . SER A 1 526 ? 15.906 14.132 8.537 1.00 90.56 526 SER A N 1
ATOM 4052 C CA . SER A 1 526 ? 15.659 14.994 9.691 1.00 90.56 526 SER A CA 1
ATOM 4053 C C . SER A 1 526 ? 15.683 14.156 10.969 1.00 90.56 526 SER A C 1
ATOM 4055 O O . SER A 1 526 ? 14.725 13.457 11.286 1.00 90.56 526 SER A O 1
ATOM 4057 N N . GLY A 1 527 ? 16.794 14.223 11.706 1.00 90.06 527 GLY A N 1
ATOM 4058 C CA . GLY A 1 527 ? 16.991 13.452 12.936 1.00 90.06 527 GLY A CA 1
ATOM 4059 C C . GLY A 1 527 ? 17.341 11.979 12.699 1.00 90.06 527 GLY A C 1
ATOM 4060 O O . GLY A 1 527 ? 17.640 11.566 11.583 1.00 90.06 527 GLY A O 1
ATOM 4061 N N . THR A 1 528 ? 17.338 11.191 13.772 1.00 92.38 528 THR A N 1
ATOM 4062 C CA . THR A 1 528 ? 17.709 9.768 13.737 1.00 92.38 528 THR A CA 1
ATOM 4063 C C . THR A 1 528 ? 16.529 8.898 13.286 1.00 92.38 528 THR A C 1
ATOM 4065 O O . THR A 1 528 ? 15.403 9.138 13.737 1.00 92.38 528 THR A O 1
ATOM 4068 N N . PRO A 1 529 ? 16.754 7.855 12.458 1.00 96.25 529 PRO A N 1
ATOM 4069 C CA . PRO A 1 529 ? 15.734 6.862 12.142 1.00 96.25 529 PRO A CA 1
ATOM 4070 C C . PRO A 1 529 ? 15.129 6.246 13.396 1.00 96.25 529 PRO A C 1
ATOM 4072 O O . PRO A 1 529 ? 15.843 5.837 14.313 1.00 96.25 529 PRO A O 1
ATOM 4075 N N . LYS A 1 530 ? 13.804 6.136 13.418 1.00 96.69 530 LYS A N 1
ATOM 4076 C CA . LYS A 1 530 ? 13.096 5.474 14.506 1.00 96.69 530 LYS A CA 1
ATOM 4077 C C . LYS A 1 530 ? 12.838 4.019 14.159 1.00 96.69 530 LYS A C 1
ATOM 4079 O O . LYS A 1 530 ? 12.263 3.740 13.113 1.00 96.69 530 LYS A O 1
ATOM 4084 N N . ALA A 1 531 ? 13.221 3.112 15.050 1.00 97.75 531 ALA A N 1
ATOM 4085 C CA . ALA A 1 531 ? 13.012 1.682 14.879 1.00 97.75 531 ALA A CA 1
ATOM 4086 C C . ALA A 1 531 ? 11.797 1.187 15.668 1.00 97.75 531 ALA A C 1
ATOM 4088 O O . ALA A 1 531 ? 11.667 1.450 16.863 1.00 97.75 531 ALA A O 1
ATOM 4089 N N . TYR A 1 532 ? 10.951 0.404 15.005 1.00 98.19 532 TYR A N 1
ATOM 4090 C CA . TYR A 1 532 ? 9.859 -0.339 15.619 1.00 98.19 532 TYR A CA 1
ATOM 4091 C C . TYR A 1 532 ? 10.117 -1.840 15.485 1.00 98.19 532 TYR A C 1
ATOM 4093 O O . TYR A 1 532 ? 10.245 -2.355 14.375 1.00 98.19 532 TYR A O 1
ATOM 4101 N N . THR A 1 533 ? 10.192 -2.542 16.615 1.00 95.88 533 THR A N 1
ATOM 4102 C CA . THR A 1 533 ? 10.620 -3.948 16.689 1.00 95.88 533 THR A CA 1
ATOM 4103 C C . THR A 1 533 ? 9.503 -4.884 17.169 1.00 95.88 533 THR A C 1
ATOM 4105 O O . THR A 1 533 ? 8.380 -4.482 17.499 1.00 95.88 533 THR A O 1
ATOM 4108 N N . GLY A 1 534 ? 9.808 -6.184 17.212 1.00 89.75 534 GLY A N 1
ATOM 4109 C CA . GLY A 1 534 ? 8.898 -7.215 17.712 1.00 89.75 534 GLY A CA 1
ATOM 4110 C C . GLY A 1 534 ? 7.765 -7.552 16.743 1.00 89.75 534 GLY A C 1
ATOM 4111 O O . GLY A 1 534 ? 6.685 -7.944 17.187 1.00 89.75 534 GLY A O 1
ATOM 4112 N N . ILE A 1 535 ? 7.989 -7.351 15.447 1.00 96.94 535 ILE A N 1
ATOM 4113 C CA . ILE A 1 535 ? 7.122 -7.811 14.361 1.00 96.94 535 ILE A CA 1
ATOM 4114 C C . ILE A 1 535 ? 7.672 -9.174 13.939 1.00 96.94 535 ILE A C 1
ATOM 4116 O O . ILE A 1 535 ? 8.857 -9.276 13.624 1.00 96.94 535 ILE A O 1
ATOM 4120 N N . SER A 1 536 ? 6.870 -10.232 14.000 1.00 94.88 536 SER A N 1
ATOM 4121 C CA . SER A 1 536 ? 7.313 -11.570 13.597 1.00 94.88 536 SER A CA 1
ATOM 4122 C C . SER A 1 536 ? 7.284 -11.725 12.077 1.00 94.88 536 SER A C 1
ATOM 4124 O O . SER A 1 536 ? 6.472 -11.112 11.397 1.00 94.88 536 SER A O 1
ATOM 4126 N N . GLY A 1 537 ? 8.175 -12.550 11.530 1.00 96.81 537 GLY A N 1
ATOM 4127 C CA . GLY A 1 537 ? 8.258 -12.753 10.086 1.00 96.81 537 GLY A CA 1
ATOM 4128 C C . GLY A 1 537 ? 8.747 -11.520 9.324 1.00 96.81 537 GLY A C 1
ATOM 4129 O O . GLY A 1 537 ? 9.143 -10.507 9.902 1.00 96.81 537 GLY A O 1
ATOM 4130 N N . LYS A 1 538 ? 8.755 -11.634 7.998 1.00 98.00 538 LYS A N 1
ATOM 4131 C CA . LYS A 1 538 ? 9.224 -10.634 7.038 1.00 98.00 538 LYS A CA 1
ATOM 4132 C C . LYS A 1 538 ? 8.086 -9.702 6.631 1.00 98.00 538 LYS A C 1
ATOM 4134 O O . LYS A 1 538 ? 7.100 -10.163 6.058 1.00 98.00 538 LYS A O 1
ATOM 4139 N N . ILE A 1 539 ? 8.241 -8.394 6.838 1.00 98.44 539 ILE A N 1
ATOM 4140 C CA . ILE A 1 539 ? 7.344 -7.392 6.237 1.00 98.44 539 ILE A CA 1
ATOM 4141 C C . ILE A 1 539 ? 7.626 -7.333 4.733 1.00 98.44 539 ILE A C 1
ATOM 4143 O O . ILE A 1 539 ? 8.723 -6.968 4.318 1.00 98.44 539 ILE A O 1
ATOM 4147 N N . SER A 1 540 ? 6.638 -7.683 3.914 1.00 95.12 540 SER A N 1
ATOM 4148 C CA . SER A 1 540 ? 6.806 -7.742 2.451 1.00 95.12 540 SER A CA 1
ATOM 4149 C C . SER A 1 540 ? 6.034 -6.652 1.713 1.00 95.12 540 SER A C 1
ATOM 4151 O O . SER A 1 540 ? 6.390 -6.299 0.593 1.00 95.12 540 SER A O 1
ATOM 4153 N N . ALA A 1 541 ? 5.010 -6.077 2.344 1.00 95.12 541 ALA A N 1
ATOM 4154 C CA . ALA A 1 541 ? 4.240 -4.984 1.772 1.00 95.12 541 ALA A CA 1
ATOM 4155 C C . ALA A 1 541 ? 3.739 -4.034 2.857 1.00 95.12 541 ALA A C 1
ATOM 4157 O O . ALA A 1 541 ? 3.524 -4.427 4.008 1.00 95.12 541 ALA A O 1
ATOM 4158 N N . MET A 1 542 ? 3.531 -2.783 2.464 1.00 96.88 542 MET A N 1
ATOM 4159 C CA . MET A 1 542 ? 3.005 -1.741 3.327 1.00 96.88 542 MET A CA 1
ATOM 4160 C C . MET A 1 542 ? 1.992 -0.893 2.558 1.00 96.88 542 MET A C 1
ATOM 4162 O O . MET A 1 542 ? 2.132 -0.698 1.353 1.00 96.88 542 MET A O 1
ATOM 4166 N N . ASN A 1 543 ? 0.972 -0.381 3.244 1.00 94.56 543 ASN A N 1
ATOM 4167 C CA . ASN A 1 543 ? -0.006 0.538 2.656 1.00 94.56 543 ASN A CA 1
ATOM 4168 C C . ASN A 1 543 ? -0.702 1.356 3.750 1.00 94.56 543 ASN A C 1
ATOM 4170 O O . ASN A 1 543 ? -0.775 0.924 4.898 1.00 94.56 543 ASN A O 1
ATOM 4174 N N . TYR A 1 544 ? -1.191 2.550 3.425 1.00 93.50 544 TYR A N 1
ATOM 4175 C CA . TYR A 1 544 ? -1.806 3.428 4.416 1.00 93.50 544 TYR A CA 1
ATOM 4176 C C . TYR A 1 544 ? -3.314 3.207 4.533 1.00 93.50 544 TYR A C 1
ATOM 4178 O O . TYR A 1 544 ? -4.039 3.272 3.544 1.00 93.50 544 TYR A O 1
ATOM 4186 N N . LYS A 1 545 ? -3.794 3.021 5.763 1.00 90.94 545 LYS A N 1
ATOM 4187 C CA . LYS A 1 545 ? -5.215 2.970 6.105 1.00 90.94 545 LYS A CA 1
ATOM 4188 C C . LYS A 1 545 ? -5.641 4.323 6.666 1.00 90.94 545 LYS A C 1
ATOM 4190 O O . LYS A 1 545 ? -5.137 4.720 7.712 1.00 90.94 545 LYS A O 1
ATOM 4195 N N . GLN A 1 546 ? -6.556 5.012 5.981 1.00 82.44 546 GLN A N 1
ATOM 4196 C CA . GLN A 1 546 ? -6.902 6.416 6.260 1.00 82.44 546 GLN A CA 1
ATOM 4197 C C . GLN A 1 546 ? -7.968 6.632 7.358 1.00 82.44 546 GLN A C 1
ATOM 4199 O O . GLN A 1 546 ? -8.086 7.754 7.840 1.00 82.44 546 GLN A O 1
ATOM 4204 N N . PHE A 1 547 ? -8.709 5.600 7.784 1.00 71.50 547 PHE A N 1
ATOM 4205 C CA . PHE A 1 547 ? -9.803 5.689 8.776 1.00 71.50 547 PHE A CA 1
ATOM 4206 C C . PHE A 1 547 ? -9.797 4.497 9.725 1.00 71.50 547 PHE A C 1
ATOM 4208 O O . PHE A 1 547 ? -9.319 3.437 9.268 1.00 71.50 547 PHE A O 1
#

InterPro domains:
  IPR032183 PKD-like family [PF16407] (27-188)

Mean predicted aligned error: 10.93 Å

Sequence (547 aa):
MKVFNSIILLCLTALVFSACQKEIGGDYKDLNTTFVDTSKYAKQIVARQNEVYSISPSFIEGVDPSKLTYEWRLTKVEYTADPVTGRYIDTVLSTEQNFSKKIPFSPGSYVLRLHVFDPSNGNIAQIINTPFTVSSYALQGLMLLHGDVNSCDVSILVNNRVNTVVPATADSIQKNIFSIINGKKIEGEARAVAFNNHGASGARSKVYVLTSNGGYRTEFGGLKMEDPYNNLFSAAPSTANFQAYGTAGTNEYLINNGALYYQGQTQPAIFKPFGSQCYLPSNISPGTYTATPYFAMDIDNVSPINALMVGVFYDSNSRRFLYSKNDNTIGTFTGTAPAGGFALSTVGKWMVYGEQGNSPTQLSPYFSRYFYCVMSDLNFTGGISAKAGTRKVYISDLGRLPDPNFPTDVTKSMSLTSNLRGVAVKDISAATDIDNAKYFAFGNKGNVMYYATNDKIYLSNDYQTSNLYYDILANYSGNVITSMQVFKVKGHPKDGQLLYVALYNSATQSSTLLEIAINGINGTMSGTPKAYTGISGKISAMNYKQF

Radius of gyration: 31.3 Å; Cα contacts (8 Å, |Δi|>4): 1344; chains: 1; bounding box: 121×53×80 Å

Nearest PDB structures (foldseek):
  3lne-assembly1_A  TM=4.379E-01  e=1.156E-01  Mus musculus
  3lni-assembly1_A  TM=3.200E-01  e=8.878E-02  Mus musculus
  1bj8-assembly1_A  TM=4.009E-01  e=8.168E-01  Homo sapiens
  1edh-assembly1_A  TM=3.050E-01  e=1.860E-01  Mus musculus
  3q2n-assembly1_B  TM=2.726E-01  e=1.097E-01  Mus musculus